Protein AF-0000000077597314 (afdb_homodimer)

Solvent-accessible surface area (backbone atoms only — not comparable to full-atom values): 22242 Å² total; per-residue (Å²): 137,82,80,76,79,78,77,78,80,76,80,77,72,82,78,77,76,74,71,78,76,62,76,69,62,64,61,59,48,49,53,45,44,49,50,44,51,54,50,62,58,51,70,57,72,55,86,72,29,47,35,20,37,34,37,44,52,87,34,73,50,75,39,82,42,72,33,44,56,37,84,80,51,67,83,52,82,56,47,70,64,46,67,36,55,75,82,66,54,68,76,71,80,86,62,89,73,70,75,45,53,29,38,34,37,41,59,91,49,83,68,47,34,30,42,37,39,33,37,70,40,89,89,44,63,64,11,56,36,54,25,72,66,31,69,91,52,76,42,18,35,37,38,37,38,28,27,31,38,62,67,31,61,61,32,81,56,49,82,64,61,64,69,60,55,43,51,48,48,45,54,48,51,53,48,42,52,51,14,60,75,64,73,45,80,54,61,56,66,45,73,100,136,81,80,78,79,77,78,79,80,77,78,77,74,80,79,76,73,75,70,79,76,66,76,70,60,63,62,58,47,51,55,46,44,50,48,43,50,53,48,61,60,53,64,63,65,64,83,76,26,47,36,21,36,33,37,43,51,86,33,74,50,73,40,83,43,74,33,44,60,38,87,81,50,78,73,49,83,55,45,68,63,46,68,36,55,73,81,68,53,67,74,75,79,86,60,90,72,69,74,45,54,30,37,34,38,41,59,91,48,85,69,47,34,31,42,37,38,31,34,70,40,89,89,44,64,63,11,55,38,53,25,73,68,29,69,91,52,77,42,17,34,36,39,38,39,28,27,30,36,62,65,30,60,59,33,79,55,49,83,63,60,65,70,60,53,41,50,48,49,45,52,49,52,53,48,42,52,50,15,61,74,67,71,45,80,56,61,56,66,45,73,100

Foldseek 3Di:
DPPPPPPPDPDPDPPPPPPPPPPPPPVVVVVVVVVVVVVVVPPPPLVWAAWWWKLAQPDQATDIDGWHFDPPLPDPPVDDTHTDCVVVHPDDDPDDWDKDWDWDQDPVPSFWIKIKIWTADPVAAFRNNVCVVPVPDRGGTMMIIHTDGDDPPDDPDPDDDPVVVVVVVVQQVVQVVVCVVVVHDGDPDGDD/DDPPPPPPDPDPDPPPPPPPPPPPPPVVVVVVVVVVVVVVVPPPPLVWAAWWWKLAQPDQATDIDGWHFDPPQPDDPPDDTHTDCVVVHPPDDPDDWDKDWDWDQDPVPSFWIKIKIKTADPPADFRNNVCVVPVPDRGGTMMIIHTDGDDPPDDPDPDDDPVVVVVVVVQQVVQVVVCVVVVHDGDPDGDD

Sequence (384 aa):
MRLDVQRSSVNRSPSVQLLPFGPSRSANSRAASAAARAHKSQRVRNARGVQGFLFAQHDHRRRMRNFPLCAGNDVDINKLPEIDVKKVFQGHGGAAYRVHDATVSLASSHRHRFRIYGYSKTTCDVNQALLRIAPHLPWRGELAVFRLGEIVPYLASPVISSVIVNKAIRMFMASVATSIDSNTRSPKQILEMRLDVQRSSVNRSPSVQLLPFGPSRSANSRAASAAARAHKSQRVRNARGVQGFLFAQHDHRRRMRNFPLCAGNDVDINKLPEIDVKKVFQGHGGAAYRVHDATVSLASSHRHRFRIYGYSKTTCDVNQALLRIAPHLPWRGELAVFRLGEIVPYLASPVISSVIVNKAIRMFMASVATSIDSNTRSPKQILE

Nearest PDB structures (foldseek):
  3sot-assembly2_F  TM=2.247E-01  e=9.655E-01  Bacteroides ovatus ATCC 8483
  8ffv-assembly1_D  TM=2.240E-01  e=4.489E+00  Homo sapiens
  1qz2-assembly1_C  TM=2.274E-01  e=8.888E+00  Homo sapiens
  3sot-assembly2_F  TM=2.742E-01  e=7.904E-01  Bacteroides ovatus ATCC 8483
  3sot-assembly1_B  TM=2.731E-01  e=1.663E+00  Bacteroides ovatus ATCC 8483

Structure (mmCIF, N/CA/C/O backbone):
data_AF-0000000077597314-model_v1
#
loop_
_entity.id
_entity.type
_entity.pdbx_description
1 polymer 'Uncharacterized protein'
#
loop_
_atom_site.group_PDB
_atom_site.id
_atom_site.type_symbol
_atom_site.label_atom_id
_atom_site.label_alt_id
_atom_site.label_comp_id
_atom_site.label_asym_id
_atom_site.label_entity_id
_atom_site.label_seq_id
_atom_site.pdbx_PDB_ins_code
_atom_site.Cartn_x
_atom_site.Cartn_y
_atom_site.Cartn_z
_atom_site.occupancy
_atom_site.B_iso_or_equiv
_atom_site.auth_seq_id
_atom_site.auth_comp_id
_atom_site.auth_asym_id
_atom_site.auth_atom_id
_atom_site.pdbx_PDB_model_num
ATOM 1 N N . MET A 1 1 ? 88.375 -27.266 -30.422 1 27.67 1 MET A N 1
ATOM 2 C CA . MET A 1 1 ? 87.812 -26.094 -31.109 1 27.67 1 MET A CA 1
ATOM 3 C C . MET A 1 1 ? 86.375 -25.953 -30.797 1 27.67 1 MET A C 1
ATOM 5 O O . MET A 1 1 ? 85.562 -26.781 -31.203 1 27.67 1 MET A O 1
ATOM 9 N N . ARG A 1 2 ? 86.062 -25.406 -29.516 1 27.95 2 ARG A N 1
ATOM 10 C CA . ARG A 1 2 ? 84.938 -25.375 -28.578 1 27.95 2 ARG A CA 1
ATOM 11 C C . ARG A 1 2 ? 83.812 -24.516 -29.078 1 27.95 2 ARG A C 1
ATOM 13 O O . ARG A 1 2 ? 83.938 -23.312 -29.297 1 27.95 2 ARG A O 1
ATOM 20 N N . LEU A 1 3 ? 83.062 -25.062 -30.062 1 27.5 3 LEU A N 1
ATOM 21 C CA . LEU A 1 3 ? 81.938 -24.344 -30.75 1 27.5 3 LEU A CA 1
ATOM 22 C C . LEU A 1 3 ? 81 -23.75 -29.766 1 27.5 3 LEU A C 1
ATOM 24 O O . LEU A 1 3 ? 80.438 -24.469 -28.938 1 27.5 3 LEU A O 1
ATOM 28 N N . ASP A 1 4 ? 81.188 -22.469 -29.328 1 28.59 4 ASP A N 1
ATOM 29 C CA . ASP A 1 4 ? 80.5 -21.547 -28.406 1 28.59 4 ASP A CA 1
ATOM 30 C C . ASP A 1 4 ? 79.062 -21.281 -28.828 1 28.59 4 ASP A C 1
ATOM 32 O O . ASP A 1 4 ? 78.875 -20.719 -29.906 1 28.59 4 ASP A O 1
ATOM 36 N N . VAL A 1 5 ? 78.25 -22.281 -28.656 1 30.67 5 VAL A N 1
ATOM 37 C CA . VAL A 1 5 ? 76.812 -22.25 -29.062 1 30.67 5 VAL A CA 1
ATOM 38 C C . VAL A 1 5 ? 76.125 -21.047 -28.438 1 30.67 5 VAL A C 1
ATOM 40 O O . VAL A 1 5 ? 76.125 -20.891 -27.203 1 30.67 5 VAL A O 1
ATOM 43 N N . GLN A 1 6 ? 76.062 -19.922 -29.156 1 26.73 6 GLN A N 1
ATOM 44 C CA . GLN A 1 6 ? 75.5 -18.609 -28.859 1 26.73 6 GLN A CA 1
ATOM 45 C C . GLN A 1 6 ? 74.062 -18.703 -28.516 1 26.73 6 GLN A C 1
ATOM 47 O O . GLN A 1 6 ? 73.25 -19.219 -29.312 1 26.73 6 GLN A O 1
ATOM 52 N N . ARG A 1 7 ? 73.688 -18.828 -27.234 1 26.94 7 ARG A N 1
ATOM 53 C CA . ARG A 1 7 ? 72.375 -18.953 -26.594 1 26.94 7 ARG A CA 1
ATOM 54 C C . ARG A 1 7 ? 71.5 -17.766 -26.953 1 26.94 7 ARG A C 1
ATOM 56 O O . ARG A 1 7 ? 71.875 -16.609 -26.766 1 26.94 7 ARG A O 1
ATOM 63 N N . SER A 1 8 ? 70.688 -17.922 -28.031 1 25.95 8 SER A N 1
ATOM 64 C CA . SER A 1 8 ? 69.75 -16.938 -28.531 1 25.95 8 SER A CA 1
ATOM 65 C C . SER A 1 8 ? 68.812 -16.453 -27.406 1 25.95 8 SER A C 1
ATOM 67 O O . SER A 1 8 ? 68.438 -17.234 -26.531 1 25.95 8 SER A O 1
ATOM 69 N N . SER A 1 9 ? 68.938 -15.156 -27.062 1 27.64 9 SER A N 1
ATOM 70 C CA . SER A 1 9 ? 68.312 -14.266 -26.109 1 27.64 9 SER A CA 1
ATOM 71 C C . SER A 1 9 ? 66.812 -14.266 -26.297 1 27.64 9 SER A C 1
ATOM 73 O O . SER A 1 9 ? 66.312 -13.93 -27.375 1 27.64 9 SER A O 1
ATOM 75 N N . VAL A 1 10 ? 66.125 -15.305 -25.75 1 27.42 10 VAL A N 1
ATOM 76 C CA . VAL A 1 10 ? 64.688 -15.469 -25.75 1 27.42 10 VAL A CA 1
ATOM 77 C C . VAL A 1 10 ? 64.062 -14.172 -25.281 1 27.42 10 VAL A C 1
ATOM 79 O O . VAL A 1 10 ? 64.5 -13.562 -24.312 1 27.42 10 VAL A O 1
ATOM 82 N N . ASN A 1 11 ? 63.375 -13.492 -26.219 1 24.5 11 ASN A N 1
ATOM 83 C CA . ASN A 1 11 ? 62.594 -12.273 -26.141 1 24.5 11 ASN A CA 1
ATOM 84 C C . ASN A 1 11 ? 61.531 -12.367 -25.031 1 24.5 11 ASN A C 1
ATOM 86 O O . ASN A 1 11 ? 60.75 -13.328 -24.984 1 24.5 11 ASN A O 1
ATOM 90 N N . ARG A 1 12 ? 61.812 -11.82 -23.844 1 26.39 12 ARG A N 1
ATOM 91 C CA . ARG A 1 12 ? 61 -11.688 -22.625 1 26.39 12 ARG A CA 1
ATOM 92 C C . ARG A 1 12 ? 59.656 -11.047 -22.922 1 26.39 12 ARG A C 1
ATOM 94 O O . ARG A 1 12 ? 59.594 -9.969 -23.516 1 26.39 12 ARG A O 1
ATOM 101 N N . SER A 1 13 ? 58.656 -11.891 -23.141 1 26.16 13 SER A N 1
ATOM 102 C CA . SER A 1 13 ? 57.25 -11.469 -23.328 1 26.16 13 SER A CA 1
ATOM 103 C C . SER A 1 13 ? 56.812 -10.5 -22.234 1 26.16 13 SER A C 1
ATOM 105 O O . SER A 1 13 ? 57.219 -10.625 -21.094 1 26.16 13 SER A O 1
ATOM 107 N N . PRO A 1 14 ? 56.312 -9.258 -22.594 1 30.36 14 PRO A N 1
ATOM 108 C CA . PRO A 1 14 ? 55.875 -8.203 -21.672 1 30.36 14 PRO A CA 1
ATOM 109 C C . PRO A 1 14 ? 54.781 -8.664 -20.719 1 30.36 14 PRO A C 1
ATOM 111 O O . PRO A 1 14 ? 53.969 -9.492 -21.094 1 30.36 14 PRO A O 1
ATOM 114 N N . SER A 1 15 ? 55.156 -8.945 -19.438 1 28.3 15 SER A N 1
ATOM 115 C CA . SER A 1 15 ? 54.25 -9.281 -18.344 1 28.3 15 SER A CA 1
ATOM 116 C C . SER A 1 15 ? 53.125 -8.266 -18.219 1 28.3 15 SER A C 1
ATOM 118 O O . SER A 1 15 ? 53.344 -7.074 -18.031 1 28.3 15 SER A O 1
ATOM 120 N N . VAL A 1 16 ? 52.062 -8.516 -19.031 1 29.89 16 VAL A N 1
ATOM 121 C CA . VAL A 1 16 ? 50.844 -7.699 -18.844 1 29.89 16 VAL A CA 1
ATOM 122 C C . VAL A 1 16 ? 50.406 -7.746 -17.391 1 29.89 1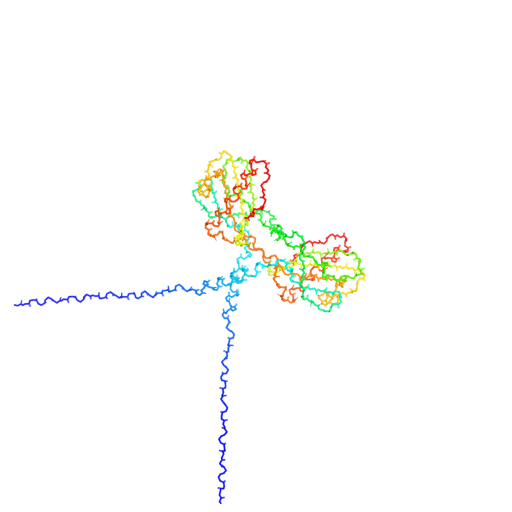6 VAL A C 1
ATOM 124 O O . VAL A 1 16 ? 50.219 -8.828 -16.828 1 29.89 16 VAL A O 1
ATOM 127 N N . GLN A 1 17 ? 50.875 -6.816 -16.625 1 28.14 17 GLN A N 1
ATOM 128 C CA . GLN A 1 17 ? 50.406 -6.59 -15.258 1 28.14 17 GLN A CA 1
ATOM 129 C C . GLN A 1 17 ? 48.875 -6.477 -15.203 1 28.14 17 GLN A C 1
ATOM 131 O O . GLN A 1 17 ? 48.312 -5.566 -15.805 1 28.14 17 GLN A O 1
ATOM 136 N N . LEU A 1 18 ? 48.281 -7.609 -15.086 1 28.38 18 LEU A N 1
ATOM 137 C CA . LEU A 1 18 ? 46.844 -7.598 -14.805 1 28.38 18 LEU A CA 1
ATOM 138 C C . LEU A 1 18 ? 46.531 -6.777 -13.555 1 28.38 18 LEU A C 1
ATOM 140 O O . LEU A 1 18 ? 47.031 -7.074 -12.477 1 28.38 18 LEU A O 1
ATOM 144 N N . LEU A 1 19 ? 46.312 -5.527 -13.789 1 31.91 19 LEU A N 1
ATOM 145 C CA . LEU A 1 19 ? 45.812 -4.73 -12.672 1 31.91 19 LEU A CA 1
ATOM 146 C C . LEU A 1 19 ? 44.562 -5.367 -12.062 1 31.91 19 LEU A C 1
ATOM 148 O O . LEU A 1 19 ? 43.656 -5.766 -12.781 1 31.91 19 LEU A O 1
ATOM 152 N N . PRO A 1 20 ? 44.75 -5.93 -10.875 1 30.31 20 PRO A N 1
ATOM 153 C CA . PRO A 1 20 ? 43.594 -6.516 -10.195 1 30.31 20 PRO A CA 1
ATOM 154 C C . PRO A 1 20 ? 42.438 -5.523 -10.023 1 30.31 20 PRO A C 1
ATOM 156 O O . PRO A 1 20 ? 42.625 -4.461 -9.422 1 30.31 20 PRO A O 1
ATOM 159 N N . PHE A 1 21 ? 41.688 -5.363 -11.141 1 35.66 21 PHE A N 1
ATOM 160 C CA . PHE A 1 21 ? 40.469 -4.602 -10.891 1 35.66 21 PHE A CA 1
ATOM 161 C C . PHE A 1 21 ? 39.656 -5.211 -9.742 1 35.66 21 PHE A C 1
ATOM 163 O O . PHE A 1 21 ? 39.062 -6.273 -9.898 1 35.66 21 PHE A O 1
ATOM 170 N N . GLY A 1 22 ? 40.219 -5.043 -8.562 1 30.5 22 GLY A N 1
ATOM 171 C CA . GLY A 1 22 ? 39.438 -5.445 -7.414 1 30.5 22 GLY A CA 1
ATOM 172 C C . GLY A 1 22 ? 38.062 -4.801 -7.387 1 30.5 22 GLY A C 1
ATOM 173 O O . GLY A 1 22 ? 37.875 -3.672 -7.852 1 30.5 22 GLY A O 1
ATOM 174 N N . PRO A 1 23 ? 37.094 -5.66 -7.648 1 32.47 23 PRO A N 1
ATOM 175 C CA . PRO A 1 23 ? 35.75 -5.141 -7.695 1 32.47 23 PRO A CA 1
ATOM 176 C C . PRO A 1 23 ? 35.438 -4.16 -6.562 1 32.47 23 PRO A C 1
ATOM 178 O O . PRO A 1 23 ? 35.969 -4.316 -5.453 1 32.47 23 PRO A O 1
ATOM 181 N N . SER A 1 24 ? 35.469 -2.902 -6.934 1 32.88 24 SER A N 1
ATOM 182 C CA . SER A 1 24 ? 35.188 -1.819 -5.996 1 32.88 24 SER A CA 1
ATOM 183 C C . SER A 1 24 ? 34 -2.166 -5.094 1 32.88 24 SER A C 1
ATOM 185 O O . SER A 1 24 ? 32.875 -2.268 -5.559 1 32.88 24 SER A O 1
ATOM 187 N N . ARG A 1 25 ? 34.375 -2.748 -3.967 1 39.72 25 ARG A N 1
ATOM 188 C CA . ARG A 1 25 ? 33.531 -3.094 -2.814 1 39.72 25 ARG A CA 1
ATOM 189 C C . ARG A 1 25 ? 32.75 -1.886 -2.332 1 39.72 25 ARG A C 1
ATOM 191 O O . ARG A 1 25 ? 31.812 -2.027 -1.53 1 39.72 25 ARG A O 1
ATOM 198 N N . SER A 1 26 ? 33.281 -0.725 -2.781 1 39.78 26 SER A N 1
ATOM 199 C CA . SER A 1 26 ? 32.719 0.422 -2.078 1 39.78 26 SER A CA 1
ATOM 200 C C . SER A 1 26 ? 31.328 0.762 -2.6 1 39.78 26 SER A C 1
ATOM 202 O O . SER A 1 26 ? 30.547 1.42 -1.911 1 39.78 26 SER A O 1
ATOM 204 N N . ALA A 1 27 ? 31.141 0.406 -3.918 1 39.59 27 ALA A N 1
ATOM 205 C CA . ALA A 1 27 ? 29.828 0.792 -4.434 1 39.59 27 ALA A CA 1
ATOM 206 C C . ALA A 1 27 ? 28.734 -0.138 -3.908 1 39.59 27 ALA A C 1
ATOM 208 O O . ALA A 1 27 ? 27.609 0.294 -3.668 1 39.59 27 ALA A O 1
ATOM 209 N N . ASN A 1 28 ? 29.125 -1.378 -3.633 1 36.25 28 ASN A N 1
ATOM 210 C CA . ASN A 1 28 ? 28.188 -2.375 -3.119 1 36.25 28 ASN A CA 1
ATOM 211 C C . ASN A 1 28 ? 27.797 -2.084 -1.674 1 36.25 28 ASN A C 1
ATOM 213 O O . ASN A 1 28 ? 26.688 -2.387 -1.257 1 36.25 28 ASN A O 1
ATOM 217 N N . SER A 1 29 ? 28.766 -1.444 -0.98 1 38.47 29 SER A N 1
ATOM 218 C CA . SER A 1 29 ? 28.469 -1.155 0.421 1 38.47 29 SER A CA 1
ATOM 219 C C . SER A 1 29 ? 27.531 0.034 0.558 1 38.47 29 SER A C 1
ATOM 221 O O . SER A 1 29 ? 26.641 0.036 1.42 1 38.47 29 SER A O 1
ATOM 223 N N . ARG A 1 30 ? 27.672 1.041 -0.272 1 39.22 30 ARG A N 1
ATOM 224 C CA . ARG A 1 30 ? 26.797 2.201 -0.158 1 39.22 30 ARG A CA 1
ATOM 225 C C . ARG A 1 30 ? 25.391 1.869 -0.631 1 39.22 30 ARG A C 1
ATOM 227 O O . ARG A 1 30 ? 24.406 2.342 -0.054 1 39.22 30 ARG A O 1
ATOM 234 N N . ALA A 1 31 ? 25.266 1.087 -1.704 1 35 31 ALA A N 1
ATOM 235 C CA . ALA A 1 31 ? 23.938 0.625 -2.123 1 35 31 ALA A CA 1
ATOM 236 C C . ALA A 1 31 ? 23.328 -0.308 -1.079 1 35 31 ALA A C 1
ATOM 238 O O . ALA A 1 31 ? 22.141 -0.241 -0.805 1 35 31 ALA A O 1
ATOM 239 N N . ALA A 1 32 ? 24.125 -1.034 -0.416 1 38 32 ALA A N 1
ATOM 240 C CA . ALA A 1 32 ? 23.672 -1.847 0.708 1 38 32 ALA A CA 1
ATOM 241 C C . ALA A 1 32 ? 23.344 -0.977 1.922 1 38 32 ALA A C 1
ATOM 243 O O . ALA A 1 32 ? 22.359 -1.213 2.623 1 38 32 ALA A O 1
ATOM 244 N N . SER A 1 33 ? 24.094 0.02 2.055 1 37.59 33 SER A N 1
ATOM 245 C CA . SER A 1 33 ? 23.844 0.937 3.16 1 37.59 33 SER A CA 1
ATOM 246 C C . SER A 1 33 ? 22.625 1.811 2.879 1 37.59 33 SER A C 1
ATOM 248 O O . SER A 1 33 ? 21.828 2.086 3.779 1 37.59 33 SER A O 1
ATOM 250 N N . ALA A 1 34 ? 22.453 2.273 1.6 1 34.19 34 ALA A N 1
ATOM 251 C CA . ALA A 1 34 ? 21.25 3.016 1.274 1 34.19 34 ALA A CA 1
ATOM 252 C C . ALA A 1 34 ? 20.016 2.107 1.31 1 34.19 34 ALA A C 1
ATOM 254 O O . ALA A 1 34 ? 18.953 2.504 1.798 1 34.19 34 ALA A O 1
ATOM 255 N N . ALA A 1 35 ? 20.109 0.928 0.82 1 34.69 35 ALA A N 1
ATOM 256 C CA . ALA A 1 35 ? 19.062 -0.08 0.993 1 34.69 35 ALA A CA 1
ATOM 257 C C . ALA A 1 35 ? 18.891 -0.435 2.465 1 34.69 35 ALA A C 1
ATOM 259 O O . ALA A 1 35 ? 17.75 -0.608 2.934 1 34.69 35 ALA A O 1
ATOM 260 N N . ALA A 1 36 ? 19.906 -0.532 3.18 1 32.47 36 ALA A N 1
ATOM 261 C CA . ALA A 1 36 ? 19.844 -0.752 4.621 1 32.47 36 ALA A CA 1
ATOM 262 C C . ALA A 1 36 ? 19.25 0.463 5.332 1 32.47 36 ALA A C 1
ATOM 264 O O . ALA A 1 36 ? 18.453 0.321 6.262 1 32.47 36 ALA A O 1
ATOM 265 N N . ARG A 1 37 ? 19.656 1.635 4.98 1 37.53 37 ARG A N 1
ATOM 266 C CA . ARG A 1 37 ? 19.031 2.811 5.574 1 37.53 37 ARG A CA 1
ATOM 267 C C . ARG A 1 37 ? 17.578 2.934 5.137 1 37.53 37 ARG A C 1
ATOM 269 O O . ARG A 1 37 ? 16.719 3.312 5.934 1 37.53 37 ARG A O 1
ATOM 276 N N . ALA A 1 38 ? 17.25 2.676 3.828 1 34.47 38 ALA A N 1
ATOM 277 C CA . ALA A 1 38 ? 15.859 2.605 3.42 1 34.47 38 ALA A CA 1
ATOM 278 C C . ALA A 1 38 ? 15.141 1.442 4.102 1 34.47 38 ALA A C 1
ATOM 280 O O . ALA A 1 38 ? 13.969 1.554 4.465 1 34.47 38 ALA A O 1
ATOM 281 N N . HIS A 1 39 ? 15.781 0.33 4.211 1 34.5 39 HIS A N 1
ATOM 282 C CA . HIS A 1 39 ? 15.266 -0.794 4.984 1 34.5 39 HIS A CA 1
ATOM 283 C C . HIS A 1 39 ? 15.141 -0.438 6.461 1 34.5 39 HIS A C 1
ATOM 285 O O . HIS A 1 39 ? 14.195 -0.864 7.133 1 34.5 39 HIS A O 1
ATOM 291 N N . LYS A 1 40 ? 16.172 0.117 7.082 1 33.75 40 LYS A N 1
ATOM 292 C CA . LYS A 1 40 ? 16.062 0.507 8.484 1 33.75 40 LYS A CA 1
ATOM 293 C C . LYS A 1 40 ? 14.867 1.424 8.711 1 33.75 40 LYS A C 1
ATOM 295 O O . LYS A 1 40 ? 14.273 1.425 9.789 1 33.75 40 LYS A O 1
ATOM 300 N N . SER A 1 41 ? 14.656 2.293 7.824 1 33.5 41 SER A N 1
ATOM 301 C CA . SER A 1 41 ? 13.531 3.193 8.055 1 33.5 41 SER A CA 1
ATOM 302 C C . SER A 1 41 ? 12.203 2.463 7.918 1 33.5 41 SER A C 1
ATOM 304 O O . SER A 1 41 ? 11.148 3.01 8.25 1 33.5 41 SER A O 1
ATOM 306 N N . GLN A 1 42 ? 12.172 1.357 7.176 1 33.75 42 GLN A N 1
ATOM 307 C CA . GLN A 1 42 ? 10.891 0.806 6.766 1 33.75 42 GLN A CA 1
ATOM 308 C C . GLN A 1 42 ? 10.148 0.198 7.953 1 33.75 42 GLN A C 1
ATOM 310 O O . GLN A 1 42 ? 8.914 0.281 8.031 1 33.75 42 GLN A O 1
ATOM 315 N N . ARG A 1 43 ? 10.656 -0.958 8.516 1 36.44 43 ARG A N 1
ATOM 316 C CA . ARG A 1 43 ? 9.852 -1.521 9.594 1 36.44 43 ARG A CA 1
ATOM 317 C C . ARG A 1 43 ? 9.609 -0.492 10.688 1 36.44 43 ARG A C 1
ATOM 319 O O . ARG A 1 43 ? 10.445 -0.315 11.578 1 36.44 43 ARG A O 1
ATOM 326 N N . VAL A 1 44 ? 9.516 0.647 10.547 1 35.31 44 VAL A N 1
ATOM 327 C CA . VAL A 1 44 ? 9.242 1.419 11.758 1 35.31 44 VAL A CA 1
ATOM 328 C C . VAL A 1 44 ? 8.211 0.69 12.617 1 35.31 44 VAL A C 1
ATOM 330 O O . VAL A 1 44 ? 7.117 0.362 12.141 1 35.31 44 VAL A O 1
ATOM 333 N N . ARG A 1 45 ? 8.453 -0.116 13.609 1 34.75 45 ARG A N 1
ATOM 334 C CA . ARG A 1 45 ? 7.836 -0.339 14.906 1 34.75 45 ARG A CA 1
ATOM 335 C C . ARG A 1 45 ? 6.758 0.705 15.188 1 34.75 45 ARG A C 1
ATOM 337 O O . ARG A 1 45 ? 7.07 1.862 15.477 1 34.75 45 ARG A O 1
ATOM 344 N N . ASN A 1 46 ? 5.773 0.705 14.539 1 40.97 46 ASN A N 1
ATOM 345 C CA . ASN A 1 46 ? 4.598 1.51 14.852 1 40.97 46 ASN A CA 1
ATOM 346 C C . ASN A 1 46 ? 4.238 1.416 16.328 1 40.97 46 ASN A C 1
ATOM 348 O O . ASN A 1 46 ? 3.094 1.662 16.719 1 40.97 46 ASN A O 1
ATOM 352 N N . ALA A 1 47 ? 4.805 0.596 16.906 1 43.84 47 ALA A N 1
ATOM 353 C CA . ALA A 1 47 ? 4.348 0.818 18.281 1 43.84 47 ALA A CA 1
ATOM 354 C C . ALA A 1 47 ? 4.262 2.309 18.594 1 43.84 47 ALA A C 1
ATOM 356 O O . ALA A 1 47 ? 3.412 2.738 19.375 1 43.84 47 ALA A O 1
ATOM 357 N N . ARG A 1 48 ? 5.137 3.123 18 1 59.16 48 ARG A N 1
ATOM 358 C CA . ARG A 1 48 ? 5.426 4.406 18.641 1 59.16 48 ARG A CA 1
ATOM 359 C C . ARG A 1 48 ? 4.781 5.551 17.875 1 59.16 48 ARG A C 1
ATOM 361 O O . ARG A 1 48 ? 5.023 6.723 18.172 1 59.16 48 ARG A O 1
ATOM 368 N N . GLY A 1 49 ? 3.873 5.301 16.953 1 76.94 49 GLY A N 1
ATOM 369 C CA . GLY A 1 49 ? 3.178 6.414 16.328 1 76.94 49 GLY A CA 1
ATOM 370 C C . GLY A 1 49 ? 3.855 6.898 15.062 1 76.94 49 GLY A C 1
ATOM 371 O O . GLY A 1 49 ? 4.809 6.281 14.586 1 76.94 49 GLY A O 1
ATOM 372 N N . VAL A 1 50 ? 3.307 7.68 14.25 1 83.56 50 VAL A N 1
ATOM 373 C CA . VAL A 1 50 ? 3.77 8.297 13.008 1 83.56 50 VAL A CA 1
ATOM 374 C C . VAL A 1 50 ? 4.023 9.781 13.234 1 83.56 50 VAL A C 1
ATOM 376 O O . VAL A 1 50 ? 3.229 10.461 13.883 1 83.56 50 VAL A O 1
ATOM 379 N N . GLN A 1 51 ? 5.148 10.219 12.688 1 88 51 GLN A N 1
ATOM 380 C CA . GLN A 1 51 ? 5.418 11.656 12.766 1 88 51 GLN A CA 1
ATOM 381 C C . GLN A 1 51 ? 4.656 12.422 11.688 1 88 51 GLN A C 1
ATOM 383 O O . GLN A 1 51 ? 4.594 11.984 10.539 1 88 51 GLN A O 1
ATOM 388 N N . GLY A 1 52 ? 4.074 13.438 12.07 1 94.31 52 GLY A N 1
ATOM 389 C CA . GLY A 1 52 ? 3.371 14.328 11.156 1 94.31 52 GLY A CA 1
ATOM 390 C C . GLY A 1 52 ? 3.414 15.781 11.594 1 94.31 52 GLY A C 1
ATOM 391 O O . GLY A 1 52 ? 3.912 16.094 12.672 1 94.31 52 GLY A O 1
ATOM 392 N N . PHE A 1 53 ? 2.998 16.688 10.672 1 94.94 53 PHE A N 1
ATOM 393 C CA . PHE A 1 53 ? 2.811 18.094 11.016 1 94.94 53 PHE A CA 1
ATOM 394 C C . PHE A 1 53 ? 1.429 18.312 11.609 1 94.94 53 PHE A C 1
ATOM 396 O O . PHE A 1 53 ? 0.424 17.875 11.062 1 94.94 53 PHE A O 1
ATOM 403 N N . LEU A 1 54 ? 1.418 19 12.703 1 95.81 54 LEU A N 1
ATOM 404 C CA . LEU A 1 54 ? 0.166 19.453 13.305 1 95.81 54 LEU A CA 1
ATOM 405 C C . LEU A 1 54 ? -0.022 20.953 13.117 1 95.81 54 LEU A C 1
ATOM 407 O O . LEU A 1 54 ? 0.871 21.734 13.438 1 95.81 54 LEU A O 1
ATOM 411 N N . PHE A 1 55 ? -1.078 21.344 12.531 1 96.44 55 PHE A N 1
ATOM 412 C CA . PHE A 1 55 ? -1.581 22.719 12.555 1 96.44 55 PHE A CA 1
ATOM 413 C C . PHE A 1 55 ? -2.68 22.859 13.602 1 96.44 55 PHE A C 1
ATOM 415 O O . PHE A 1 55 ? -3.861 22.688 13.297 1 96.44 55 PHE A O 1
ATOM 422 N N . ALA A 1 56 ? -2.229 23.172 14.727 1 94.5 56 ALA A N 1
ATOM 423 C CA . ALA A 1 56 ? -3.145 23.25 15.859 1 94.5 56 ALA A CA 1
ATOM 424 C C . ALA A 1 56 ? -3.939 24.547 15.836 1 94.5 56 ALA A C 1
ATOM 426 O O . ALA A 1 56 ? -3.51 25.531 15.227 1 94.5 56 ALA A O 1
ATOM 427 N N . GLN A 1 57 ? -5.031 24.531 16.484 1 89.88 57 GLN A N 1
ATOM 428 C CA . GLN A 1 57 ? -5.973 25.656 16.469 1 89.88 57 GLN A CA 1
ATOM 429 C C . GLN A 1 57 ? -5.309 26.938 16.969 1 89.88 57 GLN A C 1
ATOM 431 O O . GLN A 1 57 ? -5.527 28.016 16.406 1 89.88 57 GLN A O 1
ATOM 436 N N . HIS A 1 58 ? -4.422 26.828 17.938 1 86.44 58 HIS A N 1
ATOM 437 C CA . HIS A 1 58 ? -3.936 28.047 18.562 1 86.44 58 HIS A CA 1
ATOM 438 C C . HIS A 1 58 ? -2.457 28.266 18.266 1 86.44 58 HIS A C 1
ATOM 440 O O . HIS A 1 58 ? -1.844 29.188 18.812 1 86.44 58 HIS A O 1
ATOM 446 N N . ASP A 1 59 ? -1.926 27.5 17.438 1 89.31 59 ASP A N 1
ATOM 447 C CA . ASP A 1 59 ? -0.528 27.688 17.047 1 89.31 59 ASP A CA 1
ATOM 448 C C . ASP A 1 59 ? -0.411 28.516 15.773 1 89.31 59 ASP A C 1
ATOM 450 O O . ASP A 1 59 ? -1.269 28.422 14.891 1 89.31 59 ASP A O 1
ATOM 454 N N . HIS A 1 60 ? 0.612 29.266 15.672 1 91.5 60 HIS A N 1
ATOM 455 C CA . HIS A 1 60 ? 0.831 30.094 14.492 1 91.5 60 HIS A CA 1
ATOM 456 C C . HIS A 1 60 ? 1.738 29.391 13.484 1 91.5 60 HIS A C 1
ATOM 458 O O . HIS A 1 60 ? 1.998 29.922 12.406 1 91.5 60 HIS A O 1
ATOM 464 N N . ARG A 1 61 ? 2.227 28.266 13.906 1 90.81 61 ARG A N 1
ATOM 465 C CA . ARG A 1 61 ? 3.09 27.5 13.016 1 90.81 61 ARG A CA 1
ATOM 466 C C . ARG A 1 61 ? 2.818 26 13.141 1 90.81 61 ARG A C 1
ATOM 468 O O . ARG A 1 61 ? 2.189 25.562 14.109 1 90.81 61 ARG A O 1
ATOM 475 N N . ARG A 1 62 ? 3.246 25.344 12.125 1 91.69 62 ARG A N 1
ATOM 476 C CA . ARG A 1 62 ? 3.141 23.891 12.195 1 91.69 62 ARG A CA 1
ATOM 477 C C . ARG A 1 62 ? 4.121 23.312 13.211 1 91.69 62 ARG A C 1
ATOM 479 O O . ARG A 1 62 ? 5.207 23.859 13.414 1 91.69 62 ARG A O 1
ATOM 486 N N . ARG A 1 63 ? 3.744 22.234 13.852 1 91.88 63 ARG A N 1
ATOM 487 C CA . ARG A 1 63 ? 4.613 21.516 14.773 1 91.88 63 ARG A CA 1
ATOM 488 C C . ARG A 1 63 ? 4.715 20.031 14.391 1 91.88 63 ARG A C 1
ATOM 490 O O . ARG A 1 63 ? 3.727 19.438 13.969 1 91.88 63 ARG A O 1
ATOM 497 N N . MET A 1 64 ? 5.891 19.531 14.477 1 90.69 64 MET A N 1
ATOM 498 C CA . MET A 1 64 ? 6.059 18.094 14.328 1 90.69 64 MET A CA 1
ATOM 499 C C . MET A 1 64 ? 5.605 17.359 15.586 1 90.69 64 MET A C 1
ATOM 501 O O . MET A 1 64 ? 5.977 17.734 16.688 1 90.69 64 MET A O 1
ATOM 505 N N . ARG A 1 65 ? 4.766 16.422 15.43 1 91 65 ARG A N 1
ATOM 506 C CA . ARG A 1 65 ? 4.242 15.625 16.547 1 91 65 ARG A CA 1
ATOM 507 C C . ARG A 1 65 ? 4.184 14.148 16.172 1 91 65 ARG A C 1
ATOM 509 O O . ARG A 1 65 ? 4.09 13.797 15 1 91 65 ARG A O 1
ATOM 516 N N . ASN A 1 66 ? 4.305 13.297 17.172 1 90.06 66 ASN A N 1
ATOM 517 C CA . ASN A 1 66 ? 4.023 11.867 17.031 1 90.06 66 ASN A CA 1
ATOM 518 C C . ASN A 1 66 ? 2.539 11.57 17.203 1 90.06 66 ASN A C 1
ATOM 520 O O . ASN A 1 66 ? 1.925 12.023 18.172 1 90.06 66 ASN A O 1
ATOM 524 N N . PHE A 1 67 ? 2.006 10.914 16.266 1 91.31 67 PHE A N 1
ATOM 525 C CA . PHE A 1 67 ? 0.607 10.508 16.328 1 91.31 67 PHE A CA 1
ATOM 526 C C . PHE A 1 67 ? 0.488 9 16.516 1 91.31 67 PHE A C 1
ATOM 528 O O . PHE A 1 67 ? 1.126 8.227 15.805 1 91.31 67 PHE A O 1
ATOM 535 N N . PRO A 1 68 ? -0.307 8.555 17.422 1 87.44 68 PRO A N 1
ATOM 536 C CA . PRO A 1 68 ? -0.514 7.113 17.578 1 87.44 68 PRO A CA 1
ATOM 537 C C . PRO A 1 68 ? -1.332 6.508 16.453 1 87.44 68 PRO A C 1
ATOM 539 O O . PRO A 1 68 ? -2.156 7.195 15.836 1 87.44 68 PRO A O 1
ATOM 542 N N . LEU A 1 69 ? -1.068 5.32 16.188 1 84.06 69 LEU A N 1
ATOM 543 C CA . LEU A 1 69 ? -1.88 4.559 15.234 1 84.06 69 LEU A CA 1
ATOM 544 C C . LEU A 1 69 ? -3.131 4.012 15.914 1 84.06 69 LEU A C 1
ATOM 546 O O . LEU A 1 69 ? -3.127 3.75 17.109 1 84.06 69 LEU A O 1
ATOM 550 N N . CYS A 1 70 ? -4.211 4.016 15.07 1 79.81 70 CYS A N 1
ATOM 551 C CA . CYS A 1 70 ? -5.422 3.402 15.594 1 79.81 70 CYS A CA 1
ATOM 552 C C . CYS A 1 70 ? -5.207 1.919 15.875 1 79.81 70 CYS A C 1
ATOM 554 O O . CYS A 1 70 ? -4.41 1.265 15.203 1 79.81 70 CYS A O 1
ATOM 556 N N . ALA A 1 71 ? -5.848 1.472 16.844 1 64.12 71 ALA A N 1
ATOM 557 C CA . ALA A 1 71 ? -5.809 0.045 17.156 1 64.12 71 ALA A CA 1
ATOM 558 C C . ALA A 1 71 ? -6.34 -0.786 15.992 1 64.12 71 ALA A C 1
ATOM 560 O O . ALA A 1 71 ? -7.238 -0.348 15.273 1 64.12 71 ALA A O 1
ATOM 561 N N . GLY A 1 72 ? -5.77 -1.962 15.766 1 57.12 72 GLY A N 1
ATOM 562 C CA . GLY A 1 72 ? -6.246 -2.895 14.75 1 57.12 72 GLY A CA 1
ATOM 563 C C . GLY A 1 72 ? -5.539 -2.738 13.422 1 57.12 72 GLY A C 1
ATOM 564 O O . GLY A 1 72 ? -5.961 -3.318 12.414 1 57.12 72 GLY A O 1
ATOM 565 N N . ASN A 1 73 ? -4.754 -1.64 13.391 1 53.66 73 ASN A N 1
ATOM 566 C CA . ASN A 1 73 ? -4.004 -1.405 12.156 1 53.66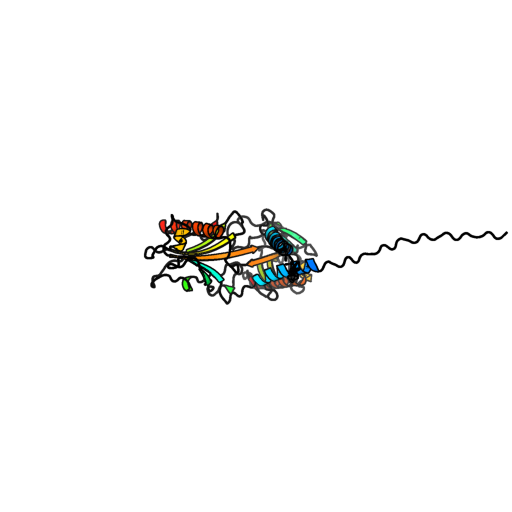 73 ASN A CA 1
ATOM 567 C C . ASN A 1 73 ? -3.238 -2.652 11.727 1 53.66 73 ASN A C 1
ATOM 569 O O . ASN A 1 73 ? -2.402 -2.588 10.82 1 53.66 73 ASN A O 1
ATOM 573 N N . ASP A 1 74 ? -3.564 -3.697 12.352 1 47.59 74 ASP A N 1
ATOM 574 C CA . ASP A 1 74 ? -2.793 -4.891 12.023 1 47.59 74 ASP A CA 1
ATOM 575 C C . ASP A 1 74 ? -2.605 -5.02 10.516 1 47.59 74 ASP A C 1
ATOM 577 O O . ASP A 1 74 ? -1.487 -4.895 10.008 1 47.59 74 ASP A O 1
ATOM 581 N N . VAL A 1 75 ? -3.355 -6.078 9.891 1 47.25 75 VAL A N 1
ATOM 582 C CA . VAL A 1 75 ? -3.062 -7.27 9.102 1 47.25 75 VAL A CA 1
ATOM 583 C C . VAL A 1 75 ? -2.975 -6.906 7.625 1 47.25 75 VAL A C 1
ATOM 585 O O . VAL A 1 75 ? -2.416 -7.66 6.824 1 47.25 75 VAL A O 1
ATOM 588 N N . ASP A 1 76 ? -3.719 -5.707 7.258 1 50.25 76 ASP A N 1
ATOM 589 C CA . ASP A 1 76 ? -3.775 -5.621 5.801 1 50.25 76 ASP A CA 1
ATOM 590 C C . ASP A 1 76 ? -2.668 -4.723 5.262 1 50.25 76 ASP A C 1
ATOM 592 O O . ASP A 1 76 ? -2.732 -3.5 5.398 1 50.25 76 ASP A O 1
ATOM 596 N N . ILE A 1 77 ? -1.679 -5.305 4.945 1 50.19 77 ILE A N 1
ATOM 597 C CA . ILE A 1 77 ? -0.491 -4.637 4.426 1 50.19 77 ILE A CA 1
ATOM 598 C C . ILE A 1 77 ? -0.882 -3.715 3.273 1 50.19 77 ILE A C 1
ATOM 600 O O . ILE A 1 77 ? -0.14 -2.791 2.93 1 50.19 77 ILE A O 1
ATOM 604 N N . ASN A 1 78 ? -2.135 -3.965 2.812 1 54.94 78 ASN A N 1
ATOM 605 C CA . ASN A 1 78 ? -2.561 -3.172 1.664 1 54.94 78 ASN A CA 1
ATOM 606 C C . ASN A 1 78 ? -3.295 -1.906 2.098 1 54.94 78 ASN A C 1
ATOM 608 O O . ASN A 1 78 ? -3.66 -1.079 1.261 1 54.94 78 ASN A O 1
ATOM 612 N N . LYS A 1 79 ? -3.355 -1.85 3.43 1 63 79 LYS A N 1
ATOM 613 C CA . LYS A 1 79 ? -4.082 -0.679 3.916 1 63 79 LYS A CA 1
ATOM 614 C C . LYS A 1 79 ? -3.17 0.234 4.73 1 63 79 LYS A C 1
ATOM 616 O O . LYS A 1 79 ? -2.326 -0.243 5.492 1 63 79 LYS A O 1
ATOM 621 N N . LEU A 1 80 ? -3.352 1.472 4.438 1 72.38 80 LEU A N 1
ATOM 622 C CA . LEU A 1 80 ? -2.629 2.434 5.262 1 72.38 80 LEU A CA 1
ATOM 623 C C . LEU A 1 80 ? -3.078 2.35 6.715 1 72.38 80 LEU A C 1
ATOM 625 O O . LEU A 1 80 ? -4.277 2.396 7.004 1 72.38 80 LEU A O 1
ATOM 629 N N . PRO A 1 81 ? -2.129 2.1 7.535 1 74.44 81 PRO A N 1
ATOM 630 C CA . PRO A 1 81 ? -2.533 2.174 8.938 1 74.44 81 PRO A CA 1
ATOM 631 C C . PRO A 1 81 ? -3.246 3.48 9.281 1 74.44 81 PRO A C 1
ATOM 633 O O . PRO A 1 81 ? -2.865 4.543 8.781 1 74.44 81 PRO A O 1
ATOM 636 N N . GLU A 1 82 ? -4.23 3.342 10 1 83.06 82 GLU A N 1
ATOM 637 C CA . GLU A 1 82 ? -4.988 4.531 10.375 1 83.06 82 GLU A CA 1
ATOM 638 C C . GLU A 1 82 ? -4.348 5.246 11.562 1 83.06 82 GLU A C 1
ATOM 640 O O . GLU A 1 82 ? -3.898 4.605 12.516 1 83.06 82 GLU A O 1
ATOM 645 N N . ILE A 1 83 ? -4.375 6.523 11.477 1 87.69 83 ILE A N 1
ATOM 646 C CA . ILE A 1 83 ? -3.775 7.359 12.516 1 87.69 83 ILE A CA 1
ATOM 647 C C . ILE A 1 83 ? -4.867 7.922 13.422 1 87.69 83 ILE A C 1
ATOM 649 O O . ILE A 1 83 ? -5.898 8.398 12.945 1 87.69 83 ILE A O 1
ATOM 653 N N . ASP A 1 84 ? -4.621 7.805 14.656 1 89.69 84 ASP A N 1
ATOM 654 C CA . ASP A 1 84 ? -5.559 8.375 15.617 1 89.69 84 ASP A CA 1
ATOM 655 C C . ASP A 1 84 ? -5.234 9.844 15.898 1 89.69 84 ASP A C 1
ATOM 657 O O . ASP A 1 84 ? -4.598 10.164 16.906 1 89.69 84 ASP A O 1
ATOM 661 N N . VAL A 1 85 ? -5.762 10.68 15.109 1 92.38 85 VAL A N 1
ATOM 662 C CA . VAL A 1 85 ? -5.438 12.094 15.219 1 92.38 85 VAL A CA 1
ATOM 663 C C . VAL A 1 85 ? -6.219 12.719 16.375 1 92.38 85 VAL A C 1
ATOM 665 O O . VAL A 1 85 ? -5.863 13.789 16.859 1 92.38 85 VAL A O 1
ATOM 668 N N . LYS A 1 86 ? -7.297 12.133 16.797 1 89.38 86 LYS A N 1
ATOM 669 C CA . LYS A 1 86 ? -8.133 12.703 17.844 1 89.38 86 LYS A CA 1
ATOM 670 C C . LYS A 1 86 ? -7.379 12.758 19.172 1 89.38 86 LYS A C 1
ATOM 672 O O . LYS A 1 86 ? -7.684 13.594 20.031 1 89.38 86 LYS A O 1
ATOM 677 N N . LYS A 1 87 ? -6.43 11.969 19.281 1 88.31 87 LYS A N 1
ATOM 678 C CA . LYS A 1 87 ? -5.633 11.953 20.5 1 88.31 87 LYS A CA 1
ATOM 679 C C . LYS A 1 87 ? -4.672 13.141 20.547 1 88.31 87 LYS A C 1
ATOM 681 O O . LYS A 1 87 ? -4.125 13.469 21.594 1 88.31 87 LYS A O 1
ATOM 686 N N . VAL A 1 88 ? -4.496 13.727 19.406 1 91.25 88 VAL A N 1
ATOM 687 C CA . VAL A 1 88 ? -3.518 14.805 19.328 1 91.25 88 VAL A CA 1
ATOM 688 C C . VAL A 1 88 ? -4.23 16.125 19.094 1 91.25 88 VAL A C 1
ATOM 690 O O . VAL A 1 88 ? -3.791 17.172 19.578 1 91.25 88 VAL A O 1
ATOM 693 N N . PHE A 1 89 ? -5.305 16.094 18.281 1 90.75 89 PHE A N 1
ATOM 694 C CA . PHE A 1 89 ? -6.094 17.297 18.078 1 90.75 89 PHE A CA 1
ATOM 695 C C . PHE A 1 89 ? -6.574 17.859 19.406 1 90.75 89 PHE A C 1
ATOM 697 O O . PHE A 1 89 ? -6.906 17.109 20.328 1 90.75 89 PHE A O 1
ATOM 704 N N . GLN A 1 90 ? -6.363 18.969 19.5 1 75.25 90 GLN A N 1
ATOM 705 C CA . GLN A 1 90 ? -6.707 19.656 20.75 1 75.25 90 GLN A CA 1
ATOM 706 C C . GLN A 1 90 ? -8.133 20.188 20.719 1 75.25 90 GLN A C 1
ATOM 708 O O . GLN A 1 90 ? -8.617 20.75 21.703 1 75.25 90 GLN A O 1
ATOM 713 N N . GLY A 1 91 ? -8.664 20.031 19.453 1 64.38 91 GLY A N 1
ATOM 714 C CA . GLY A 1 91 ? -9.953 20.703 19.344 1 64.38 91 GLY A CA 1
ATOM 715 C C . GLY A 1 91 ? -10.758 20.656 20.625 1 64.38 91 GLY A C 1
ATOM 716 O O . GLY A 1 91 ? -10.508 19.812 21.484 1 64.38 91 GLY A O 1
ATOM 717 N N . HIS A 1 92 ? -11.25 21.766 20.797 1 54 92 HIS A N 1
ATOM 718 C CA . HIS A 1 92 ? -11.898 22.391 21.938 1 54 92 HIS A CA 1
ATOM 719 C C . HIS A 1 92 ? -13.211 21.703 22.281 1 54 92 HIS A C 1
ATOM 721 O O . HIS A 1 92 ? -14.078 21.547 21.406 1 54 92 HIS A O 1
ATOM 727 N N . GLY A 1 93 ? -13.328 21.438 23.484 1 51.69 93 GLY A N 1
ATOM 728 C CA . GLY A 1 93 ? -14.375 21.516 24.484 1 51.69 93 GLY A CA 1
ATOM 729 C C . GLY A 1 93 ? -15.344 20.359 24.438 1 51.69 93 GLY A C 1
ATOM 730 O O . GLY A 1 93 ? -16.547 20.516 24.672 1 51.69 93 GLY A O 1
ATOM 731 N N . GLY A 1 94 ? -14.875 19.25 24.016 1 53.38 94 GLY A N 1
ATOM 732 C CA . GLY A 1 94 ? -15.836 18.188 24.312 1 53.38 94 GLY A CA 1
ATOM 733 C C . GLY A 1 94 ? -16.797 17.906 23.172 1 53.38 94 GLY A C 1
ATOM 734 O O . GLY A 1 94 ? -17.531 16.922 23.203 1 53.38 94 GLY A O 1
ATOM 735 N N . ALA A 1 95 ? -17 18.938 22.281 1 57.19 95 ALA A N 1
ATOM 736 C CA . ALA A 1 95 ? -18.047 18.703 21.297 1 57.19 95 ALA A CA 1
ATOM 737 C C . ALA A 1 95 ? -17.547 17.797 20.172 1 57.19 95 ALA A C 1
ATOM 739 O O . ALA A 1 95 ? -16.375 17.828 19.812 1 57.19 95 ALA A O 1
ATOM 740 N N . ALA A 1 96 ? -18.359 16.938 19.734 1 72.12 96 ALA A N 1
ATOM 741 C CA . ALA A 1 96 ? -18.156 15.945 18.688 1 72.12 96 ALA A CA 1
ATOM 742 C C . ALA A 1 96 ? -17.844 16.609 17.344 1 72.12 96 ALA A C 1
ATOM 744 O O . ALA A 1 96 ? -18.406 17.672 17.031 1 72.12 96 ALA A O 1
ATOM 745 N N . TYR A 1 97 ? -16.734 16.469 16.844 1 80.12 97 TYR A N 1
ATOM 746 C CA . TYR A 1 97 ? -16.438 16.938 15.492 1 80.12 97 TYR A CA 1
ATOM 747 C C . TYR A 1 97 ? -16.094 15.781 14.57 1 80.12 97 TYR A C 1
ATOM 749 O O . TYR A 1 97 ? -15.617 14.734 15.023 1 80.12 97 TYR A O 1
ATOM 757 N N . ARG A 1 98 ? -16.531 16 13.297 1 88.31 98 ARG A N 1
ATOM 758 C CA . ARG A 1 98 ? -16.203 15.023 12.258 1 88.31 98 ARG A CA 1
ATOM 759 C C . ARG A 1 98 ? -14.812 15.266 11.695 1 88.31 98 ARG A C 1
ATOM 761 O O . ARG A 1 98 ? -14.484 16.391 11.297 1 88.31 98 ARG A O 1
ATOM 768 N N . VAL A 1 99 ? -14.062 14.258 11.766 1 92.25 99 VAL A N 1
ATOM 769 C CA . VAL A 1 99 ? -12.742 14.328 11.156 1 92.25 99 VAL A CA 1
ATOM 770 C C . VAL A 1 99 ? -12.828 13.93 9.68 1 92.25 99 VAL A C 1
ATOM 772 O O . VAL A 1 99 ? -13.406 12.891 9.352 1 92.25 99 VAL A O 1
ATOM 775 N N . HIS A 1 100 ? -12.312 14.766 8.812 1 93.81 100 HIS A N 1
ATOM 776 C CA . HIS A 1 100 ? -12.141 14.469 7.395 1 93.81 100 HIS A CA 1
ATOM 777 C C . HIS A 1 100 ? -10.727 13.977 7.102 1 93.81 100 HIS A C 1
ATOM 779 O O . HIS A 1 100 ? -9.766 14.422 7.727 1 93.81 100 HIS A O 1
ATOM 785 N N . ASP A 1 101 ? -10.648 13.008 6.219 1 93.81 101 ASP A N 1
ATOM 786 C CA . ASP A 1 101 ? -9.336 12.531 5.812 1 93.81 101 ASP A CA 1
ATOM 787 C C . ASP A 1 101 ? -9.289 12.258 4.312 1 93.81 101 ASP A C 1
ATOM 789 O O . ASP A 1 101 ? -10.305 11.922 3.703 1 93.81 101 ASP A O 1
ATOM 793 N N . ALA A 1 102 ? -8.07 12.445 3.742 1 92.75 102 ALA A N 1
ATOM 794 C CA . ALA A 1 102 ? -7.855 12.141 2.332 1 92.75 102 ALA A CA 1
ATOM 795 C C . ALA A 1 102 ? -6.371 11.914 2.043 1 92.75 102 ALA A C 1
ATOM 797 O O . ALA A 1 102 ? -5.508 12.43 2.758 1 92.75 102 ALA A O 1
ATOM 798 N N . THR A 1 103 ? -6.184 11.109 1.07 1 88.19 103 THR A N 1
ATOM 799 C CA . THR A 1 103 ? -4.863 11.047 0.451 1 88.19 103 THR A CA 1
ATOM 800 C C . THR A 1 103 ? -4.75 12.055 -0.685 1 88.19 103 THR A C 1
ATOM 802 O O . THR A 1 103 ? -5.605 12.102 -1.572 1 88.19 103 THR A O 1
ATOM 805 N N . VAL A 1 104 ? -3.682 12.898 -0.59 1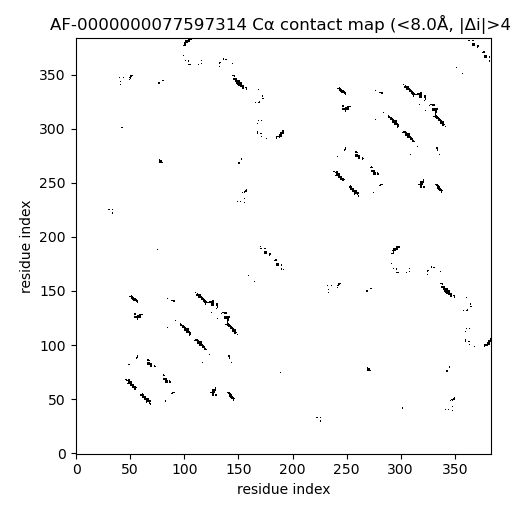 89.56 104 VAL A N 1
ATOM 806 C CA . VAL A 1 104 ? -3.439 13.906 -1.617 1 89.56 104 VAL A CA 1
ATOM 807 C C . VAL A 1 104 ? -2.207 13.523 -2.434 1 89.56 104 VAL A C 1
ATOM 809 O O . VAL A 1 104 ? -1.12 13.336 -1.88 1 89.56 104 VAL A O 1
ATOM 812 N N . SER A 1 105 ? -2.41 13.414 -3.752 1 83.94 105 SER A N 1
ATOM 813 C CA . SER A 1 105 ? -1.311 13.086 -4.652 1 83.94 105 SER A CA 1
ATOM 814 C C . SER A 1 105 ? -0.986 14.258 -5.578 1 83.94 105 SER A C 1
ATOM 816 O O . SER A 1 105 ? -1.856 14.734 -6.305 1 83.94 105 SER A O 1
ATOM 818 N N . LEU A 1 106 ? 0.222 14.695 -5.457 1 82.12 106 LEU A N 1
ATOM 819 C CA . LEU A 1 106 ? 0.644 15.805 -6.309 1 82.12 106 LEU A CA 1
ATOM 820 C C . LEU A 1 106 ? 1.31 15.281 -7.578 1 82.12 106 LEU A C 1
ATOM 822 O O . LEU A 1 106 ? 2.035 14.289 -7.543 1 82.12 106 LEU A O 1
ATOM 826 N N . ALA A 1 107 ? 0.724 15.695 -8.844 1 66.38 107 ALA A N 1
ATOM 827 C CA . ALA A 1 107 ? 1.102 15.258 -10.18 1 66.38 107 ALA A CA 1
ATOM 828 C C . ALA A 1 107 ? 2.609 15.359 -10.391 1 66.38 107 ALA A C 1
ATOM 830 O O . ALA A 1 107 ? 3.215 14.508 -11.039 1 66.38 107 ALA A O 1
ATOM 831 N N . SER A 1 108 ? 3.029 16.609 -10.242 1 53.47 108 SER A N 1
ATOM 832 C CA . SER A 1 108 ? 4.402 16.828 -10.68 1 53.47 108 SER A CA 1
ATOM 833 C C . SER A 1 108 ? 5.301 15.656 -10.312 1 53.47 108 SER A C 1
ATOM 835 O O . SER A 1 108 ? 6.164 15.258 -11.102 1 53.47 108 SER A O 1
ATOM 837 N N . SER A 1 109 ? 5.387 15.344 -9.094 1 45.81 109 SER A N 1
ATOM 838 C CA . SER A 1 109 ? 6.297 14.242 -8.812 1 45.81 109 SER A CA 1
ATOM 839 C C . SER A 1 109 ? 5.559 13.062 -8.188 1 45.81 109 SER A C 1
ATOM 841 O O . SER A 1 109 ? 5.184 13.109 -7.012 1 45.81 109 SER A O 1
ATOM 843 N N . HIS A 1 110 ? 4.656 12.508 -8.969 1 50.94 110 HIS A N 1
ATOM 844 C CA . HIS A 1 110 ? 3.984 11.281 -8.555 1 50.94 110 HIS A CA 1
ATOM 845 C C . HIS A 1 110 ? 4.641 10.695 -7.309 1 50.94 110 HIS A C 1
ATOM 847 O O . HIS A 1 110 ? 4.262 9.609 -6.859 1 50.94 110 HIS A O 1
ATOM 853 N N . ARG A 1 111 ? 5.477 11.594 -6.758 1 62.75 111 ARG A N 1
ATOM 854 C CA . ARG A 1 111 ? 6.32 11.07 -5.695 1 62.75 111 ARG A CA 1
ATOM 855 C C . ARG A 1 111 ? 5.891 11.609 -4.336 1 62.75 111 ARG A C 1
ATOM 857 O O . ARG A 1 111 ? 6.223 11.031 -3.297 1 62.75 111 ARG A O 1
ATOM 864 N N . HIS A 1 112 ? 4.992 12.664 -4.609 1 76.75 112 HIS A N 1
ATOM 865 C CA . HIS A 1 112 ? 4.684 13.195 -3.287 1 76.75 112 HIS A CA 1
ATOM 866 C C . HIS A 1 112 ? 3.24 12.898 -2.895 1 76.75 112 HIS A C 1
ATOM 868 O O . HIS A 1 112 ? 2.305 13.406 -3.516 1 76.75 112 HIS A O 1
ATOM 874 N N . ARG A 1 113 ? 3.064 12.148 -1.933 1 84.25 113 ARG A N 1
ATOM 875 C CA . ARG A 1 113 ? 1.761 11.773 -1.398 1 84.25 113 ARG A CA 1
ATOM 876 C C . ARG A 1 113 ? 1.658 12.102 0.086 1 84.25 113 ARG A C 1
ATOM 878 O O . ARG A 1 113 ? 2.621 11.93 0.835 1 84.25 113 ARG A O 1
ATOM 885 N N . PHE A 1 114 ? 0.445 12.57 0.352 1 89.31 114 PHE A N 1
ATOM 886 C CA . PHE A 1 114 ? 0.191 12.977 1.729 1 89.31 114 PHE A CA 1
ATOM 887 C C . PHE A 1 114 ? -1.11 12.367 2.24 1 89.31 114 PHE A C 1
ATOM 889 O O . PHE A 1 114 ? -2.072 12.219 1.483 1 89.31 114 PHE A O 1
ATOM 896 N N . ARG A 1 115 ? -1.07 11.977 3.439 1 92.31 115 ARG A N 1
ATOM 897 C CA . ARG A 1 115 ? -2.303 11.734 4.184 1 92.31 115 ARG A CA 1
ATOM 898 C C . ARG A 1 115 ? -2.627 12.906 5.102 1 92.31 115 ARG A C 1
ATOM 900 O O . ARG A 1 115 ? -1.798 13.312 5.918 1 92.31 115 ARG A O 1
ATOM 907 N N . ILE A 1 116 ? -3.783 13.492 4.906 1 95.94 116 ILE A N 1
ATOM 908 C CA . ILE A 1 116 ? -4.152 14.664 5.688 1 95.94 116 ILE A CA 1
ATOM 909 C C . ILE A 1 116 ? -5.449 14.391 6.445 1 95.94 116 ILE A C 1
ATOM 911 O O . ILE A 1 116 ? -6.387 13.805 5.898 1 95.94 116 ILE A O 1
ATOM 915 N N . TYR A 1 117 ? -5.445 14.695 7.695 1 95.38 117 TYR A N 1
ATOM 916 C CA . TYR A 1 117 ? -6.613 14.695 8.57 1 95.38 117 TYR A CA 1
ATOM 917 C C . TYR A 1 117 ? -6.965 16.109 9.008 1 95.38 117 TYR A C 1
ATOM 919 O O . TYR A 1 117 ? -6.074 16.922 9.281 1 95.38 117 TYR A O 1
ATOM 927 N N . GLY A 1 118 ? -8.242 16.375 9.078 1 95.38 118 GLY A N 1
ATOM 928 C CA . GLY A 1 118 ? -8.633 17.672 9.594 1 95.38 118 GLY A CA 1
ATOM 929 C C . GLY A 1 118 ? -10.102 17.766 9.977 1 95.38 118 GLY A C 1
ATOM 930 O O . GLY A 1 118 ? -10.898 16.906 9.586 1 95.38 118 GLY A O 1
ATOM 931 N N . TYR A 1 119 ? -10.406 18.656 10.781 1 93 119 TYR A N 1
ATOM 932 C CA . TYR A 1 119 ? -11.781 19.047 11.055 1 93 119 TYR A CA 1
ATOM 933 C C . TYR A 1 119 ? -11.961 20.547 10.945 1 93 119 TYR A C 1
ATOM 935 O O . TYR A 1 119 ? -11 21.312 11.078 1 93 119 TYR A O 1
ATOM 943 N N . SER A 1 120 ? -13.133 20.906 10.555 1 91.56 120 SER A N 1
ATOM 944 C CA . SER A 1 120 ? -13.516 22.312 10.531 1 91.56 120 SER A CA 1
ATOM 945 C C . SER A 1 120 ? -14.883 22.516 11.18 1 91.56 120 SER A C 1
ATOM 947 O O . SER A 1 120 ? -15.859 21.875 10.805 1 91.56 120 SER A O 1
ATOM 949 N N . LYS A 1 121 ? -14.914 23.359 12.117 1 88.56 121 LYS A N 1
ATOM 950 C CA . LYS A 1 121 ? -16.125 23.703 12.852 1 88.56 121 LYS A CA 1
ATOM 951 C C . LYS A 1 121 ? -16.344 25.219 12.891 1 88.56 121 LYS A C 1
ATOM 953 O O . LYS A 1 121 ? -15.422 25.969 13.219 1 88.56 121 LYS A O 1
ATOM 958 N N . THR A 1 122 ? -17.547 25.578 12.773 1 86.62 122 THR A N 1
ATOM 959 C CA . THR A 1 122 ? -17.875 27 12.703 1 86.62 122 THR A CA 1
ATOM 960 C C . THR A 1 122 ? -17.703 27.656 14.062 1 86.62 122 THR A C 1
ATOM 962 O O . THR A 1 122 ? -17.516 28.875 14.148 1 86.62 122 THR A O 1
ATOM 965 N N . THR A 1 123 ? -17.703 26.891 15.094 1 86.62 123 THR A N 1
ATOM 966 C CA . THR A 1 123 ? -17.625 27.438 16.438 1 86.62 123 THR A CA 1
ATOM 967 C C . THR A 1 123 ? -16.172 27.703 16.828 1 86.62 123 THR A C 1
ATOM 969 O O . THR A 1 123 ? -15.906 28.328 17.859 1 86.62 123 THR A O 1
ATOM 972 N N . CYS A 1 124 ? -15.258 27.328 16.031 1 89.88 124 CYS A N 1
ATOM 973 C CA . CYS A 1 124 ? -13.844 27.5 16.344 1 89.88 124 CYS A CA 1
ATOM 974 C C . CYS A 1 124 ? -13.289 28.75 15.688 1 89.88 124 CYS A C 1
ATOM 976 O O . CYS A 1 124 ? -13.859 29.25 14.711 1 89.88 124 CYS A O 1
ATOM 978 N N . ASP A 1 125 ? -12.242 29.266 16.359 1 90.81 125 ASP A N 1
ATOM 979 C CA . ASP A 1 125 ? -11.523 30.375 15.75 1 90.81 125 ASP A CA 1
ATOM 980 C C . ASP A 1 125 ? -10.812 29.938 14.477 1 90.81 125 ASP A C 1
ATOM 982 O O . ASP A 1 125 ? -10.539 28.75 14.289 1 90.81 125 ASP A O 1
ATOM 986 N N . VAL A 1 126 ? -10.578 30.906 13.648 1 95.06 126 VAL A N 1
ATOM 987 C CA . VAL A 1 126 ? -9.82 30.656 12.43 1 95.06 126 VAL A CA 1
ATOM 988 C C . VAL A 1 126 ? -8.391 30.25 12.789 1 95.06 126 VAL A C 1
ATOM 990 O O . VAL A 1 126 ? -7.762 30.859 13.656 1 95.06 126 VAL A O 1
ATOM 993 N N . ASN A 1 127 ? -7.883 29.172 12.195 1 95.88 127 ASN A N 1
ATOM 994 C CA . ASN A 1 127 ? -6.5 28.734 12.352 1 95.88 127 ASN A CA 1
ATOM 995 C C . ASN A 1 127 ? -5.535 29.641 11.586 1 95.88 127 ASN A C 1
ATOM 997 O O . ASN A 1 127 ? -5.504 29.625 10.352 1 95.88 127 ASN A O 1
ATOM 1001 N N . GLN A 1 128 ? -4.727 30.344 12.297 1 95.75 128 GLN A N 1
ATOM 1002 C CA . GLN A 1 128 ? -3.893 31.391 11.703 1 95.75 128 GLN A CA 1
ATOM 1003 C C . GLN A 1 128 ? -2.793 30.781 10.836 1 95.75 128 GLN A C 1
ATOM 1005 O O . GLN A 1 128 ? -2.42 31.344 9.805 1 95.75 128 GLN A O 1
ATOM 1010 N N . ALA A 1 129 ? -2.264 29.703 11.258 1 96.19 129 ALA A N 1
ATOM 1011 C CA . ALA A 1 129 ? -1.233 29.047 10.453 1 96.19 129 ALA A CA 1
ATOM 1012 C C . ALA A 1 129 ? -1.779 28.625 9.094 1 96.19 129 ALA A C 1
ATOM 1014 O O . ALA A 1 129 ? -1.11 28.797 8.07 1 96.19 129 ALA A O 1
ATOM 1015 N N . LEU A 1 130 ? -2.973 28.094 9.086 1 97.31 130 LEU A N 1
ATOM 1016 C CA . LEU A 1 130 ? -3.59 27.641 7.848 1 97.31 130 LEU A CA 1
ATOM 1017 C C . LEU A 1 130 ? -4.051 28.812 6.996 1 97.31 130 LEU A C 1
ATOM 1019 O O . LEU A 1 130 ? -4.07 28.719 5.766 1 97.31 130 LEU A O 1
ATOM 1023 N N . LEU A 1 131 ? -4.406 29.875 7.664 1 96.88 131 LEU A N 1
ATOM 1024 C CA . LEU A 1 131 ? -4.801 31.078 6.938 1 96.88 131 LEU A CA 1
ATOM 1025 C C . LEU A 1 131 ? -3.648 31.609 6.094 1 96.88 131 LEU A C 1
ATOM 1027 O O . LEU A 1 131 ? -3.863 32.125 5 1 96.88 131 LEU A O 1
ATOM 1031 N N . ARG A 1 132 ? -2.486 31.484 6.527 1 95.94 132 ARG A N 1
ATOM 1032 C CA . ARG A 1 132 ? -1.311 31.922 5.773 1 95.94 132 ARG A CA 1
ATOM 1033 C C . ARG A 1 132 ? -1.113 31.047 4.531 1 95.94 132 ARG A C 1
ATOM 1035 O O . ARG A 1 132 ? -0.622 31.531 3.51 1 95.94 132 ARG A O 1
ATOM 1042 N N . ILE A 1 133 ? -1.463 29.828 4.629 1 96.88 133 ILE A N 1
ATOM 1043 C CA . ILE A 1 133 ? -1.299 28.875 3.537 1 96.88 133 ILE A CA 1
ATOM 1044 C C . ILE A 1 133 ? -2.4 29.094 2.5 1 96.88 133 ILE A C 1
ATOM 1046 O O . ILE A 1 133 ? -2.148 29.031 1.296 1 96.88 133 ILE A O 1
ATOM 1050 N N . ALA A 1 134 ? -3.582 29.297 2.994 1 96.94 134 ALA A N 1
ATOM 1051 C CA . ALA A 1 134 ? -4.75 29.5 2.141 1 96.94 134 ALA A CA 1
ATOM 1052 C C . ALA A 1 134 ? -5.594 30.672 2.627 1 96.94 134 ALA A C 1
ATOM 1054 O O . ALA A 1 134 ? -6.637 30.469 3.25 1 96.94 134 ALA A O 1
ATOM 1055 N N . PRO A 1 135 ? -5.25 31.828 2.254 1 95.69 135 PRO A N 1
ATOM 1056 C CA . PRO A 1 135 ? -5.918 33.031 2.777 1 95.69 135 PRO A CA 1
ATOM 1057 C C . PRO A 1 135 ? -7.383 33.125 2.363 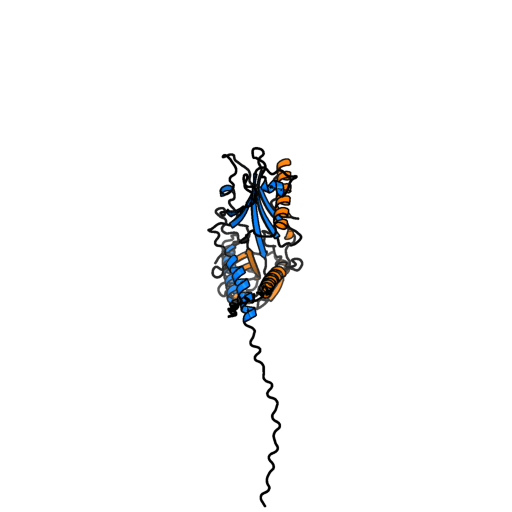1 95.69 135 PRO A C 1
ATOM 1059 O O . PRO A 1 135 ? -8.188 33.75 3.059 1 95.69 135 PRO A O 1
ATOM 1062 N N . HIS A 1 136 ? -7.762 32.5 1.33 1 94.81 136 HIS A N 1
ATOM 1063 C CA . HIS A 1 136 ? -9.125 32.594 0.831 1 94.81 136 HIS A CA 1
ATOM 1064 C C . HIS A 1 136 ? -10.023 31.516 1.431 1 94.81 136 HIS A C 1
ATOM 1066 O O . HIS A 1 136 ? -11.219 31.453 1.127 1 94.81 136 HIS A O 1
ATOM 1072 N N . LEU A 1 137 ? -9.438 30.688 2.279 1 95.06 137 LEU A N 1
ATOM 1073 C CA . LEU A 1 137 ? -10.18 29.594 2.912 1 95.06 137 LEU A CA 1
ATOM 1074 C C . LEU A 1 137 ? -9.953 29.578 4.418 1 95.06 137 LEU A C 1
ATOM 1076 O O . LEU A 1 137 ? -9.203 28.75 4.934 1 95.06 137 LEU A O 1
ATOM 1080 N N . PRO A 1 138 ? -10.641 30.562 5.109 1 95.06 138 PRO A N 1
ATOM 1081 C CA . PRO A 1 138 ? -10.445 30.578 6.559 1 95.06 138 PRO A CA 1
ATOM 1082 C C . PRO A 1 138 ? -10.859 29.266 7.23 1 95.06 138 PRO A C 1
ATOM 1084 O O . PRO A 1 138 ? -12.047 29.047 7.48 1 95.06 138 PRO A O 1
ATOM 1087 N N . TRP A 1 139 ? -9.945 28.453 7.52 1 95.56 139 TRP A N 1
ATOM 1088 C CA . TRP A 1 139 ? -10.148 27.141 8.141 1 95.56 139 TRP A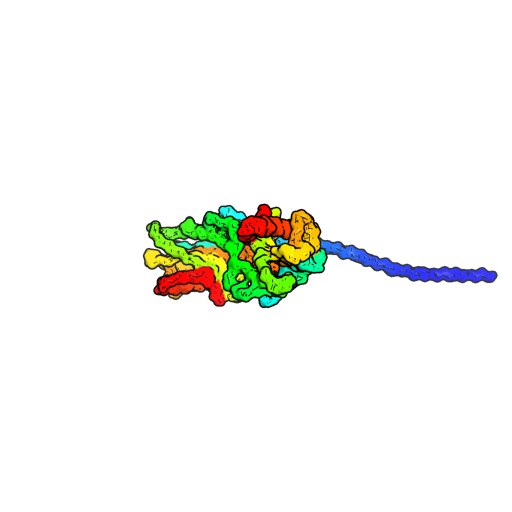 CA 1
ATOM 1089 C C . TRP A 1 139 ? -10.305 27.281 9.656 1 95.56 139 TRP A C 1
ATOM 1091 O O . TRP A 1 139 ? -9.477 27.922 10.312 1 95.56 139 TRP A O 1
ATOM 1101 N N . ARG A 1 140 ? -11.383 26.75 10.156 1 93.56 140 ARG A N 1
ATOM 1102 C CA . ARG A 1 140 ? -11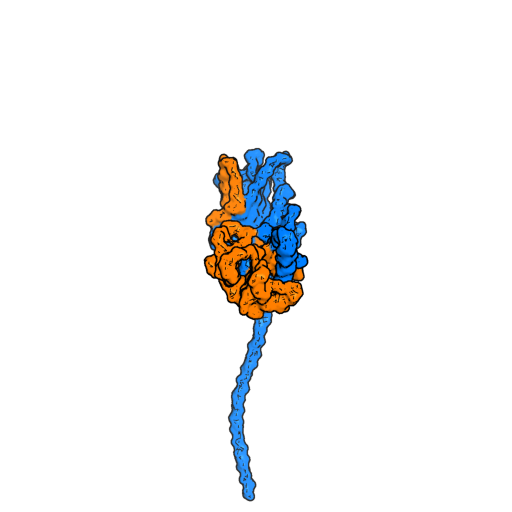.664 26.812 11.594 1 93.56 140 ARG A CA 1
ATOM 1103 C C . ARG A 1 140 ? -11.523 25.438 12.242 1 93.56 140 ARG A C 1
ATOM 1105 O O . ARG A 1 140 ? -12.516 24.828 12.617 1 93.56 140 ARG A O 1
ATOM 1112 N N . GLY A 1 141 ? -10.383 25.031 12.5 1 94.31 141 GLY A N 1
ATOM 1113 C CA . GLY A 1 141 ? -10.062 23.719 13.055 1 94.31 141 GLY A CA 1
ATOM 1114 C C . GLY A 1 141 ? -8.594 23.375 12.922 1 94.31 141 GLY A C 1
ATOM 1115 O O . GLY A 1 141 ? -7.738 24.25 12.852 1 94.31 141 GLY A O 1
ATOM 1116 N N . GLU A 1 142 ? -8.289 22.094 13.062 1 95.81 142 GLU A N 1
ATOM 1117 C CA . GLU A 1 142 ? -6.906 21.625 13.062 1 95.81 142 GLU A CA 1
ATOM 1118 C C . GLU A 1 142 ? -6.652 20.672 11.898 1 95.81 142 GLU A C 1
ATOM 1120 O O . GLU A 1 142 ? -7.59 20.109 11.336 1 95.81 142 GLU A O 1
ATOM 1125 N N . LEU A 1 143 ? -5.414 20.594 11.469 1 96.56 143 LEU A N 1
ATOM 1126 C CA . LEU A 1 143 ? -4.973 19.656 10.438 1 96.56 143 LEU A CA 1
ATOM 1127 C C . LEU A 1 143 ? -3.736 18.891 10.891 1 96.56 143 LEU A C 1
ATOM 1129 O O . LEU A 1 143 ? -2.906 19.422 11.633 1 96.56 143 LEU A O 1
ATOM 1133 N N . ALA A 1 144 ? -3.689 17.688 10.508 1 96.5 144 ALA A N 1
ATOM 1134 C CA . ALA A 1 144 ? -2.49 16.859 10.602 1 96.5 144 ALA A CA 1
ATOM 1135 C C . ALA A 1 144 ? -2.068 16.359 9.219 1 96.5 144 ALA A C 1
ATOM 1137 O O . ALA A 1 144 ? -2.908 15.945 8.422 1 96.5 144 ALA A O 1
ATOM 1138 N N . VAL A 1 145 ? -0.8 16.453 8.93 1 96.12 145 VAL A N 1
ATOM 1139 C CA . VAL A 1 145 ? -0.284 16.109 7.609 1 96.12 145 VAL A CA 1
ATOM 1140 C C . VAL A 1 145 ? 0.824 15.062 7.754 1 96.12 145 VAL A C 1
ATOM 1142 O O . VAL A 1 145 ? 1.772 15.258 8.516 1 96.12 145 VAL A O 1
ATOM 1145 N N . PHE A 1 146 ? 0.669 14.023 7.02 1 92.31 146 PHE A N 1
ATOM 1146 C CA . PHE A 1 146 ? 1.646 12.938 6.988 1 92.31 146 PHE A CA 1
ATOM 1147 C C . PHE A 1 146 ? 2.146 12.703 5.566 1 92.31 146 PHE A C 1
ATOM 1149 O O . PHE A 1 146 ? 1.379 12.805 4.609 1 92.31 146 PHE A O 1
ATOM 1156 N N . ARG A 1 147 ? 3.398 12.383 5.488 1 88.19 147 ARG A N 1
ATOM 1157 C CA . ARG A 1 147 ? 3.943 11.992 4.191 1 88.19 147 ARG A CA 1
ATOM 1158 C C . ARG A 1 147 ? 3.869 10.484 4.004 1 88.19 147 ARG A C 1
ATOM 1160 O O . ARG A 1 147 ? 4.195 9.719 4.914 1 88.19 147 ARG A O 1
ATOM 1167 N N . LEU A 1 148 ? 3.342 10.211 2.861 1 82.06 148 LEU A N 1
ATOM 1168 C CA . LEU A 1 148 ? 3.234 8.789 2.529 1 82.06 148 LEU A CA 1
ATOM 1169 C C . LEU A 1 148 ? 4.457 8.32 1.747 1 82.06 148 LEU A C 1
ATOM 1171 O O . LEU A 1 148 ? 5.047 9.094 0.987 1 82.06 148 LEU A O 1
ATOM 1175 N N . GLY A 1 149 ? 4.828 7.211 2.096 1 71.75 149 GLY A N 1
ATOM 1176 C CA . GLY A 1 149 ? 5.91 6.602 1.343 1 71.75 149 GLY A CA 1
ATOM 1177 C C . GLY A 1 149 ? 5.465 6.035 0.007 1 71.75 149 GLY A C 1
ATOM 1178 O O . GLY A 1 149 ? 4.367 6.336 -0.464 1 71.75 149 GLY A O 1
ATOM 1179 N N . GLU A 1 150 ? 6.438 5.578 -0.704 1 60.72 150 GLU A N 1
ATOM 1180 C CA . GLU A 1 150 ? 6.176 4.984 -2.01 1 60.72 150 GLU A CA 1
ATOM 1181 C C . GLU A 1 150 ? 5.613 3.57 -1.87 1 60.72 150 GLU A C 1
ATOM 1183 O O . GLU A 1 150 ? 5.973 2.844 -0.941 1 60.72 150 GLU A O 1
ATOM 1188 N N . ILE A 1 151 ? 4.527 3.457 -2.568 1 57.47 151 ILE A N 1
ATOM 1189 C CA . ILE A 1 151 ? 4.004 2.1 -2.686 1 57.47 151 ILE A CA 1
ATOM 1190 C C . ILE A 1 151 ? 4.57 1.435 -3.938 1 57.47 151 ILE A C 1
ATOM 1192 O O . ILE A 1 151 ? 4.367 1.922 -5.051 1 57.47 151 ILE A O 1
ATOM 1196 N N . VAL A 1 152 ? 5.496 0.729 -3.703 1 61.81 152 VAL A N 1
ATOM 1197 C CA . VAL A 1 152 ? 5.875 -0.131 -4.82 1 61.81 152 VAL A CA 1
ATOM 1198 C C . VAL A 1 152 ? 5.074 -1.43 -4.766 1 61.81 152 VAL A C 1
ATOM 1200 O O . VAL A 1 152 ? 5.414 -2.348 -4.02 1 61.81 152 VAL A O 1
ATOM 1203 N N . PRO A 1 153 ? 4.043 -1.318 -5.547 1 68.44 153 PRO A N 1
ATOM 1204 C CA . PRO A 1 153 ? 3.188 -2.5 -5.426 1 68.44 153 PRO A CA 1
ATOM 1205 C C . PRO A 1 153 ? 3.898 -3.787 -5.84 1 68.44 153 PRO A C 1
ATOM 1207 O O . PRO A 1 153 ? 3.898 -4.766 -5.09 1 68.44 153 PRO A O 1
ATOM 1210 N N . TYR A 1 154 ? 4.551 -3.723 -7.035 1 75.62 154 TYR A N 1
ATOM 1211 C CA . TYR A 1 154 ? 5.301 -4.875 -7.531 1 75.62 154 TYR A CA 1
ATOM 1212 C C . TYR A 1 154 ? 6.742 -4.492 -7.848 1 75.62 154 TYR A C 1
ATOM 1214 O O . TYR A 1 154 ? 6.996 -3.42 -8.406 1 75.62 154 TYR A O 1
ATOM 1222 N N . LEU A 1 155 ? 7.613 -5.371 -7.43 1 73.75 155 LEU A N 1
ATOM 1223 C CA . LEU A 1 155 ? 9 -5.184 -7.852 1 73.75 155 LEU A CA 1
ATOM 1224 C C . LEU A 1 155 ? 9.164 -5.492 -9.336 1 73.75 155 LEU A C 1
ATOM 1226 O O . LEU A 1 155 ? 8.414 -6.301 -9.891 1 73.75 155 LEU A O 1
ATOM 1230 N N . ALA A 1 156 ? 10.117 -4.762 -9.883 1 70.62 156 ALA A N 1
ATOM 1231 C CA . ALA A 1 156 ? 10.367 -4.902 -11.312 1 70.62 156 ALA A CA 1
ATOM 1232 C C . ALA A 1 156 ? 10.805 -6.324 -11.656 1 70.62 156 ALA A C 1
ATOM 1234 O O . ALA A 1 156 ? 10.57 -6.801 -12.773 1 70.62 156 ALA A O 1
ATOM 1235 N N . SER A 1 157 ? 11.445 -6.977 -10.695 1 73.19 157 SER A N 1
ATOM 1236 C CA . SER A 1 157 ? 11.93 -8.336 -10.922 1 73.19 157 SER A CA 1
ATOM 1237 C C . SER A 1 157 ? 11.594 -9.25 -9.75 1 73.19 157 SER A C 1
ATOM 1239 O O . SER A 1 157 ? 11.82 -8.891 -8.594 1 73.19 157 SER A O 1
ATOM 1241 N N . PRO A 1 158 ? 11.086 -10.375 -10.18 1 72.56 158 PRO A N 1
ATOM 1242 C CA . PRO A 1 158 ? 10.789 -11.328 -9.109 1 72.56 158 PRO A CA 1
ATOM 1243 C C . PRO A 1 158 ? 12.031 -12.086 -8.633 1 72.56 158 PRO A C 1
ATOM 1245 O O . PRO A 1 158 ? 11.93 -12.953 -7.762 1 72.56 158 PRO A O 1
ATOM 1248 N N . VAL A 1 159 ? 13.148 -11.734 -9.156 1 74.69 159 VAL A N 1
ATOM 1249 C CA . VAL A 1 159 ? 14.336 -12.547 -8.914 1 74.69 159 VAL A CA 1
ATOM 1250 C C . VAL A 1 159 ? 14.828 -12.344 -7.484 1 74.69 159 VAL A C 1
ATOM 1252 O O . VAL A 1 159 ? 15.07 -11.211 -7.059 1 74.69 159 VAL A O 1
ATOM 1255 N N . ILE A 1 160 ? 14.859 -13.422 -6.727 1 80.75 160 ILE A N 1
ATOM 1256 C CA . ILE A 1 160 ? 15.391 -13.562 -5.375 1 80.75 160 ILE A CA 1
ATOM 1257 C C . ILE A 1 160 ? 15.797 -15.016 -5.129 1 80.75 160 ILE A C 1
ATOM 1259 O O . ILE A 1 160 ? 15.711 -15.852 -6.031 1 80.75 160 ILE A O 1
ATOM 1263 N N . SER A 1 161 ? 16.375 -15.242 -4.023 1 84.62 161 SER A N 1
ATOM 1264 C CA . SER A 1 161 ? 16.781 -16.609 -3.709 1 84.62 161 SER A CA 1
ATOM 1265 C C . SER A 1 161 ? 15.617 -17.578 -3.906 1 84.62 161 SER A C 1
ATOM 1267 O O . SER A 1 161 ? 14.5 -17.312 -3.463 1 84.62 161 SER A O 1
ATOM 1269 N N . SER A 1 162 ? 15.961 -18.781 -4.539 1 90.06 162 SER A N 1
ATOM 1270 C CA . SER A 1 162 ? 14.938 -19.797 -4.773 1 90.06 162 SER A CA 1
ATOM 1271 C C . SER A 1 162 ? 14.398 -20.359 -3.457 1 90.06 162 SER A C 1
ATOM 1273 O O . SER A 1 162 ? 13.234 -20.766 -3.379 1 90.06 162 SER A O 1
ATOM 1275 N N . VAL A 1 163 ? 15.25 -20.281 -2.473 1 89.62 163 VAL A N 1
ATOM 1276 C CA . VAL A 1 163 ? 14.836 -20.812 -1.175 1 89.62 163 VAL A CA 1
ATOM 1277 C C . VAL A 1 163 ? 13.664 -19.984 -0.641 1 89.62 163 VAL A C 1
ATOM 1279 O O . VAL A 1 163 ? 12.68 -20.531 -0.141 1 89.62 163 VAL A O 1
ATOM 1282 N N . ILE A 1 164 ? 13.727 -18.688 -0.848 1 89 164 ILE A N 1
ATOM 1283 C CA . ILE A 1 164 ? 12.719 -17.766 -0.337 1 89 164 ILE A CA 1
ATOM 1284 C C . ILE A 1 164 ? 11.438 -17.906 -1.154 1 89 164 ILE A C 1
ATOM 1286 O O . ILE A 1 164 ? 10.344 -18.031 -0.593 1 89 164 ILE A O 1
ATOM 1290 N N . VAL A 1 165 ? 11.578 -17.922 -2.436 1 92.62 165 VAL A N 1
ATOM 1291 C CA . VAL A 1 165 ? 10.414 -18.031 -3.316 1 92.62 165 VAL A CA 1
ATOM 1292 C C . VAL A 1 165 ? 9.711 -19.359 -3.096 1 92.62 165 VAL A C 1
ATOM 1294 O O . VAL A 1 165 ? 8.484 -19.422 -3.01 1 92.62 165 VAL A O 1
ATOM 1297 N N . ASN A 1 166 ? 10.492 -20.438 -2.975 1 95.56 166 ASN A N 1
ATOM 1298 C CA . ASN A 1 166 ? 9.922 -21.781 -2.801 1 95.56 166 ASN A CA 1
ATOM 1299 C C . ASN A 1 166 ? 9.141 -21.891 -1.496 1 95.56 166 ASN A C 1
ATOM 1301 O O . ASN A 1 166 ? 8.109 -22.547 -1.441 1 95.56 166 ASN A O 1
ATOM 1305 N N . LYS A 1 167 ? 9.68 -21.25 -0.508 1 93.69 167 LYS A N 1
ATOM 1306 C CA . LYS A 1 167 ? 8.961 -21.25 0.763 1 93.69 167 LYS A CA 1
ATOM 1307 C C . LYS A 1 167 ? 7.586 -20.594 0.62 1 93.69 167 LYS A C 1
ATOM 1309 O O . LYS A 1 167 ? 6.586 -21.125 1.1 1 93.69 167 LYS A O 1
ATOM 1314 N N . ALA A 1 168 ? 7.547 -19.438 -0.027 1 94.31 168 ALA A N 1
ATOM 1315 C CA . ALA A 1 168 ? 6.285 -18.75 -0.266 1 94.31 168 ALA A CA 1
ATOM 1316 C C . ALA A 1 168 ? 5.316 -19.625 -1.052 1 94.31 168 ALA A C 1
ATOM 1318 O O . ALA A 1 168 ? 4.125 -19.688 -0.734 1 94.31 168 ALA A O 1
ATOM 1319 N N . ILE A 1 169 ? 5.863 -20.297 -2.016 1 97.31 169 ILE A N 1
ATOM 1320 C CA . ILE A 1 169 ? 5.055 -21.156 -2.865 1 97.31 169 ILE A CA 1
ATOM 1321 C C . ILE A 1 169 ? 4.465 -22.297 -2.029 1 97.31 169 ILE A C 1
ATOM 1323 O O . ILE A 1 169 ? 3.275 -22.594 -2.133 1 97.31 169 ILE A O 1
ATOM 1327 N N . ARG A 1 170 ? 5.262 -22.906 -1.209 1 97.44 170 ARG A N 1
ATOM 1328 C CA . ARG A 1 170 ? 4.781 -24 -0.364 1 97.44 170 ARG A CA 1
ATOM 1329 C C . ARG A 1 170 ? 3.654 -23.531 0.548 1 97.44 170 ARG A C 1
ATOM 1331 O O . ARG A 1 170 ? 2.646 -24.219 0.707 1 97.44 170 ARG A O 1
ATOM 1338 N N . MET A 1 171 ? 3.838 -22.391 1.099 1 95.38 171 MET A N 1
ATOM 1339 C CA . MET A 1 171 ? 2.822 -21.844 1.99 1 95.38 171 MET A CA 1
ATOM 1340 C C . MET A 1 171 ? 1.517 -21.594 1.241 1 95.38 171 MET A C 1
ATOM 1342 O O . MET A 1 171 ? 0.438 -21.922 1.743 1 95.38 171 MET A O 1
ATOM 1346 N N . PHE A 1 172 ? 1.673 -21.031 0.12 1 97 172 PHE A N 1
ATOM 1347 C CA . PHE A 1 172 ? 0.5 -20.75 -0.701 1 97 172 PHE A CA 1
ATOM 1348 C C . PHE A 1 172 ? -0.219 -22.047 -1.071 1 97 172 PHE A C 1
ATOM 1350 O O . PHE A 1 172 ? -1.428 -22.172 -0.867 1 97 172 PHE A O 1
ATOM 1357 N N . MET A 1 173 ? 0.542 -23.016 -1.603 1 97.44 173 MET A N 1
ATOM 1358 C CA . MET A 1 173 ? -0.04 -24.281 -2.051 1 97.44 173 MET A CA 1
ATOM 1359 C C . MET A 1 173 ? -0.74 -25 -0.901 1 97.44 173 MET A C 1
ATOM 1361 O O . MET A 1 173 ? -1.852 -25.5 -1.064 1 97.44 173 MET A O 1
ATOM 1365 N N . ALA A 1 174 ? -0.115 -25 0.203 1 96.12 174 ALA A N 1
ATOM 1366 C CA . ALA A 1 174 ? -0.703 -25.656 1.368 1 96.12 174 ALA A CA 1
ATOM 1367 C C . ALA A 1 174 ? -2.012 -24.984 1.773 1 96.12 174 ALA A C 1
ATOM 1369 O O . ALA A 1 174 ? -3 -25.672 2.064 1 96.12 174 ALA A O 1
ATOM 1370 N N . SER A 1 175 ? -1.985 -23.688 1.767 1 95.38 175 SER A N 1
ATOM 1371 C CA . SER A 1 175 ? -3.166 -22.938 2.17 1 95.38 175 SER A CA 1
ATOM 1372 C C . SER A 1 175 ? -4.32 -23.156 1.199 1 95.38 175 SER A C 1
ATOM 1374 O O . SER A 1 175 ? -5.461 -23.375 1.619 1 95.38 175 SER A O 1
ATOM 1376 N N . VAL A 1 176 ? -4.027 -23.094 -0.033 1 94.81 176 VAL A N 1
ATOM 1377 C CA . VAL A 1 176 ? -5.062 -23.25 -1.051 1 94.81 176 VAL A CA 1
ATOM 1378 C C . VAL A 1 176 ? -5.586 -24.688 -1.042 1 94.81 176 VAL A C 1
ATOM 1380 O O . VAL A 1 176 ? -6.793 -24.922 -1.158 1 94.81 176 VAL A O 1
ATOM 1383 N N . ALA A 1 177 ? -4.699 -25.641 -0.942 1 93.81 177 ALA A N 1
ATOM 1384 C CA . ALA A 1 177 ? -5.117 -27.047 -0.881 1 93.81 177 ALA A CA 1
ATOM 1385 C C . ALA A 1 177 ? -6.094 -27.281 0.268 1 93.81 177 ALA A C 1
ATOM 1387 O O . ALA A 1 177 ? -7.109 -27.953 0.1 1 93.81 177 ALA A O 1
ATOM 1388 N N . THR A 1 178 ? -5.777 -26.672 1.385 1 93.25 178 THR A N 1
ATOM 1389 C CA . THR A 1 178 ? -6.656 -26.766 2.547 1 93.25 178 THR A CA 1
ATOM 1390 C C . THR A 1 178 ? -8.023 -26.172 2.25 1 93.25 178 THR A C 1
ATOM 1392 O O . THR A 1 178 ? -9.055 -26.734 2.619 1 93.25 178 THR A O 1
ATOM 1395 N N . SER A 1 179 ? -7.957 -25.109 1.585 1 92.31 179 SER A N 1
ATOM 1396 C CA . SER A 1 179 ? -9.203 -24.438 1.266 1 92.31 179 SER A CA 1
ATOM 1397 C C . SER A 1 179 ? -10.031 -25.234 0.261 1 92.31 179 SER A C 1
ATOM 1399 O O . SER A 1 179 ? -11.258 -25.266 0.354 1 92.31 179 SER A O 1
ATOM 1401 N N . ILE A 1 180 ? -9.406 -25.781 -0.672 1 89.25 180 ILE A N 1
ATOM 1402 C CA . ILE A 1 180 ? -10.094 -26.609 -1.667 1 89.25 180 ILE A CA 1
ATOM 1403 C C . ILE A 1 180 ? -10.727 -27.812 -0.992 1 89.25 180 ILE A C 1
ATOM 1405 O O . ILE A 1 180 ? -11.891 -28.141 -1.239 1 89.25 180 ILE A O 1
ATOM 1409 N N . ASP A 1 181 ? -10.023 -28.422 -0.122 1 90 181 ASP A N 1
ATOM 1410 C CA . ASP A 1 181 ? -10.5 -29.609 0.57 1 90 181 ASP A CA 1
ATOM 1411 C C . ASP A 1 181 ? -11.703 -29.297 1.452 1 90 181 ASP A C 1
ATOM 1413 O O . ASP A 1 181 ? -12.633 -30.109 1.551 1 90 181 ASP A O 1
ATOM 1417 N N . SER A 1 182 ? -11.648 -28.141 1.987 1 91.19 182 SER A N 1
ATOM 1418 C CA . SER A 1 182 ? -12.719 -27.75 2.908 1 91.19 182 SER A CA 1
ATOM 1419 C C . SER A 1 182 ? -13.812 -26.969 2.191 1 91.19 182 SER A C 1
ATOM 1421 O O . SER A 1 182 ? -14.797 -26.562 2.809 1 91.19 182 SER A O 1
ATOM 1423 N N . ASN A 1 183 ? -13.617 -26.75 0.931 1 89.56 183 ASN A N 1
ATOM 1424 C CA . ASN A 1 183 ? -14.562 -25.969 0.131 1 89.56 183 ASN A CA 1
ATOM 1425 C C . ASN A 1 183 ? -14.805 -24.578 0.737 1 89.56 183 ASN A C 1
ATOM 1427 O O . ASN A 1 183 ? -15.953 -24.156 0.863 1 89.56 183 ASN A O 1
ATOM 1431 N N . THR A 1 184 ? -13.719 -24.078 1.237 1 88.5 184 THR A N 1
ATOM 1432 C CA . THR A 1 184 ? -13.766 -22.734 1.787 1 88.5 184 THR A CA 1
ATOM 1433 C C . THR A 1 184 ? -12.961 -21.766 0.918 1 88.5 184 THR A C 1
ATOM 1435 O O . THR A 1 184 ? -12.227 -22.188 0.027 1 88.5 184 THR A O 1
ATOM 1438 N N . ARG A 1 185 ? -13.188 -20.562 1.225 1 87.69 185 ARG A N 1
ATOM 1439 C CA . ARG A 1 185 ? -12.422 -19.547 0.5 1 87.69 185 ARG A CA 1
ATOM 1440 C C . ARG A 1 185 ? -10.977 -19.516 0.973 1 87.69 185 ARG A C 1
ATOM 1442 O O . ARG A 1 185 ? -10.703 -19.609 2.172 1 87.69 185 ARG A O 1
ATOM 1449 N N . SER A 1 186 ? -10.094 -19.438 -0.066 1 88.44 186 SER A N 1
ATOM 1450 C CA . SER A 1 186 ? -8.68 -19.344 0.268 1 88.44 186 SER A CA 1
ATOM 1451 C C . SER A 1 186 ? -8.359 -18 0.921 1 88.44 186 SER A C 1
ATOM 1453 O O . SER A 1 186 ? -8.875 -16.969 0.509 1 88.44 186 SER A O 1
ATOM 1455 N N . PRO A 1 187 ? -7.543 -18.031 1.938 1 86.19 187 PRO A N 1
ATOM 1456 C CA . PRO A 1 187 ? -7.152 -16.766 2.545 1 86.19 187 PRO A CA 1
ATOM 1457 C C . PRO A 1 187 ? -6.422 -15.844 1.566 1 86.19 187 PRO A C 1
ATOM 1459 O O . PRO A 1 187 ? -5.645 -16.312 0.734 1 86.19 187 PRO A O 1
ATOM 1462 N N . LYS A 1 188 ? -6.68 -14.57 1.758 1 88.38 188 LYS A N 1
ATOM 1463 C CA . LYS A 1 188 ? -6.043 -13.578 0.892 1 88.38 188 LYS A CA 1
ATOM 1464 C C . LYS A 1 188 ? -4.668 -13.188 1.423 1 88.38 188 LYS A C 1
ATOM 1466 O O . LYS A 1 188 ? -3.855 -12.617 0.693 1 88.38 188 LYS A O 1
ATOM 1471 N N . GLN A 1 189 ? -4.449 -13.445 2.676 1 86.56 189 GLN A N 1
ATOM 1472 C CA . GLN A 1 189 ? -3.164 -13.172 3.312 1 86.56 189 GLN A CA 1
ATOM 1473 C C . GLN A 1 189 ? -2.627 -14.406 4.023 1 86.56 189 GLN A C 1
ATOM 1475 O O . GLN A 1 189 ? -3.344 -15.055 4.793 1 86.56 189 GLN A O 1
ATOM 1480 N N . ILE A 1 190 ? -1.394 -14.781 3.686 1 86.19 190 ILE A N 1
ATOM 1481 C CA . ILE A 1 190 ? -0.694 -15.906 4.301 1 86.19 190 ILE A CA 1
ATOM 1482 C C . ILE A 1 190 ? 0.583 -15.414 4.973 1 86.19 190 ILE A C 1
ATOM 1484 O O . ILE A 1 190 ? 1.454 -14.836 4.32 1 86.19 190 ILE A O 1
ATOM 1488 N N . LEU A 1 191 ? 0.555 -15.492 6.227 1 83.25 191 LEU A N 1
ATOM 1489 C CA . LEU A 1 191 ? 1.706 -15.055 7.012 1 83.25 191 LEU A CA 1
ATOM 1490 C C . LEU A 1 191 ? 2.488 -16.25 7.539 1 83.25 191 LEU A C 1
ATOM 1492 O O . LEU A 1 191 ? 1.896 -17.266 7.941 1 83.25 191 LEU A O 1
ATOM 1496 N N . GLU A 1 192 ? 3.805 -16.094 7.387 1 81.94 192 GLU A N 1
ATOM 1497 C CA . GLU A 1 192 ? 4.645 -17.141 7.969 1 81.94 192 GLU A CA 1
ATOM 1498 C C . GLU A 1 192 ? 4.441 -17.25 9.477 1 81.94 192 GLU A C 1
ATOM 1500 O O . GLU A 1 192 ? 4.336 -16.219 10.164 1 81.94 192 GLU A O 1
ATOM 1505 N N . MET B 1 1 ? 72.375 60.875 24.766 1 29.11 1 MET B N 1
ATOM 1506 C CA . MET B 1 1 ? 72.25 59.531 25.312 1 29.11 1 MET B CA 1
ATOM 1507 C C . MET B 1 1 ? 70.938 58.906 24.906 1 29.11 1 MET B C 1
ATOM 1509 O O . MET B 1 1 ? 69.875 59.25 25.438 1 29.11 1 MET B O 1
ATOM 1513 N N . ARG B 1 2 ? 70.75 58.594 23.562 1 30.55 2 ARG B N 1
ATOM 1514 C CA . ARG B 1 2 ? 69.625 58.375 22.688 1 30.55 2 ARG B CA 1
ATOM 1515 C C . ARG B 1 2 ? 68.938 57.031 22.969 1 30.55 2 ARG B C 1
ATOM 1517 O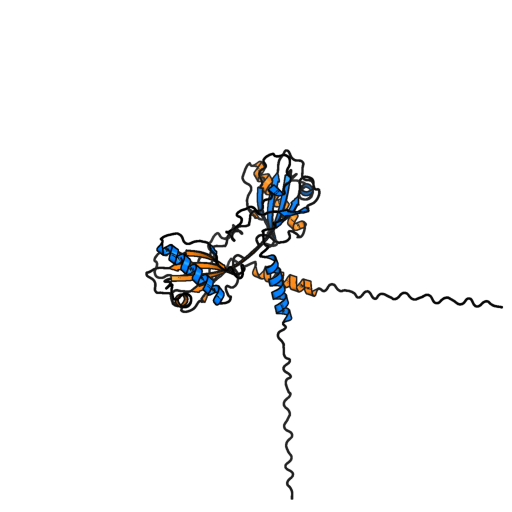 O . ARG B 1 2 ? 69.625 56 22.891 1 30.55 2 ARG B O 1
ATOM 1524 N N . LEU B 1 3 ? 68 57.031 23.938 1 30 3 LEU B N 1
ATOM 1525 C CA . LEU B 1 3 ? 67.312 55.875 24.469 1 30 3 LEU B CA 1
ATOM 1526 C C . LEU B 1 3 ? 66.625 55.125 23.328 1 30 3 LEU B C 1
ATOM 1528 O O . LEU B 1 3 ? 65.812 55.688 22.594 1 30 3 LEU B O 1
ATOM 153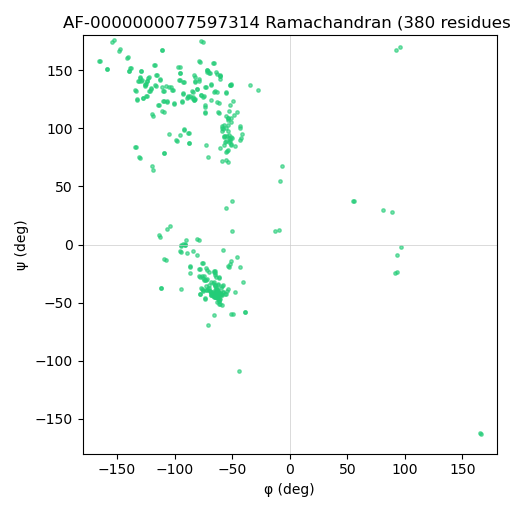2 N N . ASP B 1 4 ? 67.25 54.094 22.703 1 31 4 ASP B N 1
ATOM 1533 C CA . ASP B 1 4 ? 66.938 53.188 21.594 1 31 4 ASP B CA 1
ATOM 1534 C C . ASP B 1 4 ? 65.688 52.375 21.891 1 31 4 ASP B C 1
ATOM 1536 O O . ASP B 1 4 ? 65.625 51.625 22.875 1 31 4 ASP B O 1
ATOM 1540 N N . VAL B 1 5 ? 64.5 52.938 21.641 1 31.25 5 VAL B N 1
ATOM 1541 C CA . VAL B 1 5 ? 63.156 52.438 21.859 1 31.25 5 VAL B CA 1
ATOM 1542 C C . VAL B 1 5 ? 62.969 51.125 21.125 1 31.25 5 VAL B C 1
ATOM 1544 O O . VAL B 1 5 ? 63.094 51.062 19.906 1 31.25 5 VAL B O 1
ATOM 1547 N N . GLN B 1 6 ? 63.344 50.031 21.734 1 28.03 6 GLN B N 1
ATOM 1548 C CA . GLN B 1 6 ? 63.344 48.656 21.25 1 28.03 6 GLN B CA 1
ATOM 1549 C C . GLN B 1 6 ? 61.938 48.25 20.859 1 28.03 6 GLN B C 1
ATOM 1551 O O . GLN B 1 6 ? 61 48.312 21.688 1 28.03 6 GLN B O 1
ATOM 1556 N N . ARG B 1 7 ? 61.562 48.312 19.578 1 29.16 7 ARG B N 1
ATOM 1557 C CA . ARG B 1 7 ? 60.312 48.031 18.906 1 29.16 7 ARG B CA 1
ATOM 1558 C C . ARG B 1 7 ? 59.875 46.594 19.156 1 29.16 7 ARG B C 1
ATOM 1560 O O . ARG B 1 7 ? 60.625 45.656 18.922 1 29.16 7 ARG B O 1
ATOM 1567 N N . SER B 1 8 ? 58.938 46.375 20.125 1 27.62 8 SER B N 1
ATOM 1568 C CA . SER B 1 8 ? 58.344 45.125 20.547 1 27.62 8 SER B CA 1
ATOM 1569 C C . SER B 1 8 ? 57.719 44.406 19.375 1 27.62 8 SER B C 1
ATOM 1571 O O . SER B 1 8 ? 57.094 45.031 18.5 1 27.62 8 SER B O 1
ATOM 1573 N N . SER B 1 9 ? 58.312 43.281 18.953 1 28.11 9 SER B N 1
ATOM 1574 C CA . SER B 1 9 ? 58.062 42.281 17.922 1 28.11 9 SER B CA 1
ATOM 1575 C C . SER B 1 9 ? 56.625 41.75 18.031 1 28.11 9 SER B C 1
ATOM 1577 O O . SER B 1 9 ? 56.25 41.219 19.078 1 28.11 9 SER B O 1
ATOM 1579 N N . VAL B 1 10 ? 55.688 42.406 17.344 1 28.28 10 VAL B N 1
ATOM 1580 C CA . VAL B 1 10 ? 54.281 42.094 17.219 1 28.28 10 VAL B CA 1
ATOM 1581 C C . VAL B 1 10 ? 54.125 40.625 16.812 1 28.28 10 VAL B C 1
ATOM 1583 O O . VAL B 1 10 ? 54.781 40.156 15.891 1 28.28 10 VAL B O 1
ATOM 1586 N N . ASN B 1 11 ? 53.719 39.812 17.766 1 25.56 11 ASN B N 1
ATOM 1587 C CA . ASN B 1 11 ? 53.375 38.375 17.734 1 25.56 11 ASN B CA 1
ATOM 1588 C C . ASN B 1 11 ? 52.375 38.062 16.609 1 25.56 11 ASN B C 1
ATOM 1590 O O . ASN B 1 11 ? 51.312 38.656 16.547 1 25.56 11 ASN B O 1
ATOM 1594 N N . ARG B 1 12 ? 52.875 37.688 15.414 1 27.72 12 ARG B N 1
ATOM 1595 C CA . ARG B 1 12 ? 52.125 37.312 14.211 1 27.72 12 ARG B CA 1
ATOM 1596 C C . ARG B 1 12 ? 51.156 36.188 14.5 1 27.72 12 ARG B C 1
ATOM 1598 O O . ARG B 1 12 ? 51.531 35.156 15.07 1 27.72 12 ARG B O 1
ATOM 1605 N N . SER B 1 13 ? 49.844 36.531 14.688 1 28.39 13 SER B N 1
ATOM 1606 C CA . SER B 1 13 ? 48.75 35.625 14.906 1 28.39 13 SER B CA 1
ATOM 1607 C C . SER B 1 13 ? 48.688 34.531 13.844 1 28.39 13 SER B C 1
ATOM 1609 O O . SER B 1 13 ? 49.031 34.781 12.688 1 28.39 13 SER B O 1
ATOM 1611 N N . PRO B 1 14 ? 48.781 33.281 14.227 1 31 14 PRO B N 1
ATOM 1612 C CA . PRO B 1 14 ? 48.781 32.094 13.344 1 31 14 PRO B CA 1
ATOM 1613 C C . PRO B 1 14 ? 47.594 32.031 12.406 1 31 14 PRO B C 1
ATOM 1615 O O . PRO B 1 14 ? 46.5 32.5 12.766 1 31 14 PRO B O 1
ATOM 1618 N N . SER B 1 15 ? 47.812 32.375 11.109 1 29.66 15 SER B N 1
ATOM 1619 C CA . SER B 1 15 ? 46.844 32.281 10.016 1 29.66 15 SER B CA 1
ATOM 1620 C C . SER B 1 15 ? 46.156 30.922 10 1 29.66 15 SER B C 1
ATOM 1622 O O . SER B 1 15 ? 46.844 29.891 9.883 1 29.66 15 SER B O 1
ATOM 1624 N N . VAL B 1 16 ? 45.094 30.781 10.789 1 30.3 16 VAL B N 1
ATOM 1625 C CA . VAL B 1 16 ? 44.25 29.578 10.727 1 30.3 16 VAL B CA 1
ATOM 1626 C C . VAL B 1 16 ? 43.812 29.344 9.297 1 30.3 16 VAL B C 1
ATOM 1628 O O . VAL B 1 16 ? 43.156 30.203 8.688 1 30.3 16 VAL B O 1
ATOM 1631 N N . GLN B 1 17 ? 44.562 28.656 8.539 1 28.5 17 GLN B N 1
ATOM 1632 C CA . GLN B 1 17 ? 44.188 28.188 7.215 1 28.5 17 GLN B CA 1
ATOM 1633 C C . GLN B 1 17 ? 42.844 27.453 7.254 1 28.5 17 GLN B C 1
ATOM 1635 O O . GLN B 1 17 ? 42.719 26.438 7.941 1 28.5 17 GLN B O 1
ATOM 1640 N N . LEU B 1 18 ? 41.844 28.203 7.051 1 29.72 18 LEU B N 1
ATOM 1641 C CA . LEU B 1 18 ? 40.5 27.609 6.875 1 29.72 18 LEU B CA 1
ATOM 1642 C C . LEU B 1 18 ? 40.531 26.594 5.734 1 29.72 18 LEU B C 1
ATOM 1644 O O . LEU B 1 18 ? 40.844 26.953 4.59 1 29.72 18 LEU B O 1
ATOM 1648 N N . LEU B 1 19 ? 40.844 25.406 6.078 1 32.69 19 LEU B N 1
ATOM 1649 C CA . LEU B 1 19 ? 40.688 24.359 5.078 1 32.69 19 LEU B CA 1
ATOM 1650 C C . LEU B 1 19 ? 39.281 24.359 4.496 1 32.69 19 LEU B C 1
ATOM 1652 O O . LEU B 1 19 ? 38.281 24.453 5.238 1 32.69 19 LEU B O 1
ATOM 1656 N N . PRO B 1 20 ? 39.156 24.781 3.246 1 30.72 20 PRO B N 1
ATOM 1657 C CA . PRO B 1 20 ? 37.875 24.781 2.59 1 30.72 20 PRO B CA 1
ATOM 1658 C C . PRO B 1 20 ? 37.188 23.406 2.643 1 30.72 20 PRO B C 1
ATOM 1660 O O . PRO B 1 20 ? 37.75 22.422 2.191 1 30.72 20 PRO B O 1
ATOM 1663 N N . PHE B 1 21 ? 36.531 23.141 3.812 1 35.62 21 PHE B N 1
ATOM 1664 C CA . PHE B 1 21 ? 35.719 21.938 3.766 1 35.62 21 PHE B CA 1
ATOM 1665 C C . PHE B 1 21 ? 34.719 22 2.604 1 35.62 21 PHE B C 1
ATOM 1667 O O . PHE B 1 21 ? 33.75 22.766 2.641 1 35.62 21 PHE B O 1
ATOM 1674 N N . GLY B 1 22 ? 35.25 21.844 1.416 1 31.12 22 GLY B N 1
ATOM 1675 C CA . GLY B 1 22 ? 34.344 21.703 0.292 1 31.12 22 GLY B CA 1
ATOM 1676 C C . GLY B 1 22 ? 33.281 20.641 0.509 1 31.12 22 GLY B C 1
ATOM 1677 O O . GLY B 1 22 ? 33.531 19.641 1.184 1 31.12 22 GLY B O 1
ATOM 1678 N N . PRO B 1 23 ? 32.062 21.141 0.692 1 32.62 23 PRO B N 1
ATOM 1679 C CA . PRO B 1 23 ? 30.969 20.219 0.947 1 32.62 23 PRO B CA 1
ATOM 1680 C C . PRO B 1 23 ? 31.016 18.984 0.039 1 32.62 23 PRO B C 1
ATOM 1682 O O . PRO B 1 23 ? 31.422 19.094 -1.123 1 32.62 23 PRO B O 1
ATOM 1685 N N . SER B 1 24 ? 31.516 17.922 0.621 1 33.16 24 SER B N 1
ATOM 1686 C CA . SER B 1 24 ? 31.594 16.641 -0.095 1 33.16 24 SER B CA 1
ATOM 1687 C C . SER B 1 24 ? 30.312 16.375 -0.872 1 33.16 24 SER B C 1
ATOM 1689 O O . SER B 1 24 ? 29.25 16.109 -0.278 1 33.16 24 SER B O 1
ATOM 1691 N N . ARG B 1 25 ? 30.297 16.828 -2.082 1 40.53 25 ARG B N 1
ATOM 1692 C CA . ARG B 1 25 ? 29.312 16.656 -3.148 1 40.53 25 ARG B CA 1
ATOM 1693 C C . ARG B 1 25 ? 29.016 15.18 -3.375 1 40.53 25 ARG B C 1
ATOM 1695 O O . ARG B 1 25 ? 28.047 14.836 -4.047 1 40.53 25 ARG B O 1
ATOM 1702 N N . SER B 1 26 ? 30 14.406 -2.859 1 40.41 26 SER B N 1
ATOM 1703 C CA . SER B 1 26 ? 29.875 13.047 -3.369 1 40.41 26 SER B CA 1
ATOM 1704 C C . SER B 1 26 ? 28.781 12.273 -2.641 1 40.41 26 SER B C 1
ATOM 1706 O O . SER B 1 26 ? 28.266 11.289 -3.158 1 40.41 26 SER B O 1
ATOM 1708 N N . ALA B 1 27 ? 28.547 12.703 -1.351 1 39.59 27 ALA B N 1
ATOM 1709 C CA . ALA B 1 27 ? 27.547 11.922 -0.628 1 39.59 27 ALA B CA 1
ATOM 1710 C C . ALA B 1 27 ? 26.141 12.273 -1.091 1 39.59 27 ALA B C 1
ATOM 1712 O O . ALA B 1 27 ? 25.266 11.406 -1.138 1 39.59 27 ALA B O 1
ATOM 1713 N N . ASN B 1 28 ? 25.984 13.492 -1.563 1 36.62 28 ASN B N 1
ATOM 1714 C CA . ASN B 1 28 ? 24.688 13.961 -2.045 1 36.62 28 ASN B CA 1
ATOM 1715 C C . ASN B 1 28 ? 24.328 13.328 -3.389 1 36.62 28 ASN B C 1
ATOM 1717 O O . ASN B 1 28 ? 23.156 13.078 -3.664 1 36.62 28 ASN B O 1
ATOM 1721 N N . SER B 1 29 ? 25.422 13.039 -4.137 1 39.81 29 SER B N 1
ATOM 1722 C CA . SER B 1 29 ? 25.156 12.469 -5.453 1 39.81 29 SER B CA 1
ATOM 1723 C C . SER B 1 29 ? 24.75 11 -5.348 1 39.81 29 SER B C 1
ATOM 1725 O O . SER B 1 29 ? 23.891 10.531 -6.086 1 39.81 29 SER B O 1
ATOM 1727 N N . ARG B 1 30 ? 25.375 10.289 -4.445 1 38.91 30 ARG B N 1
ATOM 1728 C CA . ARG B 1 30 ? 25.031 8.875 -4.348 1 38.91 30 ARG B CA 1
ATOM 1729 C C . ARG B 1 30 ? 23.656 8.688 -3.717 1 38.91 30 ARG B C 1
ATOM 1731 O O . ARG B 1 30 ? 22.906 7.805 -4.117 1 38.91 30 ARG B O 1
ATOM 1738 N N . ALA B 1 31 ? 23.312 9.492 -2.709 1 35.59 31 ALA B N 1
ATOM 1739 C CA . ALA B 1 31 ? 21.969 9.484 -2.145 1 35.59 31 ALA B CA 1
ATOM 1740 C C . ALA B 1 31 ? 20.938 9.961 -3.166 1 35.59 31 ALA B C 1
ATOM 1742 O O . ALA B 1 31 ? 19.828 9.422 -3.246 1 35.59 31 ALA B O 1
ATOM 1743 N N . ALA B 1 32 ? 21.312 10.891 -4.012 1 37 32 ALA B N 1
ATOM 1744 C CA . ALA B 1 32 ? 20.469 11.305 -5.129 1 37 32 ALA B CA 1
ATOM 1745 C C . ALA B 1 32 ? 20.391 10.211 -6.195 1 37 32 ALA B C 1
ATOM 1747 O O . ALA B 1 32 ? 19.328 9.961 -6.758 1 37 32 ALA B O 1
ATOM 1748 N N . SER B 1 33 ? 21.453 9.516 -6.363 1 38.47 33 SER B N 1
ATOM 1749 C CA . SER B 1 33 ? 21.453 8.422 -7.332 1 38.47 33 SER B CA 1
ATOM 1750 C C . SER B 1 33 ? 20.703 7.207 -6.793 1 38.47 33 SER B C 1
ATOM 1752 O O . SER B 1 33 ? 19.984 6.531 -7.535 1 38.47 33 SER B O 1
ATOM 1754 N N . ALA B 1 34 ? 20.875 6.887 -5.492 1 35.38 34 ALA B N 1
ATOM 1755 C CA . ALA B 1 34 ? 20.078 5.816 -4.902 1 35.38 34 ALA B CA 1
ATOM 1756 C C . ALA B 1 34 ? 18.609 6.199 -4.832 1 35.38 34 ALA B C 1
ATOM 1758 O O . ALA B 1 34 ? 17.734 5.375 -5.105 1 35.38 34 ALA B O 1
ATOM 1759 N N . ALA B 1 35 ? 18.281 7.395 -4.496 1 33.81 35 ALA B N 1
ATOM 1760 C CA . ALA B 1 35 ? 16.922 7.934 -4.609 1 33.81 35 ALA B CA 1
ATOM 1761 C C . ALA B 1 35 ? 16.469 7.988 -6.07 1 33.81 35 ALA B C 1
ATOM 1763 O O . ALA B 1 35 ? 15.32 7.68 -6.383 1 33.81 35 ALA B O 1
ATOM 1764 N N . ALA B 1 36 ? 17.375 8.359 -6.977 1 34.84 36 ALA B N 1
ATOM 1765 C CA . ALA B 1 36 ? 17.047 8.336 -8.398 1 34.84 36 ALA B CA 1
ATOM 1766 C C . ALA B 1 36 ? 16.859 6.906 -8.898 1 34.84 36 ALA B C 1
ATOM 1768 O O . ALA B 1 36 ? 15.984 6.637 -9.727 1 34.84 36 ALA B O 1
ATOM 1769 N N . ARG B 1 37 ? 17.719 6.031 -8.477 1 37.41 37 ARG B N 1
ATOM 1770 C CA . ARG B 1 37 ? 17.547 4.633 -8.859 1 37.41 37 ARG B CA 1
ATOM 1771 C C . ARG B 1 37 ? 16.312 4.035 -8.18 1 37.41 37 ARG B C 1
ATOM 1773 O O . ARG B 1 37 ? 15.617 3.207 -8.773 1 37.41 37 ARG B O 1
ATOM 1780 N N . ALA B 1 38 ? 16.031 4.316 -6.852 1 34.62 38 ALA B N 1
ATOM 1781 C CA . ALA B 1 38 ? 14.766 3.953 -6.211 1 34.62 38 ALA B CA 1
ATOM 1782 C C . ALA B 1 38 ? 13.594 4.637 -6.898 1 34.62 38 ALA B C 1
ATOM 1784 O O . ALA B 1 38 ? 12.516 4.043 -7.039 1 34.62 38 ALA B O 1
ATOM 1785 N N . HIS B 1 39 ? 13.688 5.922 -7.188 1 33.81 39 HIS B N 1
ATOM 1786 C CA . HIS B 1 39 ? 12.695 6.617 -8.008 1 33.81 39 HIS B CA 1
ATOM 1787 C C . HIS B 1 39 ? 12.578 5.98 -9.391 1 33.81 39 HIS B C 1
ATOM 1789 O O . HIS B 1 39 ? 11.477 5.867 -9.93 1 33.81 39 HIS B O 1
ATOM 1795 N N . LYS B 1 40 ? 13.695 5.797 -10.102 1 34.78 40 LYS B N 1
ATOM 1796 C CA . LYS B 1 40 ? 13.617 5.145 -11.406 1 34.78 40 LYS B CA 1
ATOM 1797 C C . LYS B 1 40 ? 12.914 3.797 -11.312 1 34.78 40 LYS B C 1
ATOM 1799 O O . LYS B 1 40 ? 12.219 3.387 -12.242 1 34.78 40 LYS B O 1
ATOM 1804 N N . SER B 1 41 ? 13.148 3.113 -10.328 1 33.59 41 SER B N 1
ATOM 1805 C CA . SER B 1 41 ? 12.492 1.814 -10.234 1 33.59 41 SER B CA 1
ATOM 1806 C C . SER B 1 41 ? 11.016 1.965 -9.867 1 33.59 41 SER B C 1
ATOM 1808 O O . SER B 1 41 ? 10.234 1.017 -10 1 33.59 41 SER B O 1
ATOM 1810 N N . GLN B 1 42 ? 10.625 3.031 -9.18 1 33.16 42 GLN B N 1
ATOM 1811 C CA . GLN B 1 42 ? 9.266 3.234 -8.688 1 33.16 42 GLN B CA 1
ATOM 1812 C C . GLN B 1 42 ? 8.281 3.406 -9.836 1 33.16 42 GLN B C 1
ATOM 1814 O O . GLN B 1 42 ? 7.082 3.154 -9.68 1 33.16 42 GLN B O 1
ATOM 1819 N N . ARG B 1 43 ? 8.469 4.457 -10.688 1 36.19 43 ARG B N 1
ATOM 1820 C CA . ARG B 1 43 ? 7.516 4.609 -11.781 1 36.19 43 ARG B CA 1
ATOM 1821 C C . ARG B 1 43 ? 7.336 3.299 -12.539 1 36.19 43 ARG B C 1
ATOM 1823 O O . ARG B 1 43 ? 8.125 2.98 -13.438 1 36.19 43 ARG B O 1
ATOM 1830 N N . VAL B 1 44 ? 7.32 2.303 -12.109 1 35.59 44 VAL B N 1
ATOM 1831 C CA . VAL B 1 44 ? 6.965 1.304 -13.109 1 35.59 44 VAL B CA 1
ATOM 1832 C C . VAL B 1 44 ? 5.762 1.786 -13.914 1 35.59 44 VAL B C 1
ATOM 1834 O O . VAL B 1 44 ? 4.738 2.176 -13.344 1 35.59 44 VAL B O 1
ATOM 1837 N N . ARG B 1 45 ? 5.75 2.09 -15.172 1 35.31 45 ARG B N 1
ATOM 1838 C CA . ARG B 1 45 ? 5.109 1.904 -16.469 1 35.31 45 ARG B CA 1
ATOM 1839 C C . ARG B 1 45 ? 4.062 0.794 -16.406 1 35.31 45 ARG B C 1
ATOM 1841 O O . ARG B 1 45 ? 4.406 -0.389 -16.469 1 35.31 45 ARG B O 1
ATOM 1848 N N . ASN B 1 46 ? 3.207 0.819 -15.625 1 40.22 46 ASN B N 1
ATOM 1849 C CA . ASN B 1 46 ? 2.102 -0.131 -15.672 1 40.22 46 ASN B CA 1
ATOM 1850 C C . ASN B 1 46 ? 1.589 -0.323 -17.094 1 40.22 46 ASN B C 1
ATOM 1852 O O . ASN B 1 46 ? 0.506 -0.874 -17.297 1 40.22 46 ASN B O 1
ATOM 1856 N N . ALA B 1 47 ? 1.895 0.572 -17.844 1 45.38 47 ALA B N 1
ATOM 1857 C CA . ALA B 1 47 ? 1.254 0.189 -19.094 1 45.38 47 ALA B CA 1
ATOM 1858 C C . ALA B 1 47 ? 1.534 -1.273 -19.422 1 45.38 47 ALA B C 1
ATOM 1860 O O . ALA B 1 47 ? 0.694 -1.953 -20.016 1 45.38 47 ALA B O 1
ATOM 1861 N N . ARG B 1 48 ? 2.758 -1.722 -19.188 1 59.97 48 ARG B N 1
ATOM 1862 C CA . ARG B 1 48 ? 3.26 -2.855 -19.969 1 59.97 48 ARG B CA 1
ATOM 1863 C C . ARG B 1 48 ? 3.244 -4.133 -19.125 1 59.97 48 ARG B C 1
ATOM 1865 O O . ARG B 1 48 ? 3.762 -5.168 -19.562 1 59.97 48 ARG B O 1
ATOM 1872 N N . GLY B 1 49 ? 2.572 -4.219 -18.047 1 77.12 49 GLY B N 1
ATOM 1873 C CA . GLY B 1 49 ? 2.469 -5.488 -17.344 1 77.12 49 GLY B CA 1
ATOM 1874 C C . GLY B 1 49 ? 3.488 -5.633 -16.219 1 77.12 49 GLY B C 1
ATOM 1875 O O . GLY B 1 49 ? 4.191 -4.68 -15.883 1 77.12 49 GLY B O 1
ATOM 1876 N N . VAL B 1 50 ? 3.439 -6.574 -15.375 1 83.81 50 VAL B N 1
ATOM 1877 C CA . VAL B 1 50 ? 4.301 -6.918 -14.25 1 83.81 50 VAL B CA 1
ATOM 1878 C C . VAL B 1 50 ? 5.066 -8.203 -14.555 1 83.81 50 VAL B C 1
ATOM 1880 O O . VAL B 1 50 ? 4.492 -9.156 -15.086 1 83.81 50 VAL B O 1
ATOM 1883 N N . GLN B 1 51 ? 6.344 -8.156 -14.234 1 88.06 51 GLN B N 1
ATOM 1884 C CA . GLN B 1 51 ? 7.121 -9.383 -14.398 1 88.06 51 GLN B CA 1
ATOM 1885 C C . GLN B 1 51 ? 6.906 -10.336 -13.234 1 88.06 51 GLN B C 1
ATOM 1887 O O . GLN B 1 51 ? 6.867 -9.906 -12.078 1 88.06 51 GLN B O 1
ATOM 1892 N N . GLY B 1 52 ? 6.703 -11.531 -13.531 1 94.38 52 GLY B N 1
ATOM 1893 C CA . GLY B 1 52 ? 6.555 -12.578 -12.539 1 94.38 52 GLY B CA 1
ATOM 1894 C C . GLY B 1 52 ? 7.062 -13.93 -13.016 1 94.38 52 GLY B C 1
ATOM 1895 O O . GLY B 1 52 ? 7.43 -14.078 -14.18 1 94.38 52 GLY B O 1
ATOM 1896 N N . PHE B 1 53 ? 7.211 -14.883 -12.055 1 95 53 PHE B N 1
ATOM 1897 C CA . PHE B 1 53 ? 7.512 -16.266 -12.406 1 95 53 PHE B CA 1
ATOM 1898 C C . PHE B 1 53 ? 6.238 -17.031 -12.758 1 95 53 PHE B C 1
ATOM 1900 O O . PHE B 1 53 ? 5.25 -16.969 -12.031 1 95 53 PHE B O 1
ATOM 1907 N N . LEU B 1 54 ? 6.316 -17.688 -13.852 1 95.88 54 LEU B N 1
ATOM 1908 C CA . LEU B 1 54 ? 5.25 -18.594 -14.242 1 95.88 54 LEU B CA 1
ATOM 1909 C C . LEU B 1 54 ? 5.688 -20.047 -14.062 1 95.88 54 LEU B C 1
ATOM 1911 O O . LEU B 1 54 ? 6.746 -20.453 -14.555 1 95.88 54 LEU B O 1
ATOM 1915 N N . PHE B 1 55 ? 4.98 -20.781 -13.312 1 96.5 55 PHE B N 1
ATOM 1916 C CA . PHE B 1 55 ? 5.043 -22.234 -13.289 1 96.5 55 PHE B CA 1
ATOM 1917 C C . PHE B 1 55 ? 3.926 -22.844 -14.133 1 96.5 55 PHE B C 1
ATOM 1919 O O . PHE B 1 55 ? 2.838 -23.125 -13.625 1 96.5 55 PHE B O 1
ATOM 1926 N N . ALA B 1 56 ? 4.258 -23 -15.328 1 94.5 56 ALA B N 1
ATOM 1927 C CA . ALA B 1 56 ? 3.262 -23.469 -16.281 1 94.5 56 ALA B CA 1
ATOM 1928 C C . ALA B 1 56 ? 3.047 -24.984 -16.156 1 94.5 56 ALA B C 1
ATOM 1930 O O . ALA B 1 56 ? 3.922 -25.703 -15.664 1 94.5 56 ALA B O 1
ATOM 1931 N N . GLN B 1 57 ? 1.927 -25.406 -16.594 1 89.81 57 GLN B N 1
ATOM 1932 C CA . GLN B 1 57 ? 1.508 -26.797 -16.453 1 89.81 57 GLN B CA 1
ATOM 1933 C C . GLN B 1 57 ? 2.51 -27.75 -17.109 1 89.81 57 GLN B C 1
ATOM 1935 O O . GLN B 1 57 ? 2.818 -28.812 -16.547 1 89.81 57 GLN B O 1
ATOM 1940 N N . HIS B 1 58 ? 3.111 -27.328 -18.203 1 86.56 58 HIS B N 1
ATOM 1941 C CA . HIS B 1 58 ? 3.908 -28.281 -18.969 1 86.56 58 HIS B CA 1
ATOM 1942 C C . HIS B 1 58 ? 5.391 -27.922 -18.922 1 86.56 58 HIS B C 1
ATOM 1944 O O . HIS B 1 58 ? 6.207 -28.562 -19.594 1 86.56 58 HIS B O 1
ATOM 1950 N N . ASP B 1 59 ? 5.711 -26.984 -18.172 1 89.44 59 ASP B N 1
ATOM 1951 C CA . ASP B 1 59 ? 7.117 -26.609 -18.047 1 89.44 59 ASP B CA 1
ATOM 1952 C C . ASP B 1 59 ? 7.758 -27.281 -16.828 1 89.44 59 ASP B C 1
ATOM 1954 O O . ASP B 1 59 ? 7.094 -27.484 -15.812 1 89.44 59 ASP B O 1
ATOM 1958 N N . HIS B 1 60 ? 9 -27.578 -16.938 1 91.94 60 HIS B N 1
ATOM 1959 C CA . HIS B 1 60 ? 9.719 -28.219 -15.836 1 91.94 60 HIS B CA 1
ATOM 1960 C C . HIS B 1 60 ? 10.438 -27.203 -14.969 1 91.94 60 HIS B C 1
ATOM 1962 O O . HIS B 1 60 ? 11.047 -27.547 -13.961 1 91.94 60 HIS B O 1
ATOM 1968 N N . ARG B 1 61 ? 10.391 -25.984 -15.43 1 90.88 61 ARG B N 1
ATOM 1969 C CA . ARG B 1 61 ? 11.023 -24.906 -14.672 1 90.88 61 ARG B CA 1
ATOM 1970 C C . ARG B 1 61 ? 10.188 -23.641 -14.703 1 90.88 61 ARG B C 1
ATOM 1972 O O . ARG B 1 61 ? 9.281 -23.5 -15.523 1 90.88 61 ARG B O 1
ATOM 1979 N N . ARG B 1 62 ? 10.492 -22.828 -13.766 1 91.75 62 ARG B N 1
ATOM 1980 C CA . ARG B 1 62 ? 9.836 -21.531 -13.773 1 91.75 62 ARG B CA 1
ATOM 1981 C C . ARG B 1 62 ? 10.328 -20.672 -14.938 1 91.75 62 ARG B C 1
ATOM 1983 O O . ARG B 1 62 ? 11.484 -20.781 -15.344 1 91.75 62 ARG B O 1
ATOM 1990 N N . ARG B 1 63 ? 9.469 -19.844 -15.469 1 92.06 63 ARG B N 1
ATOM 1991 C CA . ARG B 1 63 ? 9.812 -18.875 -16.516 1 92.06 63 ARG B CA 1
ATOM 1992 C C . ARG B 1 63 ? 9.422 -17.469 -16.109 1 92.06 63 ARG B C 1
ATOM 1994 O O . ARG B 1 63 ? 8.375 -17.266 -15.492 1 92.06 63 ARG B O 1
ATOM 2001 N N . MET B 1 64 ? 10.273 -16.562 -16.391 1 90.94 64 MET B N 1
ATOM 2002 C CA . MET B 1 64 ? 9.906 -15.164 -16.25 1 90.94 64 MET B CA 1
ATOM 2003 C C . MET B 1 64 ? 8.984 -14.719 -17.375 1 90.94 64 MET B C 1
ATOM 2005 O O . MET B 1 64 ? 9.266 -14.977 -18.547 1 90.94 64 MET B O 1
ATOM 2009 N N . ARG B 1 65 ? 7.887 -14.133 -17.031 1 91 65 ARG B N 1
ATOM 2010 C CA . ARG B 1 65 ? 6.914 -13.641 -18 1 91 65 ARG B CA 1
ATOM 2011 C C . ARG B 1 65 ? 6.367 -12.281 -17.594 1 91 65 ARG B C 1
ATOM 2013 O O . ARG B 1 65 ? 6.355 -11.938 -16.406 1 91 65 ARG B O 1
ATOM 2020 N N . ASN B 1 66 ? 5.973 -11.492 -18.578 1 90.31 66 ASN B N 1
ATOM 2021 C CA . ASN B 1 66 ? 5.203 -10.281 -18.344 1 90.31 66 ASN B CA 1
ATOM 2022 C C . ASN B 1 66 ? 3.709 -10.57 -18.25 1 90.31 66 ASN B C 1
ATOM 2024 O O . ASN B 1 66 ? 3.15 -11.25 -19.109 1 90.31 66 ASN B O 1
ATOM 2028 N N . PHE B 1 67 ? 3.137 -10.133 -17.203 1 91.62 67 PHE B N 1
ATOM 2029 C CA . PHE B 1 67 ? 1.7 -10.289 -17 1 91.62 67 PHE B CA 1
ATOM 2030 C C . PHE B 1 67 ? 0.987 -8.953 -17.125 1 91.62 67 PHE B C 1
ATOM 2032 O O . PHE B 1 67 ? 1.396 -7.965 -16.5 1 91.62 67 PHE B O 1
ATOM 2039 N N . PRO B 1 68 ? -0.07 -8.883 -17.859 1 87.81 68 PRO B N 1
ATOM 2040 C CA . PRO B 1 68 ? -0.833 -7.637 -17.938 1 87.81 68 PRO B CA 1
ATOM 2041 C C . PRO B 1 68 ? -1.611 -7.34 -16.656 1 87.81 68 PRO B C 1
ATOM 2043 O O . PRO B 1 68 ? -1.986 -8.266 -15.938 1 87.81 68 PRO B O 1
ATOM 2046 N N . LEU B 1 69 ? -1.781 -6.117 -16.422 1 84.56 69 LEU B N 1
ATOM 2047 C CA . LEU B 1 69 ? -2.643 -5.688 -15.32 1 84.56 69 LEU B CA 1
ATOM 2048 C C . LEU B 1 69 ? -4.105 -5.68 -15.75 1 84.56 69 LEU B C 1
ATOM 2050 O O . LEU B 1 69 ? -4.41 -5.484 -16.922 1 84.56 69 LEU B O 1
ATOM 2054 N N . CYS B 1 70 ? -4.926 -6.027 -14.719 1 80.88 70 CYS B N 1
ATOM 2055 C CA . CYS B 1 70 ? -6.352 -5.926 -15 1 80.88 70 CYS B CA 1
ATOM 2056 C C . CYS B 1 70 ? -6.754 -4.48 -15.266 1 80.88 70 CYS B C 1
ATOM 2058 O O . CYS B 1 70 ? -6.148 -3.555 -14.719 1 80.88 70 CYS B O 1
ATOM 2060 N N . ALA B 1 71 ? -7.664 -4.273 -16.047 1 65.12 71 ALA B N 1
ATOM 2061 C CA . ALA B 1 71 ? -8.203 -2.939 -16.312 1 65.12 71 ALA B CA 1
ATOM 2062 C C . ALA B 1 71 ? -8.781 -2.318 -15.039 1 65.12 71 ALA B C 1
ATOM 2064 O O . ALA B 1 71 ? -9.305 -3.025 -14.18 1 65.12 71 ALA B O 1
ATOM 2065 N N . GLY B 1 72 ? -8.617 -0.955 -14.82 1 57.91 72 GLY B N 1
ATOM 2066 C CA . GLY B 1 72 ? -9.211 -0.221 -13.719 1 57.91 72 GLY B CA 1
ATOM 2067 C C . GLY B 1 72 ? -8.273 -0.042 -12.539 1 57.91 72 GLY B C 1
ATOM 2068 O O . GLY B 1 72 ? -8.688 0.397 -11.469 1 57.91 72 GLY B O 1
ATOM 2069 N N . ASN B 1 73 ? -7.094 -0.608 -12.664 1 54.56 73 ASN B N 1
ATOM 2070 C CA . ASN B 1 73 ? -6.109 -0.549 -11.594 1 54.56 73 ASN B CA 1
ATOM 2071 C C . ASN B 1 73 ? -5.766 0.892 -11.227 1 54.56 73 ASN B C 1
ATOM 2073 O O . ASN B 1 73 ? -4.977 1.133 -10.312 1 54.56 73 ASN B O 1
ATOM 2077 N N . ASP B 1 74 ? -6.309 1.885 -11.953 1 50.16 74 ASP B N 1
ATOM 2078 C CA . ASP B 1 74 ? -5.812 3.252 -11.82 1 50.16 74 ASP B CA 1
ATOM 2079 C C . ASP B 1 74 ? -5.957 3.752 -10.383 1 50.16 74 ASP B C 1
ATOM 2081 O O . ASP B 1 74 ? -5.262 4.684 -9.977 1 50.16 74 ASP B O 1
ATOM 2085 N N . VAL B 1 75 ? -7.066 3.355 -9.727 1 47.81 75 VAL B N 1
ATOM 2086 C CA . VAL B 1 75 ? -7.566 4.477 -8.938 1 47.81 75 VAL B CA 1
ATOM 2087 C C . VAL B 1 75 ? -7.023 4.395 -7.516 1 47.81 75 VAL B C 1
ATOM 2089 O O . VAL B 1 75 ? -6.707 5.418 -6.902 1 47.81 75 VAL B O 1
ATOM 2092 N N . ASP B 1 76 ? -6.91 3.174 -6.918 1 50.88 76 ASP B N 1
ATOM 2093 C CA . ASP B 1 76 ? -6.664 3.168 -5.48 1 50.88 76 ASP B CA 1
ATOM 2094 C C . ASP B 1 76 ? -5.207 2.818 -5.176 1 50.88 76 ASP B C 1
ATOM 2096 O O . ASP B 1 76 ? -4.797 1.667 -5.328 1 50.88 76 ASP B O 1
ATOM 2100 N N . ILE B 1 77 ? -4.492 3.807 -5.031 1 50.69 77 ILE B N 1
ATOM 2101 C CA . ILE B 1 77 ? -3.066 3.678 -4.766 1 50.69 77 ILE B CA 1
ATOM 2102 C C . ILE B 1 77 ? -2.844 2.727 -3.59 1 50.69 77 ILE B C 1
ATOM 2104 O O . ILE B 1 77 ? -1.756 2.17 -3.43 1 50.69 77 ILE B O 1
ATOM 2108 N N . ASN B 1 78 ? -3.938 2.523 -2.867 1 55.31 78 ASN B N 1
ATOM 2109 C CA . ASN B 1 78 ? -3.801 1.681 -1.685 1 55.31 78 ASN B CA 1
ATOM 2110 C C . ASN B 1 78 ? -4.066 0.213 -2.008 1 55.31 78 ASN B C 1
ATOM 2112 O O . ASN B 1 78 ? -3.922 -0.654 -1.145 1 55.31 78 ASN B O 1
ATOM 2116 N N . LYS B 1 79 ? -4.348 0.114 -3.277 1 63.38 79 LYS B N 1
ATOM 2117 C CA . LYS B 1 79 ? -4.652 -1.262 -3.658 1 63.38 79 LYS B CA 1
ATOM 2118 C C . LYS B 1 79 ? -3.625 -1.801 -4.648 1 63.38 79 LYS B C 1
ATOM 2120 O O . LYS B 1 79 ? -3.18 -1.079 -5.543 1 63.38 79 LYS B O 1
ATOM 2125 N N . LEU B 1 80 ? -3.26 -2.996 -4.355 1 72.56 80 LEU B N 1
ATOM 2126 C CA . LEU B 1 80 ? -2.389 -3.654 -5.32 1 72.56 80 LEU B CA 1
ATOM 2127 C C . LEU B 1 80 ? -3.088 -3.805 -6.668 1 72.56 80 LEU B C 1
ATOM 2129 O O . LEU B 1 80 ? -4.211 -4.312 -6.738 1 72.56 80 LEU B O 1
ATOM 2133 N N . PRO B 1 81 ? -2.455 -3.225 -7.652 1 74.56 81 PRO B N 1
ATOM 2134 C CA . PRO B 1 81 ? -3.045 -3.5 -8.961 1 74.56 81 PRO B CA 1
ATOM 2135 C C . PRO B 1 81 ? -3.258 -4.992 -9.211 1 74.56 81 PRO B C 1
ATOM 2137 O O . PRO B 1 81 ? -2.424 -5.812 -8.82 1 74.56 81 PRO B O 1
ATOM 2140 N N . GLU B 1 82 ? -4.328 -5.262 -9.742 1 83.38 82 GLU B N 1
ATOM 2141 C CA . GLU B 1 82 ? -4.637 -6.664 -10.008 1 83.38 82 GLU B CA 1
ATOM 2142 C C . GLU B 1 82 ? -3.988 -7.137 -11.312 1 83.38 82 GLU B C 1
ATOM 2144 O O . GLU B 1 82 ? -3.994 -6.414 -12.312 1 83.38 82 GLU B O 1
ATOM 2149 N N . ILE B 1 83 ? -3.5 -8.328 -11.25 1 88 83 ILE B N 1
ATOM 2150 C CA . ILE B 1 83 ? -2.818 -8.922 -12.398 1 88 83 ILE B CA 1
ATOM 2151 C C . ILE B 1 83 ? -3.758 -9.891 -13.109 1 88 83 ILE B C 1
ATOM 2153 O O . ILE B 1 83 ? -4.434 -10.695 -12.469 1 88 83 ILE B O 1
ATOM 2157 N N . ASP B 1 84 ? -3.783 -9.734 -14.383 1 89.88 84 ASP B N 1
ATOM 2158 C CA . ASP B 1 84 ? -4.586 -10.656 -15.172 1 89.88 84 ASP B CA 1
ATOM 2159 C C . ASP B 1 84 ? -3.785 -11.898 -15.547 1 89.88 84 ASP B C 1
ATOM 2161 O O . ASP B 1 84 ? -3.262 -12 -16.656 1 89.88 84 ASP B O 1
ATOM 2165 N N . VAL B 1 85 ? -3.809 -12.828 -14.688 1 92.5 85 VAL B N 1
ATOM 2166 C CA . VAL B 1 85 ? -2.988 -14.016 -14.891 1 92.5 85 VAL B CA 1
ATOM 2167 C C . VAL B 1 85 ? -3.66 -14.938 -15.906 1 92.5 85 VAL B C 1
ATOM 2169 O O . VAL B 1 85 ? -3.008 -15.805 -16.484 1 92.5 85 VAL B O 1
ATOM 2172 N N . LYS B 1 86 ? -4.918 -14.836 -16.125 1 89.5 86 LYS B N 1
ATOM 2173 C CA . LYS B 1 86 ? -5.645 -15.719 -17.031 1 89.5 86 LYS B CA 1
ATOM 2174 C C . LYS B 1 86 ? -5.164 -15.539 -18.469 1 89.5 86 LYS B C 1
ATOM 2176 O O . LYS B 1 86 ? -5.285 -16.453 -19.281 1 89.5 86 LYS B O 1
ATOM 2181 N N . LYS B 1 87 ? -4.637 -14.43 -18.734 1 88.75 87 LYS B N 1
ATOM 2182 C CA . LYS B 1 87 ? -4.129 -14.164 -20.078 1 88.75 87 LYS B CA 1
ATOM 2183 C C . LYS B 1 87 ? -2.811 -14.891 -20.312 1 88.75 87 LYS B C 1
ATOM 2185 O O . LYS B 1 87 ? -2.373 -15.023 -21.469 1 88.75 87 LYS B O 1
ATOM 2190 N N . VAL B 1 88 ? -2.236 -15.32 -19.25 1 91.38 88 VAL B N 1
ATOM 2191 C CA . VAL B 1 88 ? -0.926 -15.953 -19.391 1 91.38 88 VAL B CA 1
ATOM 2192 C C . VAL B 1 88 ? -1.033 -17.438 -19.078 1 91.38 88 VAL B C 1
ATOM 2194 O O . VAL B 1 88 ? -0.331 -18.266 -19.672 1 91.38 88 VAL B O 1
ATOM 2197 N N . PHE B 1 89 ? -1.892 -17.766 -18.062 1 91.19 89 PHE B N 1
ATOM 2198 C CA . PHE B 1 89 ? -2.115 -19.172 -17.766 1 91.19 89 PHE B CA 1
ATOM 2199 C C . PHE B 1 89 ? -2.584 -19.938 -19 1 91.19 89 PHE B C 1
ATOM 2201 O O . PHE B 1 89 ? -3.336 -19.391 -19.812 1 91.19 89 PHE B O 1
ATOM 2208 N N . GLN B 1 90 ? -2.014 -20.875 -19.156 1 75.75 90 GLN B N 1
ATOM 2209 C CA . GLN B 1 90 ? -2.307 -21.688 -20.328 1 75.75 90 GLN B CA 1
ATOM 2210 C C . GLN B 1 90 ? -3.395 -22.719 -20.031 1 75.75 90 GLN B C 1
ATOM 2212 O O . GLN B 1 90 ? -3.791 -23.484 -20.906 1 75.75 90 GLN B O 1
ATOM 2217 N N . GLY B 1 91 ? -3.879 -22.562 -18.766 1 64.5 91 GLY B N 1
ATOM 2218 C CA . GLY B 1 91 ? -4.816 -23.609 -18.406 1 64.5 91 GLY B CA 1
ATOM 2219 C C . GLY B 1 91 ? -5.535 -24.203 -19.609 1 64.5 91 GLY B C 1
ATOM 2220 O O . GLY B 1 91 ? -5.586 -23.578 -20.672 1 64.5 91 GLY B O 1
ATOM 2221 N N . HIS B 1 92 ? -5.492 -25.438 -19.516 1 54.69 92 HIS B N 1
ATOM 2222 C CA . HIS B 1 92 ? -5.984 -26.359 -20.531 1 54.69 92 HIS B CA 1
ATOM 2223 C C . HIS B 1 92 ? -7.504 -26.297 -20.641 1 54.69 92 HIS B C 1
ATOM 2225 O O . HIS B 1 92 ? -8.219 -26.531 -19.672 1 54.69 92 HIS B O 1
ATOM 2231 N N . GLY B 1 93 ? -7.898 -26.031 -21.859 1 52.16 93 GLY B N 1
ATOM 2232 C CA . GLY B 1 93 ? -9 -26.594 -22.625 1 52.16 93 GLY B CA 1
ATOM 2233 C C . GLY B 1 93 ? -10.305 -25.859 -22.422 1 52.16 93 GLY B C 1
ATOM 2234 O O . GLY B 1 93 ? -11.375 -26.469 -22.422 1 52.16 93 GLY B O 1
ATOM 2235 N N . GLY B 1 94 ? -10.242 -24.609 -22.109 1 53.47 94 GLY B N 1
ATOM 2236 C CA . GLY B 1 94 ? -11.555 -24 -22.234 1 53.47 94 GLY B CA 1
ATOM 2237 C C . GLY B 1 94 ? -12.352 -24.031 -20.938 1 53.47 94 GLY B C 1
ATOM 2238 O O . GLY B 1 94 ? -13.391 -23.375 -20.828 1 53.47 94 GLY B O 1
ATOM 2239 N N . ALA B 1 95 ? -12.031 -25.016 -20.031 1 57.41 95 ALA B N 1
ATOM 2240 C CA . ALA B 1 95 ? -12.922 -25.141 -18.891 1 57.41 95 ALA B CA 1
ATOM 2241 C C . ALA B 1 95 ? -12.617 -24.062 -17.844 1 57.41 95 ALA B C 1
ATOM 2243 O O . ALA B 1 95 ? -11.469 -23.656 -17.688 1 57.41 95 ALA B O 1
ATOM 2244 N N . ALA B 1 96 ? -13.617 -23.562 -17.25 1 72.44 96 ALA B N 1
ATOM 2245 C CA . ALA B 1 96 ? -13.617 -22.516 -16.234 1 72.44 96 ALA B CA 1
ATOM 2246 C C . ALA B 1 96 ? -12.852 -22.969 -14.992 1 72.44 96 ALA B C 1
ATOM 2248 O O . ALA B 1 96 ? -12.898 -24.156 -14.625 1 72.44 96 ALA B O 1
ATOM 2249 N N . TYR B 1 97 ? -11.805 -22.406 -14.672 1 80.81 97 TYR B N 1
ATOM 2250 C CA . TYR B 1 97 ? -11.133 -22.672 -13.414 1 80.81 97 TYR B CA 1
ATOM 2251 C C . TYR B 1 97 ? -11.109 -21.438 -12.523 1 80.81 97 TYR B C 1
ATOM 2253 O O . TYR B 1 97 ? -11.133 -20.312 -13.023 1 80.81 97 TYR B O 1
ATOM 2261 N N . ARG B 1 98 ? -11.195 -21.766 -11.211 1 88.31 98 ARG B N 1
ATOM 2262 C CA . ARG B 1 98 ? -11.094 -20.703 -10.211 1 88.31 98 ARG B CA 1
ATOM 2263 C C . ARG B 1 98 ? -9.633 -20.375 -9.914 1 88.31 98 ARG B C 1
ATOM 2265 O O . ARG B 1 98 ? -8.844 -21.266 -9.617 1 88.31 98 ARG B O 1
ATOM 2272 N N . VAL B 1 99 ? -9.367 -19.172 -10.078 1 92.31 99 VAL B N 1
ATOM 2273 C CA . VAL B 1 99 ? -8.031 -18.719 -9.703 1 92.31 99 VAL B CA 1
ATOM 2274 C C . VAL B 1 99 ? -8.016 -18.312 -8.234 1 92.31 99 VAL B C 1
ATOM 2276 O O . VAL B 1 99 ? -8.875 -17.562 -7.77 1 92.31 99 VAL B O 1
ATOM 2279 N N . HIS B 1 100 ? -7.086 -18.859 -7.48 1 93.88 100 HIS B N 1
ATOM 2280 C CA . HIS B 1 100 ? -6.801 -18.469 -6.105 1 93.88 100 HIS B CA 1
ATOM 2281 C C . HIS B 1 100 ? -5.656 -17.469 -6.043 1 93.88 100 HIS B C 1
ATOM 2283 O O . HIS B 1 100 ? -4.715 -17.547 -6.836 1 93.88 100 HIS B O 1
ATOM 2289 N N . ASP B 1 101 ? -5.801 -16.531 -5.172 1 94 101 ASP B N 1
ATOM 2290 C CA . ASP B 1 101 ? -4.719 -15.562 -4.988 1 94 101 ASP B CA 1
ATOM 2291 C C . ASP B 1 101 ? -4.523 -15.234 -3.512 1 94 101 ASP B C 1
ATOM 2293 O O . ASP B 1 101 ? -5.473 -15.281 -2.727 1 94 101 ASP B O 1
ATOM 2297 N N . ALA B 1 102 ? -3.26 -14.914 -3.17 1 92.81 102 ALA B N 1
ATOM 2298 C CA . ALA B 1 102 ? -2.936 -14.492 -1.809 1 92.81 102 ALA B CA 1
ATOM 2299 C C . ALA B 1 102 ? -1.627 -13.711 -1.774 1 92.81 102 ALA B C 1
ATOM 2301 O O . ALA B 1 102 ? -0.767 -13.891 -2.641 1 92.81 102 ALA B O 1
ATOM 2302 N N . THR B 1 103 ? -1.584 -12.859 -0.841 1 88.12 103 THR B N 1
ATOM 2303 C CA . THR B 1 103 ? -0.304 -12.273 -0.458 1 88.12 103 THR B CA 1
ATOM 2304 C C . THR B 1 103 ? 0.381 -13.125 0.609 1 88.12 103 THR B C 1
ATOM 2306 O O . THR B 1 103 ? -0.222 -13.445 1.635 1 88.12 103 THR B O 1
ATOM 2309 N N . VAL B 1 104 ? 1.649 -13.484 0.305 1 89.38 104 VAL B N 1
ATOM 2310 C CA . VAL B 1 104 ? 2.434 -14.281 1.244 1 89.38 104 VAL B CA 1
ATOM 2311 C C . VAL B 1 104 ? 3.549 -13.43 1.841 1 89.38 104 VAL B C 1
ATOM 2313 O O . VAL B 1 104 ? 4.363 -12.859 1.109 1 89.38 104 VAL B O 1
ATOM 2316 N N . SER B 1 105 ? 3.551 -13.367 3.178 1 83.75 105 SER B N 1
ATOM 2317 C CA . SER B 1 105 ? 4.582 -12.609 3.881 1 83.75 105 SER B CA 1
ATOM 2318 C C . SER B 1 105 ? 5.477 -13.523 4.703 1 83.75 105 SER B C 1
ATOM 2320 O O . SER B 1 105 ? 4.992 -14.266 5.562 1 83.75 105 SER B O 1
ATOM 2322 N N . LEU B 1 106 ? 6.711 -13.469 4.367 1 81.62 106 LEU B N 1
ATOM 2323 C CA . LEU B 1 106 ? 7.66 -14.305 5.102 1 81.62 106 LEU B CA 1
ATOM 2324 C C . LEU B 1 106 ? 8.289 -13.523 6.254 1 81.62 106 LEU B C 1
ATOM 2326 O O . LEU B 1 106 ? 8.562 -12.328 6.125 1 81.62 106 LEU B O 1
ATOM 2330 N N . ALA B 1 107 ? 8.148 -14.102 7.574 1 65.88 107 ALA B N 1
ATOM 2331 C CA . ALA B 1 107 ? 8.555 -13.508 8.844 1 65.88 107 ALA B CA 1
ATOM 2332 C C . ALA B 1 107 ? 10 -13.023 8.789 1 65.88 107 ALA B C 1
ATOM 2334 O O . ALA B 1 107 ? 10.328 -11.977 9.352 1 65.88 107 ALA B O 1
ATOM 2335 N N . SER B 1 108 ? 10.852 -14.023 8.523 1 53.22 108 SER B N 1
ATOM 2336 C CA . SER B 1 108 ? 12.266 -13.703 8.711 1 53.22 108 SER B CA 1
ATOM 2337 C C . SER B 1 108 ? 12.578 -12.289 8.242 1 53.22 108 SER B C 1
ATOM 2339 O O . SER B 1 108 ? 13.359 -11.578 8.883 1 53.22 108 SER B O 1
ATOM 2341 N N . SER B 1 109 ? 12.32 -11.984 7.012 1 45.72 109 SER B N 1
ATOM 2342 C CA . SER B 1 109 ? 12.656 -10.625 6.613 1 45.72 109 SER B CA 1
ATOM 2343 C C . SER B 1 109 ? 11.414 -9.867 6.137 1 45.72 109 SER B C 1
ATOM 2345 O O . SER B 1 109 ? 10.875 -10.164 5.07 1 45.72 109 SER B O 1
ATOM 2347 N N . HIS B 1 110 ? 10.531 -9.617 7.102 1 50.5 110 HIS B N 1
ATOM 2348 C CA . HIS B 1 110 ? 9.367 -8.781 6.836 1 50.5 110 HIS B CA 1
ATOM 2349 C C . HIS B 1 110 ? 9.508 -8.047 5.508 1 50.5 110 HIS B C 1
ATOM 2351 O O . HIS B 1 110 ? 8.664 -7.223 5.152 1 50.5 110 HIS B O 1
ATOM 2357 N N . ARG B 1 111 ? 10.547 -8.562 4.801 1 61.81 111 ARG B N 1
ATOM 2358 C CA . ARG B 1 111 ? 10.914 -7.797 3.613 1 61.81 111 ARG B CA 1
ATOM 2359 C C . ARG B 1 111 ? 10.484 -8.523 2.342 1 61.81 111 ARG B C 1
ATOM 2361 O O . ARG B 1 111 ? 10.344 -7.902 1.286 1 61.81 111 ARG B O 1
ATOM 2368 N N . HIS B 1 112 ? 10.141 -9.852 2.729 1 76.81 112 HIS B N 1
ATOM 2369 C CA . HIS B 1 112 ? 9.82 -10.516 1.472 1 76.81 112 HIS B CA 1
ATOM 2370 C C . HIS B 1 112 ? 8.328 -10.797 1.358 1 76.81 112 HIS B C 1
ATOM 2372 O O . HIS B 1 112 ? 7.785 -11.602 2.117 1 76.81 112 HIS B O 1
ATOM 2378 N N . ARG B 1 113 ? 7.727 -10.195 0.476 1 84.25 113 ARG B N 1
ATOM 2379 C CA . ARG B 1 113 ? 6.305 -10.359 0.198 1 84.25 113 ARG B CA 1
ATOM 2380 C C . ARG B 1 113 ? 6.07 -10.758 -1.255 1 84.25 113 ARG B C 1
ATOM 2382 O O . ARG B 1 113 ? 6.746 -10.266 -2.158 1 84.25 113 ARG B O 1
ATOM 2389 N N . PHE B 1 114 ? 5.094 -11.648 -1.329 1 89.31 114 PHE B N 1
ATOM 2390 C CA . PHE B 1 114 ? 4.777 -12.172 -2.652 1 89.31 114 PHE B CA 1
ATOM 2391 C C . PHE B 1 114 ? 3.275 -12.133 -2.906 1 89.31 114 PHE B C 1
ATOM 2393 O O . PHE B 1 114 ? 2.479 -12.32 -1.984 1 89.31 114 PHE B O 1
ATOM 2400 N N . ARG B 1 115 ? 2.965 -11.805 -4.086 1 92.38 115 ARG B N 1
ATOM 2401 C CA . ARG B 1 115 ? 1.626 -12.078 -4.594 1 92.38 115 ARG B CA 1
ATOM 2402 C C . ARG B 1 115 ? 1.621 -13.328 -5.473 1 92.38 115 ARG B C 1
ATOM 2404 O O . ARG B 1 115 ? 2.387 -13.414 -6.434 1 92.38 115 ARG B O 1
ATOM 2411 N N . ILE B 1 116 ? 0.825 -14.281 -5.09 1 96.06 116 ILE B N 1
ATOM 2412 C CA . ILE B 1 116 ? 0.805 -15.539 -5.828 1 96.06 116 ILE B CA 1
ATOM 2413 C C . ILE B 1 116 ? -0.607 -15.812 -6.34 1 96.06 116 ILE B C 1
ATOM 2415 O O . ILE B 1 116 ? -1.587 -15.602 -5.621 1 96.06 116 ILE B O 1
ATOM 2419 N N . TYR B 1 117 ? -0.689 -16.141 -7.574 1 95.5 117 TYR B N 1
ATOM 2420 C CA . TYR B 1 117 ? -1.898 -16.625 -8.227 1 95.5 117 TYR B CA 1
ATOM 2421 C C . TYR B 1 117 ? -1.748 -18.094 -8.641 1 95.5 117 TYR B C 1
ATOM 2423 O O . TYR B 1 117 ? -0.677 -18.516 -9.086 1 95.5 117 TYR B O 1
ATOM 2431 N N . GLY B 1 118 ? -2.824 -18.797 -8.5 1 95.44 118 GLY B N 1
ATOM 2432 C CA . GLY B 1 118 ? -2.766 -20.172 -8.977 1 95.44 118 GLY B CA 1
ATOM 2433 C C . GLY B 1 118 ? -4.133 -20.828 -9.094 1 95.44 118 GLY B C 1
ATOM 2434 O O . GLY B 1 118 ? -5.113 -20.328 -8.531 1 95.44 118 GLY B O 1
ATOM 2435 N N . TYR B 1 119 ? -4.195 -21.797 -9.867 1 93.06 119 TYR B N 1
ATOM 2436 C CA . TYR B 1 119 ? -5.352 -22.688 -9.906 1 93.06 119 TYR B CA 1
ATOM 2437 C C . TYR B 1 119 ? -4.922 -24.141 -9.812 1 93.06 119 TYR B C 1
ATOM 2439 O O . TYR B 1 119 ? -3.783 -24.484 -10.141 1 93.06 119 TYR B O 1
ATOM 2447 N N . SER B 1 120 ? -5.785 -24.891 -9.242 1 91.5 120 SER B N 1
ATOM 2448 C CA . SER B 1 120 ? -5.594 -26.344 -9.188 1 91.5 120 SER B CA 1
ATOM 2449 C C . SER B 1 120 ? -6.859 -27.078 -9.602 1 91.5 120 SER B C 1
ATOM 2451 O O . SER B 1 120 ? -7.938 -26.844 -9.055 1 91.5 120 SER B O 1
ATOM 2453 N N . LYS B 1 121 ? -6.707 -27.891 -10.539 1 88.44 121 LYS B N 1
ATOM 2454 C CA . LYS B 1 121 ? -7.809 -28.688 -11.07 1 88.44 121 LYS B CA 1
ATOM 2455 C C . LYS B 1 121 ? -7.434 -30.156 -11.133 1 88.44 121 LYS B C 1
ATOM 2457 O O . LYS B 1 121 ? -6.371 -30.516 -11.641 1 88.44 121 LYS B O 1
ATOM 2462 N N . THR B 1 122 ? -8.359 -30.969 -10.812 1 86.75 122 THR B N 1
ATOM 2463 C CA . THR B 1 122 ? -8.094 -32.406 -10.734 1 86.75 122 THR B CA 1
ATOM 2464 C C . THR B 1 122 ? -7.918 -33 -12.133 1 86.75 122 THR B C 1
ATOM 2466 O O . THR B 1 122 ? -7.297 -34.062 -12.289 1 86.75 122 THR B O 1
ATOM 2469 N N . THR B 1 123 ? -8.422 -32.344 -13.117 1 86.69 123 THR B N 1
ATOM 2470 C CA . THR B 1 123 ? -8.367 -32.844 -14.477 1 86.69 123 THR B CA 1
ATOM 2471 C C . THR B 1 123 ? -7.008 -32.562 -15.117 1 86.69 123 THR B C 1
ATOM 2473 O O . THR B 1 123 ? -6.703 -33.062 -16.203 1 86.69 123 THR B O 1
ATOM 2476 N N . CYS B 1 124 ? -6.199 -31.812 -14.484 1 89.94 124 CYS B N 1
ATOM 2477 C CA . CYS B 1 124 ? -4.898 -31.438 -15.031 1 89.94 124 CYS B CA 1
ATOM 2478 C C . CYS B 1 124 ? -3.809 -32.375 -14.523 1 89.94 124 CYS B C 1
ATOM 2480 O O . CYS B 1 124 ? -3.973 -33.031 -13.492 1 89.94 124 CYS B O 1
ATOM 2482 N N . ASP B 1 125 ? -2.785 -32.469 -15.391 1 91.06 125 ASP B N 1
ATOM 2483 C CA . ASP B 1 125 ? -1.608 -33.219 -14.945 1 91.06 125 ASP B CA 1
ATOM 2484 C C . ASP B 1 125 ? -0.904 -32.5 -13.797 1 91.06 125 ASP B C 1
ATOM 2486 O O . ASP B 1 125 ? -1.063 -31.281 -13.633 1 91.06 125 ASP B O 1
ATOM 2490 N N . VAL B 1 126 ? -0.194 -33.281 -13.047 1 95.06 126 VAL B N 1
ATOM 2491 C CA . VAL B 1 126 ? 0.612 -32.719 -11.969 1 95.06 126 VAL B CA 1
ATOM 2492 C C . VAL B 1 126 ? 1.692 -31.797 -12.555 1 95.06 126 VAL B C 1
ATOM 2494 O O . VAL B 1 126 ? 2.354 -32.156 -13.531 1 95.06 126 VAL B O 1
ATOM 2497 N N . ASN B 1 127 ? 1.83 -30.609 -12.023 1 96 127 ASN B N 1
ATOM 2498 C CA . ASN B 1 127 ? 2.895 -29.688 -12.406 1 96 127 ASN B CA 1
ATOM 2499 C C . ASN B 1 127 ? 4.246 -30.125 -11.844 1 96 127 ASN B C 1
ATOM 2501 O O . ASN B 1 127 ? 4.48 -30.047 -10.641 1 96 127 ASN B O 1
ATOM 2505 N N . GLN B 1 128 ? 5.117 -30.484 -12.711 1 95.81 128 GLN B N 1
ATOM 2506 C CA . GLN B 1 128 ? 6.379 -31.109 -12.305 1 95.81 128 GLN B CA 1
ATOM 2507 C C . GLN B 1 128 ? 7.293 -30.094 -11.625 1 95.81 128 GLN B C 1
ATOM 2509 O O . GLN B 1 128 ? 8.031 -30.438 -10.695 1 95.81 128 GLN B O 1
ATOM 2514 N N . ALA B 1 129 ? 7.297 -28.922 -12.109 1 96.25 129 ALA B N 1
ATOM 2515 C CA . ALA B 1 129 ? 8.125 -27.891 -11.484 1 96.25 129 ALA B CA 1
ATOM 2516 C C . ALA B 1 129 ? 7.707 -27.656 -10.039 1 96.25 129 ALA B C 1
ATOM 2518 O O . ALA B 1 129 ? 8.562 -27.516 -9.156 1 96.25 129 ALA B O 1
ATOM 2519 N N . LEU B 1 130 ? 6.438 -27.625 -9.797 1 97.38 130 LEU B N 1
ATOM 2520 C CA . LEU B 1 130 ? 5.922 -27.391 -8.453 1 97.38 130 LEU B CA 1
ATOM 2521 C C . LEU B 1 130 ? 6.094 -28.625 -7.57 1 97.38 130 LEU B C 1
ATOM 2523 O O . LEU B 1 130 ? 6.262 -28.5 -6.355 1 97.38 130 LEU B O 1
ATOM 2527 N N . LEU B 1 131 ? 6.055 -29.766 -8.195 1 97 131 LEU B N 1
ATOM 2528 C CA . LEU B 1 131 ? 6.277 -31 -7.445 1 97 131 LEU B CA 1
ATOM 2529 C C . LEU B 1 131 ? 7.676 -31.016 -6.836 1 97 131 LEU B C 1
ATOM 2531 O O . LEU B 1 131 ? 7.867 -31.547 -5.738 1 97 131 LEU B O 1
ATOM 2535 N N . ARG B 1 132 ? 8.594 -30.484 -7.477 1 96 132 ARG B N 1
ATOM 2536 C CA . ARG B 1 132 ? 9.953 -30.406 -6.957 1 96 132 ARG B CA 1
ATOM 2537 C C . ARG B 1 132 ? 10.023 -29.484 -5.742 1 96 132 ARG B C 1
ATOM 2539 O O . ARG B 1 132 ? 10.836 -29.719 -4.836 1 96 132 ARG B O 1
ATOM 2546 N N . ILE B 1 133 ? 9.242 -28.5 -5.734 1 96.88 133 ILE B N 1
ATOM 2547 C CA . ILE B 1 133 ? 9.227 -27.516 -4.656 1 96.88 133 ILE B CA 1
ATOM 2548 C C . ILE B 1 133 ? 8.484 -28.078 -3.449 1 96.88 133 ILE B C 1
ATOM 2550 O O . ILE B 1 133 ? 8.906 -27.891 -2.307 1 96.88 133 ILE B O 1
ATOM 2554 N N . ALA B 1 134 ? 7.391 -28.719 -3.729 1 96.88 134 ALA B N 1
ATOM 2555 C CA . ALA B 1 134 ? 6.555 -29.312 -2.688 1 96.88 134 ALA B CA 1
ATOM 2556 C C . ALA B 1 134 ? 6.148 -30.734 -3.055 1 96.88 134 ALA B C 1
ATOM 2558 O O . ALA B 1 134 ? 5.016 -30.984 -3.477 1 96.88 134 ALA B O 1
ATOM 2559 N N . PRO B 1 135 ? 6.977 -31.672 -2.787 1 95.69 135 PRO B N 1
ATOM 2560 C CA . PRO B 1 135 ? 6.73 -33.031 -3.225 1 95.69 135 PRO B CA 1
ATOM 2561 C C . PRO B 1 135 ? 5.504 -33.656 -2.557 1 95.69 135 PRO B C 1
ATOM 2563 O O . PRO B 1 135 ? 4.891 -34.562 -3.113 1 95.69 135 PRO B O 1
ATOM 2566 N N . HIS B 1 136 ? 5.098 -33.219 -1.462 1 94.88 136 HIS B N 1
ATOM 2567 C CA . HIS B 1 136 ? 3.99 -33.812 -0.73 1 94.88 136 HIS B CA 1
ATOM 2568 C C . HIS B 1 136 ? 2.662 -33.156 -1.117 1 94.88 136 HIS B C 1
ATOM 2570 O O . HIS B 1 136 ? 1.609 -33.562 -0.601 1 94.88 136 HIS B O 1
ATOM 2576 N N . LEU B 1 137 ? 2.723 -32.188 -2.025 1 94.94 137 LEU B N 1
ATOM 2577 C CA . LEU B 1 137 ? 1.525 -31.484 -2.473 1 94.94 137 LEU B CA 1
ATOM 2578 C C . LEU B 1 137 ? 1.458 -31.453 -3.996 1 94.94 137 LEU B C 1
ATOM 2580 O O . LEU B 1 137 ? 1.727 -30.406 -4.605 1 94.94 137 LEU B O 1
ATOM 2584 N N . PRO B 1 138 ? 1.11 -32.656 -4.586 1 95.12 138 PRO B N 1
ATOM 2585 C CA . PRO B 1 138 ? 1.037 -32.625 -6.047 1 95.12 138 PRO B CA 1
ATOM 2586 C C . PRO B 1 138 ? 0.048 -31.609 -6.586 1 95.12 138 PRO B C 1
ATOM 2588 O O . PRO B 1 138 ? -1.164 -31.844 -6.566 1 95.12 138 PRO B O 1
ATOM 2591 N N . TRP B 1 139 ? 0.525 -30.531 -7.035 1 95.44 139 TRP B N 1
ATOM 2592 C CA . TRP B 1 139 ? -0.269 -29.422 -7.574 1 95.44 139 TRP B CA 1
ATOM 2593 C C . TRP B 1 139 ? -0.621 -29.672 -9.039 1 95.44 139 TRP B C 1
ATOM 2595 O O . TRP B 1 139 ? 0.257 -29.969 -9.852 1 95.44 139 TRP B O 1
ATOM 2605 N N . ARG B 1 140 ? -1.897 -29.625 -9.328 1 93.5 140 ARG B N 1
ATOM 2606 C CA . ARG B 1 140 ? -2.371 -29.844 -10.688 1 93.5 140 ARG B CA 1
ATOM 2607 C C . ARG B 1 140 ? -2.879 -28.547 -11.312 1 93.5 140 ARG B C 1
ATOM 2609 O O . ARG B 1 140 ? -4.086 -28.375 -11.492 1 93.5 140 ARG B O 1
ATOM 2616 N N . GLY B 1 141 ? -2.055 -27.734 -11.742 1 94.31 141 GLY B N 1
ATOM 2617 C CA . GLY B 1 141 ? -2.357 -26.438 -12.297 1 94.31 141 GLY B CA 1
ATOM 2618 C C . GLY B 1 141 ? -1.136 -25.547 -12.422 1 94.31 141 GLY B C 1
ATOM 2619 O O . GLY B 1 141 ? -0.01 -26.031 -12.523 1 94.31 141 GLY B O 1
ATOM 2620 N N . GLU B 1 142 ? -1.359 -24.266 -12.594 1 95.88 142 GLU B N 1
ATOM 2621 C CA . GLU B 1 142 ? -0.285 -23.297 -12.812 1 95.88 142 GLU B CA 1
ATOM 2622 C C . GLU B 1 142 ? -0.215 -22.281 -11.688 1 95.88 142 GLU B C 1
ATOM 2624 O O . GLU B 1 142 ? -1.188 -22.094 -10.953 1 95.88 142 GLU B O 1
ATOM 2629 N N . LEU B 1 143 ? 0.948 -21.703 -11.477 1 96.62 143 LEU B N 1
ATOM 2630 C CA . LEU B 1 143 ? 1.17 -20.641 -10.508 1 96.62 143 LEU B CA 1
ATOM 2631 C C . LEU B 1 143 ? 1.918 -19.469 -11.148 1 96.62 143 LEU B C 1
ATOM 2633 O O . LEU B 1 143 ? 2.744 -19.688 -12.039 1 96.62 143 LEU B O 1
ATOM 2637 N N . ALA B 1 144 ? 1.565 -18.344 -10.75 1 96.56 144 ALA B N 1
ATOM 2638 C CA . ALA B 1 144 ? 2.324 -17.125 -11.023 1 96.56 144 ALA B CA 1
ATOM 2639 C C . ALA B 1 144 ? 2.752 -16.438 -9.727 1 96.56 144 ALA B C 1
ATOM 2641 O O . ALA B 1 144 ? 1.97 -16.359 -8.773 1 96.56 144 ALA B O 1
ATOM 2642 N N . VAL B 1 145 ? 3.988 -16.047 -9.656 1 96.25 145 VAL B N 1
ATOM 2643 C CA . VAL B 1 145 ? 4.547 -15.469 -8.445 1 96.25 145 VAL B CA 1
ATOM 2644 C C . VAL B 1 145 ? 5.129 -14.094 -8.75 1 96.25 145 VAL B C 1
ATOM 2646 O O . VAL B 1 145 ? 5.938 -13.938 -9.672 1 96.25 145 VAL B O 1
ATOM 2649 N N . PHE B 1 146 ? 4.711 -13.164 -7.977 1 92.38 146 PHE B N 1
ATOM 2650 C CA . PHE B 1 146 ? 5.191 -11.789 -8.086 1 92.38 146 PHE B CA 1
ATOM 2651 C C . PHE B 1 146 ? 5.805 -11.328 -6.77 1 92.38 146 PHE B C 1
ATOM 2653 O O . PHE B 1 146 ? 5.309 -11.672 -5.691 1 92.38 146 PHE B O 1
ATOM 2660 N N . ARG B 1 147 ? 6.82 -10.562 -6.898 1 88.31 147 ARG B N 1
ATOM 2661 C CA . ARG B 1 147 ? 7.395 -9.945 -5.703 1 88.31 147 ARG B CA 1
ATOM 2662 C C . ARG B 1 147 ? 6.793 -8.57 -5.457 1 88.31 147 ARG B C 1
ATOM 2664 O O . ARG B 1 147 ? 6.656 -7.773 -6.387 1 88.31 147 ARG B O 1
ATOM 2671 N N . LEU B 1 148 ? 6.391 -8.484 -4.238 1 81.81 148 LEU B N 1
ATOM 2672 C CA . LEU B 1 148 ? 5.816 -7.195 -3.854 1 81.81 148 LEU B CA 1
ATOM 2673 C C . LEU B 1 148 ? 6.887 -6.273 -3.283 1 81.81 148 LEU B C 1
ATOM 2675 O O . LEU B 1 148 ? 7.852 -6.738 -2.666 1 81.81 148 LEU B O 1
ATOM 2679 N N . GLY B 1 149 ? 6.734 -5.113 -3.674 1 71.62 149 GLY B N 1
ATOM 2680 C CA . GLY B 1 149 ? 7.621 -4.113 -3.096 1 71.62 149 GLY B CA 1
ATOM 2681 C C . GLY B 1 149 ? 7.242 -3.732 -1.677 1 71.62 149 GLY B C 1
ATOM 2682 O O . GLY B 1 149 ? 6.43 -4.406 -1.042 1 71.62 149 GLY B O 1
ATOM 2683 N N . GLU B 1 150 ? 8.078 -2.932 -1.113 1 60.12 150 GLU B N 1
ATOM 2684 C CA . GLU B 1 150 ? 7.84 -2.443 0.242 1 60.12 150 GLU B CA 1
ATOM 2685 C C . GLU B 1 150 ? 6.785 -1.342 0.255 1 60.12 150 GLU B C 1
ATOM 2687 O O . GLU B 1 150 ? 6.68 -0.565 -0.697 1 60.12 150 GLU B O 1
ATOM 2692 N N . ILE B 1 151 ? 5.875 -1.622 1.134 1 57.69 151 ILE B N 1
ATOM 2693 C CA . ILE B 1 151 ? 4.914 -0.555 1.379 1 57.69 151 ILE B CA 1
ATOM 2694 C C . ILE B 1 151 ? 5.398 0.322 2.531 1 57.69 151 ILE B C 1
ATOM 2696 O O . ILE B 1 151 ? 5.578 -0.159 3.652 1 57.69 151 ILE B O 1
ATOM 2700 N N . VAL B 1 152 ? 5.922 1.319 2.148 1 62.38 152 VAL B N 1
ATOM 2701 C CA . VAL B 1 152 ? 6.137 2.303 3.205 1 62.38 152 VAL B CA 1
ATOM 2702 C C . VAL B 1 152 ? 4.906 3.199 3.332 1 62.38 152 VAL B C 1
ATOM 2704 O O . VAL B 1 152 ? 4.738 4.148 2.562 1 62.38 152 VAL B O 1
ATOM 2707 N N . PRO B 1 153 ? 4.137 2.721 4.285 1 68.44 153 PRO B N 1
ATOM 2708 C CA . PRO B 1 153 ? 2.891 3.488 4.348 1 68.44 153 PRO B CA 1
ATOM 2709 C C . PRO B 1 153 ? 3.121 4.961 4.676 1 68.44 153 PRO B C 1
ATOM 2711 O O . PRO B 1 153 ? 2.611 5.84 3.977 1 68.44 153 PRO B O 1
ATOM 2714 N N . TYR B 1 154 ? 3.943 5.211 5.734 1 75.81 154 TYR B N 1
ATOM 2715 C CA . TYR B 1 154 ? 4.273 6.574 6.133 1 75.81 154 TYR B CA 1
ATOM 2716 C C . TYR B 1 154 ? 5.785 6.773 6.184 1 75.81 154 TYR B C 1
ATOM 2718 O O . TYR B 1 154 ? 6.52 5.895 6.645 1 75.81 154 TYR B O 1
ATOM 2726 N N . LEU B 1 155 ? 6.164 7.91 5.672 1 73.75 155 LEU B N 1
ATOM 2727 C CA . LEU B 1 155 ? 7.566 8.273 5.844 1 73.75 155 LEU B CA 1
ATOM 2728 C C . LEU B 1 155 ? 7.852 8.664 7.293 1 73.75 155 LEU B C 1
ATOM 2730 O O . LEU B 1 155 ? 6.969 9.156 7.992 1 73.75 155 LEU B O 1
ATOM 2734 N N . ALA B 1 156 ? 9.102 8.344 7.648 1 70.5 156 ALA B N 1
ATOM 2735 C CA . ALA B 1 156 ? 9.516 8.609 9.023 1 70.5 156 ALA B CA 1
ATOM 2736 C C . ALA B 1 156 ? 9.453 10.102 9.344 1 70.5 156 ALA B C 1
ATOM 2738 O O . ALA B 1 156 ? 9.242 10.492 10.492 1 70.5 156 ALA B O 1
ATOM 2739 N N . SER B 1 157 ? 9.617 10.938 8.305 1 73.19 157 SER B N 1
ATOM 2740 C CA . SER B 1 157 ? 9.594 12.383 8.5 1 73.19 157 SER B CA 1
ATOM 2741 C C . SER B 1 157 ? 8.719 13.07 7.457 1 73.19 157 SER B C 1
ATOM 2743 O O . SER B 1 157 ? 8.828 12.773 6.262 1 73.19 157 SER B O 1
ATOM 2745 N N . PRO B 1 158 ? 7.914 13.922 8.016 1 72.75 158 PRO B N 1
ATOM 2746 C CA . PRO B 1 158 ? 7.09 14.672 7.062 1 72.75 158 PRO B CA 1
ATOM 2747 C C . PRO B 1 158 ? 7.848 15.812 6.395 1 72.75 158 PRO B C 1
ATOM 2749 O O . PRO B 1 158 ? 7.273 16.547 5.59 1 72.75 158 PRO B O 1
ATOM 2752 N N . VAL B 1 159 ? 9.109 15.922 6.691 1 74.81 159 VAL B N 1
ATOM 2753 C CA . VAL B 1 159 ? 9.844 17.109 6.273 1 74.81 159 VAL B CA 1
ATOM 2754 C C . VAL B 1 159 ? 10.109 17.062 4.77 1 74.81 159 VAL B C 1
ATOM 2756 O O . VAL B 1 159 ? 10.672 16.094 4.266 1 74.81 159 VAL B O 1
ATOM 2759 N N . ILE B 1 160 ? 9.578 18.031 4.07 1 80.81 160 ILE B N 1
ATOM 2760 C CA . ILE B 1 160 ? 9.773 18.328 2.652 1 80.81 160 ILE B CA 1
ATOM 2761 C C . ILE B 1 160 ? 9.555 19.812 2.395 1 80.81 160 ILE B C 1
ATOM 2763 O O . ILE B 1 160 ? 9.32 20.578 3.328 1 80.81 160 ILE B O 1
ATOM 2767 N N . SER B 1 161 ? 9.773 20.203 1.198 1 84.75 161 SER B N 1
ATOM 2768 C CA . SER B 1 161 ? 9.562 21.609 0.866 1 84.75 161 SER B CA 1
ATOM 2769 C C . SER B 1 161 ? 8.18 22.078 1.306 1 84.75 161 SER B C 1
ATOM 2771 O O . SER B 1 161 ? 7.184 21.391 1.073 1 84.75 161 SER B O 1
ATOM 2773 N N . SER B 1 162 ? 8.156 23.359 1.928 1 90.12 162 SER B N 1
ATOM 2774 C CA . SER B 1 162 ? 6.883 23.922 2.375 1 90.12 162 SER B CA 1
ATOM 2775 C C . SER B 1 162 ? 5.953 24.188 1.196 1 90.12 162 SER B C 1
ATOM 2777 O O . SER B 1 162 ? 4.73 24.125 1.335 1 90.12 162 SER B O 1
ATOM 2779 N N . VAL B 1 163 ? 6.582 24.422 0.079 1 89.88 163 VAL B N 1
ATOM 2780 C CA . VAL B 1 163 ? 5.777 24.703 -1.106 1 89.88 163 VAL B CA 1
ATOM 2781 C C . VAL B 1 163 ? 4.93 23.484 -1.461 1 89.88 163 VAL B C 1
ATOM 2783 O O . VAL B 1 163 ? 3.74 23.625 -1.757 1 89.88 163 VAL B O 1
ATOM 2786 N N . ILE B 1 164 ? 5.512 22.328 -1.319 1 89.19 164 ILE B N 1
ATOM 2787 C CA . ILE B 1 164 ? 4.855 21.078 -1.687 1 89.19 164 ILE B CA 1
ATOM 2788 C C . ILE B 1 164 ? 3.783 20.734 -0.653 1 89.19 164 ILE B C 1
ATOM 2790 O O . ILE B 1 164 ? 2.645 20.422 -1.011 1 89.19 164 ILE B O 1
ATOM 2794 N N . VAL B 1 165 ? 4.113 20.844 0.578 1 92.56 165 VAL B N 1
ATOM 2795 C CA . VAL B 1 165 ? 3.176 20.531 1.649 1 92.56 165 VAL B CA 1
ATOM 2796 C C . VAL B 1 165 ? 1.993 21.5 1.611 1 92.56 165 VAL B C 1
ATOM 2798 O O . VAL B 1 165 ? 0.839 21.078 1.738 1 92.56 165 VAL B O 1
ATOM 2801 N N . ASN B 1 166 ? 2.277 22.797 1.398 1 95.56 166 ASN B N 1
ATOM 2802 C CA . ASN B 1 166 ? 1.227 23.797 1.379 1 95.56 166 ASN B CA 1
ATOM 2803 C C . ASN B 1 166 ? 0.245 23.578 0.233 1 95.56 166 ASN B C 1
ATOM 2805 O O . ASN B 1 166 ? -0.957 23.797 0.385 1 95.56 166 ASN B O 1
ATOM 2809 N N . LYS B 1 167 ? 0.818 23.156 -0.859 1 93.88 167 LYS B N 1
ATOM 2810 C CA . LYS B 1 167 ? -0.058 22.844 -1.984 1 93.88 167 LYS B CA 1
ATOM 2811 C C . LYS B 1 167 ? -1.032 21.734 -1.632 1 93.88 167 LYS B C 1
ATOM 2813 O O . LYS B 1 167 ? -2.229 21.828 -1.909 1 93.88 167 LYS B O 1
ATOM 2818 N N . ALA B 1 168 ? -0.532 20.656 -1.035 1 94.38 168 ALA B N 1
ATOM 2819 C CA . ALA B 1 168 ? -1.376 19.547 -0.608 1 94.38 168 ALA B CA 1
ATOM 2820 C C . ALA B 1 168 ? -2.451 20.016 0.367 1 94.38 168 ALA B C 1
ATOM 2822 O O . ALA B 1 168 ? -3.611 19.609 0.263 1 94.38 168 ALA B O 1
ATOM 2823 N N . ILE B 1 169 ? -2.045 20.875 1.248 1 97.25 169 ILE B N 1
ATOM 2824 C CA . ILE B 1 169 ? -2.963 21.391 2.256 1 97.25 169 ILE B CA 1
ATOM 2825 C C . ILE B 1 169 ? -4.07 22.203 1.579 1 97.25 169 ILE B C 1
ATOM 2827 O O . ILE B 1 169 ? -5.25 22.031 1.896 1 97.25 169 ILE B O 1
ATOM 2831 N N . ARG B 1 170 ? -3.721 23.047 0.66 1 97.5 170 ARG B N 1
ATOM 2832 C CA . ARG B 1 170 ? -4.719 23.844 -0.049 1 97.5 170 ARG B CA 1
ATOM 2833 C C . ARG B 1 170 ? -5.723 22.953 -0.767 1 97.5 170 ARG B C 1
ATOM 2835 O O . ARG B 1 170 ? -6.93 23.203 -0.721 1 97.5 170 ARG B O 1
ATOM 2842 N N . MET B 1 171 ? -5.223 21.953 -1.379 1 95.56 171 MET B N 1
ATOM 2843 C CA . MET B 1 171 ? -6.09 21.031 -2.102 1 95.56 171 MET B CA 1
ATOM 2844 C C . MET B 1 171 ? -7.055 20.328 -1.149 1 95.56 171 MET B C 1
ATOM 2846 O O . MET B 1 171 ? -8.242 20.203 -1.442 1 95.56 171 MET B O 1
ATOM 2850 N N . PHE B 1 172 ? -6.5 19.891 -0.109 1 96.88 172 PHE B N 1
ATOM 2851 C CA . PHE B 1 172 ? -7.316 19.203 0.89 1 96.88 172 PHE B CA 1
ATOM 2852 C C . PHE B 1 172 ? -8.398 20.141 1.427 1 96.88 172 PHE B C 1
ATOM 2854 O O . PHE B 1 172 ? -9.578 19.781 1.434 1 96.88 172 PHE B O 1
ATOM 2861 N N . MET B 1 173 ? -7.984 21.344 1.865 1 97.44 173 MET B N 1
ATOM 2862 C CA . MET B 1 173 ? -8.914 22.297 2.459 1 97.44 173 MET B CA 1
ATOM 2863 C C . MET B 1 173 ? -10.023 22.672 1.475 1 97.44 173 MET B C 1
ATOM 2865 O O . MET B 1 173 ? -11.195 22.719 1.847 1 97.44 173 MET B O 1
ATOM 2869 N N . ALA B 1 174 ? -9.641 22.875 0.269 1 96.12 174 ALA B N 1
ATOM 2870 C CA . ALA B 1 174 ? -10.625 23.219 -0.751 1 96.12 174 ALA B CA 1
ATOM 2871 C C . ALA B 1 174 ? -11.633 22.094 -0.952 1 96.12 174 ALA B C 1
ATOM 2873 O O . ALA B 1 174 ? -12.836 22.344 -1.042 1 96.12 174 ALA B O 1
ATOM 2874 N N . SER B 1 175 ? -11.133 20.906 -0.996 1 95.5 175 SER B N 1
ATOM 2875 C CA . SER B 1 175 ? -11.992 19.734 -1.222 1 95.5 175 SER B CA 1
ATOM 2876 C C . SER B 1 175 ? -12.953 19.531 -0.057 1 95.5 175 SER B C 1
ATOM 2878 O O . SER B 1 175 ? -14.141 19.281 -0.264 1 95.5 175 SER B O 1
ATOM 2880 N N . VAL B 1 176 ? -12.445 19.625 1.112 1 94.88 176 VAL B N 1
ATOM 2881 C CA . VAL B 1 176 ? -13.266 19.391 2.299 1 94.88 176 VAL B CA 1
ATOM 2882 C C . VAL B 1 176 ? -14.289 20.516 2.443 1 94.88 176 VAL B C 1
ATOM 2884 O O . VAL B 1 176 ? -15.453 20.281 2.779 1 94.88 176 VAL B O 1
ATOM 2887 N N . ALA B 1 177 ? -13.859 21.75 2.24 1 93.88 177 ALA B N 1
ATOM 2888 C CA . ALA B 1 177 ? -14.773 22.875 2.318 1 93.88 177 ALA B CA 1
ATOM 2889 C C . ALA B 1 177 ? -15.961 22.688 1.369 1 93.88 177 ALA B C 1
ATOM 2891 O O . ALA B 1 177 ? -17.109 22.938 1.74 1 93.88 177 ALA B O 1
ATOM 2892 N N . THR B 1 178 ? -15.633 22.219 0.182 1 93.5 178 THR B N 1
ATOM 2893 C CA . THR B 1 178 ? -16.688 21.953 -0.803 1 93.5 178 THR B CA 1
ATOM 2894 C C . THR B 1 178 ? -17.641 20.875 -0.299 1 93.5 178 THR B C 1
ATOM 2896 O O . THR B 1 178 ? -18.859 21 -0.456 1 93.5 178 THR B O 1
ATOM 2899 N N . SER B 1 179 ? -17.078 19.938 0.288 1 92.38 179 SER B N 1
ATOM 2900 C CA . SER B 1 179 ? -17.906 18.844 0.793 1 92.38 179 SER B CA 1
ATOM 2901 C C . SER B 1 179 ? -18.781 19.297 1.959 1 92.38 179 SER B C 1
ATOM 2903 O O . SER B 1 179 ? -19.922 18.875 2.08 1 92.38 179 SER B O 1
ATOM 2905 N N . ILE B 1 180 ? -18.25 20.078 2.789 1 89.06 180 ILE B N 1
ATOM 2906 C CA . ILE B 1 180 ? -19 20.594 3.924 1 89.06 180 ILE B CA 1
ATOM 2907 C C . ILE B 1 180 ? -20.156 21.469 3.424 1 89.06 180 ILE B C 1
ATOM 2909 O O . ILE B 1 180 ? -21.297 21.328 3.885 1 89.06 180 ILE B O 1
ATOM 2913 N N . ASP B 1 181 ? -19.891 22.266 2.471 1 90.06 181 ASP B N 1
ATOM 2914 C CA . ASP B 1 181 ? -20.891 23.172 1.924 1 90.06 181 ASP B CA 1
ATOM 2915 C C . ASP B 1 181 ? -22.031 22.406 1.249 1 90.06 181 ASP B C 1
ATOM 2917 O O . ASP B 1 181 ? -23.188 22.781 1.349 1 90.06 181 ASP B O 1
ATOM 2921 N N . SER B 1 182 ? -21.625 21.328 0.644 1 91.31 182 SER B N 1
ATOM 2922 C CA . SER B 1 182 ? -22.609 20.547 -0.097 1 91.31 182 SER B CA 1
ATOM 2923 C C . SER B 1 182 ? -23.172 19.422 0.761 1 91.31 182 SER B C 1
ATOM 2925 O O . SER B 1 182 ? -24.031 18.656 0.304 1 91.31 182 SER B O 1
ATOM 2927 N N . ASN B 1 183 ? -22.719 19.312 1.966 1 89.62 183 ASN B N 1
ATOM 2928 C CA . ASN B 1 183 ? -23.141 18.25 2.877 1 89.62 183 ASN B CA 1
ATOM 2929 C C . ASN B 1 183 ? -22.938 16.875 2.26 1 89.62 183 ASN B C 1
ATOM 2931 O O . ASN B 1 183 ? -23.844 16.031 2.309 1 89.62 183 ASN B O 1
ATOM 2935 N N . THR B 1 184 ? -21.844 16.812 1.553 1 88.62 184 THR B N 1
ATOM 2936 C CA . THR B 1 184 ? -21.469 15.531 0.962 1 88.62 184 THR B CA 1
ATOM 2937 C C . THR B 1 184 ? -20.219 14.969 1.643 1 88.62 184 THR B C 1
ATOM 2939 O O . THR B 1 184 ? -19.562 15.672 2.406 1 88.62 184 THR B O 1
ATOM 2942 N N . ARG B 1 185 ? -20.016 13.758 1.349 1 87.88 185 ARG B N 1
ATOM 2943 C CA . ARG B 1 185 ? -18.812 13.133 1.895 1 87.88 185 ARG B CA 1
ATOM 2944 C C . ARG B 1 185 ? -17.562 13.641 1.187 1 87.88 185 ARG B C 1
ATOM 2946 O O . ARG B 1 185 ? -17.547 13.797 -0.037 1 87.88 185 ARG B O 1
ATOM 2953 N N . SER B 1 186 ? -16.562 13.945 2.039 1 88.38 186 SER B N 1
ATOM 2954 C CA . SER B 1 186 ? -15.297 14.383 1.468 1 88.38 186 SER B CA 1
ATOM 2955 C C . SER B 1 186 ? -14.602 13.25 0.725 1 88.38 186 SER B C 1
ATOM 2957 O O . SER B 1 186 ? -14.609 12.109 1.184 1 88.38 186 SER B O 1
ATOM 2959 N N . PRO B 1 187 ? -14.055 13.539 -0.414 1 86.19 187 PRO B N 1
ATOM 2960 C CA . PRO B 1 187 ? -13.32 12.492 -1.123 1 86.19 187 PRO B CA 1
ATOM 2961 C C . PRO B 1 187 ? -12.141 11.953 -0.32 1 86.19 187 PRO B C 1
ATOM 2963 O O . PRO B 1 187 ? -11.461 12.719 0.378 1 86.19 187 PRO B O 1
ATOM 2966 N N . LYS B 1 188 ? -11.922 10.68 -0.519 1 88.12 188 LYS B N 1
ATOM 2967 C CA . LYS B 1 188 ? -10.812 10.039 0.188 1 88.12 188 LYS B CA 1
ATOM 2968 C C . LYS B 1 188 ? -9.508 10.18 -0.59 1 88.12 188 LYS B C 1
ATOM 2970 O O . LYS B 1 188 ? -8.422 9.984 -0.036 1 88.12 188 LYS B O 1
ATOM 2975 N N . GLN B 1 189 ? -9.633 10.469 -1.855 1 86.75 189 GLN B N 1
ATOM 2976 C CA . GLN B 1 189 ? -8.469 10.68 -2.719 1 86.75 189 GLN B CA 1
ATOM 2977 C C . GLN B 1 189 ? -8.578 12.008 -3.465 1 86.75 189 GLN B C 1
ATOM 2979 O O . GLN B 1 189 ? -9.609 12.305 -4.074 1 86.75 189 GLN B O 1
ATOM 2984 N N . ILE B 1 190 ? -7.539 12.844 -3.334 1 86.19 190 ILE B N 1
ATOM 2985 C CA . ILE B 1 190 ? -7.441 14.133 -4.02 1 86.19 190 ILE B CA 1
ATOM 2986 C C . ILE B 1 190 ? -6.215 14.141 -4.926 1 86.19 190 ILE B C 1
ATOM 2988 O O . ILE B 1 190 ? -5.086 13.961 -4.457 1 86.19 190 ILE B O 1
ATOM 2992 N N . LEU B 1 191 ? -6.484 14.141 -6.148 1 83.19 191 LEU B N 1
ATOM 2993 C CA . LEU B 1 191 ? -5.414 14.148 -7.137 1 83.19 191 LEU B CA 1
ATOM 2994 C C . LEU B 1 191 ? -5.246 15.539 -7.742 1 83.19 191 LEU B C 1
ATOM 2996 O O . LEU B 1 191 ? -6.23 16.234 -7.996 1 83.19 191 LEU B O 1
ATOM 3000 N N . GLU B 1 192 ? -3.939 15.898 -7.836 1 81.81 192 GLU B N 1
ATOM 3001 C CA . GLU B 1 192 ? -3.668 17.156 -8.508 1 81.81 192 GLU B CA 1
ATOM 3002 C C . GLU B 1 192 ? -4.141 17.125 -9.961 1 81.81 192 GLU B C 1
ATOM 3004 O O . GLU B 1 192 ? -3.951 16.125 -10.656 1 81.81 192 GLU B O 1
#

Organism: Pleurotus ostreatus (NCBI:txid5322)

pLDDT: mean 71.49, std 25.09, range [24.5, 97.5]

Radius of gyration: 31.32 Å; Cα contacts (8 Å, |Δi|>4): 599; chains: 2; bounding box: 111×93×56 Å

Secondary structure (DSSP, 8-state):
------------------------HHHHHHHHHHHHHHHHTTS--TTS-EEEEEE-TT-SS-EEEEEPBPTT--S-TTSPPPB-GGGT---STT---PPEEEEEEESTTTTEEEEEEE---TTSPP-HHHHHH-TTS---S-EEEEEE--B--B-S-----HHHHHHHHHHHHHHHHHHHHHT-PPPSEEE-/------------------------HHHHHHHHHHHHHHHHHHS--TTS-EEEEEE-TT-SS-EEEEEPBPTTTTS-TTSPPPB-GGGT---STT---PPEEEEEEESTTTTEEEEEEE---TTSPP-HHHHHH-TTS---S-EEEEEE--B--B-S-----HHHHHHHHHHHHHHHHHHHHHT-PPPSEEE-